Protein AF-0000000080757772 (afdb_homodimer)

InterPro domains:
  IPR000515 ABC transporter type 1, transmembrane domain MetI-like [PF00528] (72-246)
  IPR000515 ABC transporter type 1, transmembrane domain MetI-like [PS50928] (55-243)
  IPR000515 ABC transporter type 1, transmembrane domain MetI-like [cd06261] (85-238)
  IPR035906 MetI-like superfamily [G3DSA:1.10.3720.10] (53-248)
  IPR035906 MetI-like superfamily [SSF161098] (53-235)

Radius of gyration: 24.4 Å; Cα contacts (8 Å, |Δi|>4): 700; chains: 2; bounding box: 54×67×60 Å

Organism: Acetivibrio thermocellus (strain ATCC 27405 / DSM 1237 / JCM 9322 / NBRC 103400 / NCIMB 10682 / NRRL B-4536 / VPI 7372) (NCBI:txid203119)

Structure (mmCIF, N/CA/C/O backbone):
data_AF-0000000080757772-model_v1
#
loop_
_entity.id
_entity.type
_entity.pdbx_description
1 polymer 'Binding-protein-dependent transport systems inner membrane component'
#
loop_
_atom_site.group_PDB
_atom_site.id
_atom_site.type_symbol
_atom_site.label_atom_id
_atom_site.label_alt_id
_atom_site.label_comp_id
_atom_site.label_asym_id
_atom_site.label_entity_id
_atom_site.label_seq_id
_atom_site.pdbx_PDB_ins_code
_atom_site.Cartn_x
_atom_site.Cartn_y
_atom_site.Cartn_z
_atom_site.occupancy
_atom_site.B_iso_or_equiv
_atom_site.auth_seq_id
_atom_site.auth_comp_id
_atom_site.auth_asym_id
_atom_site.auth_atom_id
_atom_site.pdbx_PDB_model_num
ATOM 1 N N . MET A 1 1 ? 2.379 35.344 -0.133 1 26.27 1 MET A N 1
ATOM 2 C CA . MET A 1 1 ? 2.82 34 0.232 1 26.27 1 MET A CA 1
ATOM 3 C C . MET A 1 1 ? 3.068 33.156 -1.011 1 26.27 1 MET A C 1
ATOM 5 O O . MET A 1 1 ? 2.123 32.719 -1.659 1 26.27 1 MET A O 1
ATOM 9 N N . LYS A 1 2 ? 4.043 33.531 -1.825 1 32.56 2 LYS A N 1
ATOM 10 C CA . LYS A 1 2 ? 4.27 33.062 -3.184 1 32.56 2 LYS A CA 1
ATOM 11 C C . LYS A 1 2 ? 4.492 31.547 -3.201 1 32.56 2 LYS A C 1
ATOM 13 O O . LYS A 1 2 ? 5.316 31.031 -2.447 1 32.56 2 LYS A O 1
ATOM 18 N N . LYS A 1 3 ? 3.52 30.75 -3.447 1 37.03 3 LYS A N 1
ATOM 19 C CA . LYS A 1 3 ? 3.451 29.297 -3.656 1 37.03 3 LYS A CA 1
ATOM 20 C C . LYS A 1 3 ? 4.652 28.797 -4.449 1 37.03 3 LYS A C 1
ATOM 22 O O . LYS A 1 3 ? 4.926 29.297 -5.551 1 37.03 3 LYS A O 1
ATOM 27 N N . PHE A 1 4 ? 5.668 28.547 -3.887 1 39.06 4 PHE A N 1
ATOM 28 C CA . PHE A 1 4 ? 6.789 27.859 -4.516 1 39.06 4 PHE A CA 1
ATOM 29 C C . PHE A 1 4 ? 6.297 26.781 -5.477 1 39.06 4 PHE A C 1
ATOM 31 O O . PHE A 1 4 ? 6.086 25.625 -5.078 1 39.06 4 PHE A O 1
ATOM 38 N N . ARG A 1 5 ? 5.406 27.047 -6.301 1 40.41 5 ARG A N 1
ATOM 39 C CA . ARG A 1 5 ? 4.793 26.266 -7.371 1 40.41 5 ARG A CA 1
ATOM 40 C C . ARG A 1 5 ? 5.848 25.734 -8.336 1 40.41 5 ARG A C 1
ATOM 42 O O . ARG A 1 5 ? 5.59 25.594 -9.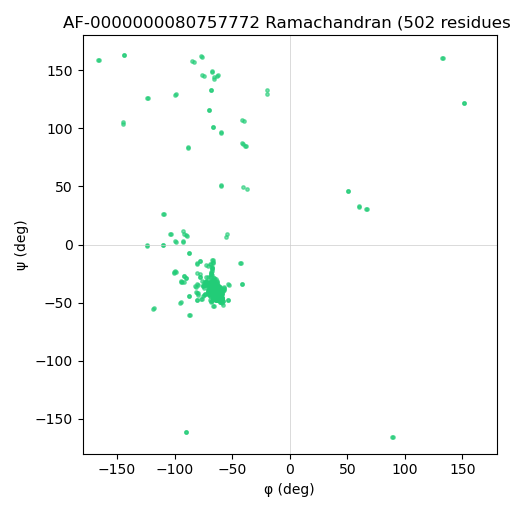531 1 40.41 5 ARG A O 1
ATOM 49 N N . ASN A 1 6 ? 7.07 25.906 -8.047 1 42.53 6 ASN A N 1
ATOM 50 C CA . ASN A 1 6 ? 7.941 25.547 -9.164 1 42.53 6 ASN A CA 1
ATOM 51 C C . ASN A 1 6 ? 7.77 24.094 -9.57 1 42.53 6 ASN A C 1
ATOM 53 O O . ASN A 1 6 ? 8.445 23.203 -9.039 1 42.53 6 ASN A O 1
ATOM 57 N N . ILE A 1 7 ? 6.594 23.703 -9.758 1 49.84 7 ILE A N 1
ATOM 58 C CA . ILE A 1 7 ? 6.445 22.5 -10.578 1 49.84 7 ILE A CA 1
ATOM 59 C C . ILE A 1 7 ? 7.414 22.562 -11.758 1 49.84 7 ILE A C 1
ATOM 61 O O . ILE A 1 7 ? 7.438 23.547 -12.5 1 49.84 7 ILE A O 1
ATOM 65 N N . GLY A 1 8 ? 8.562 22.125 -11.578 1 53.72 8 GLY A N 1
ATOM 66 C CA . GLY A 1 8 ? 9.391 22.125 -12.773 1 53.72 8 GLY A CA 1
ATOM 67 C C . GLY A 1 8 ? 8.586 22.188 -14.055 1 53.72 8 GLY A C 1
ATOM 68 O O . GLY A 1 8 ? 7.375 21.938 -14.047 1 53.72 8 GLY A O 1
ATOM 69 N N . ASN A 1 9 ? 8.953 23.047 -14.984 1 59.91 9 ASN A N 1
ATOM 70 C CA . ASN A 1 9 ? 8.32 23.172 -16.297 1 59.91 9 ASN A CA 1
ATOM 71 C C . ASN A 1 9 ? 7.996 21.812 -16.891 1 59.91 9 ASN A C 1
ATOM 73 O O . ASN A 1 9 ? 8.883 20.984 -17.078 1 59.91 9 ASN A O 1
ATOM 77 N N . PRO A 1 10 ? 6.73 21.469 -16.906 1 69.5 10 PRO A N 1
ATOM 78 C CA . PRO A 1 10 ? 6.305 20.188 -17.453 1 69.5 10 PRO A CA 1
ATOM 79 C C . PRO A 1 10 ? 7.012 19.844 -18.766 1 69.5 10 PRO A C 1
ATOM 81 O O . PRO A 1 10 ? 7.094 18.672 -19.141 1 69.5 10 PRO A O 1
ATOM 84 N N . ILE A 1 11 ? 7.594 20.828 -19.344 1 75 11 ILE A N 1
ATOM 85 C CA . ILE A 1 11 ? 8.219 20.609 -20.641 1 75 11 ILE A CA 1
ATOM 86 C C . ILE A 1 11 ? 9.523 19.828 -20.453 1 75 11 ILE A C 1
ATOM 88 O O . ILE A 1 11 ? 9.812 18.922 -21.234 1 75 11 ILE A O 1
ATOM 92 N N . TYR A 1 12 ? 10.18 20.141 -19.406 1 74.62 12 TYR A N 1
ATOM 93 C CA . TYR A 1 12 ? 11.453 19.453 -19.172 1 74.62 12 TYR A CA 1
ATOM 94 C C . TYR A 1 12 ? 11.242 18 -18.812 1 74.62 12 TYR A C 1
ATOM 96 O O . TYR A 1 12 ? 11.977 17.109 -19.266 1 74.62 12 TYR A O 1
ATOM 104 N N . SER A 1 13 ? 10.227 17.828 -18.031 1 76.38 13 SER A N 1
ATOM 105 C CA . SER A 1 13 ? 9.93 16.453 -17.641 1 76.38 13 SER A CA 1
ATOM 106 C C . SER A 1 13 ? 9.461 15.625 -18.828 1 76.38 13 SER A C 1
ATOM 108 O O . SER A 1 13 ? 9.844 14.461 -18.969 1 76.38 13 SER A O 1
ATOM 110 N N . SER A 1 14 ? 8.734 16.234 -19.703 1 82.69 14 SER A N 1
ATOM 111 C CA . SER A 1 14 ? 8.234 15.547 -20.891 1 82.69 14 SER A CA 1
ATOM 112 C C . SER A 1 14 ? 9.367 15.227 -21.859 1 82.69 14 SER A C 1
ATOM 114 O O . SER A 1 14 ? 9.406 14.141 -22.438 1 82.69 14 SER A O 1
ATOM 116 N N . ILE A 1 15 ? 10.219 16.094 -22.031 1 83 15 ILE A N 1
ATOM 117 C CA . ILE A 1 15 ? 11.359 15.898 -22.906 1 83 15 ILE A CA 1
ATOM 118 C C . ILE A 1 15 ? 12.25 14.789 -22.359 1 83 15 ILE A C 1
ATOM 120 O O . ILE A 1 15 ? 12.742 13.945 -23.125 1 83 15 ILE A O 1
ATOM 124 N N . ALA A 1 16 ? 12.367 14.828 -21.094 1 80.94 16 ALA A N 1
ATOM 125 C CA . ALA A 1 16 ? 13.195 13.805 -20.453 1 80.94 16 ALA A CA 1
ATOM 126 C C . ALA A 1 16 ? 12.625 12.414 -20.703 1 80.94 16 ALA A C 1
ATOM 128 O O . ALA A 1 16 ? 13.375 11.461 -20.969 1 80.94 16 ALA A O 1
ATOM 129 N N . VAL A 1 17 ? 11.359 12.273 -20.719 1 84.31 17 VAL A N 1
ATOM 130 C CA . VAL A 1 17 ? 10.711 10.977 -20.906 1 84.31 17 VAL A CA 1
ATOM 131 C C . VAL A 1 17 ? 10.898 10.531 -22.359 1 84.31 17 VAL A C 1
ATOM 133 O O . VAL A 1 17 ? 11.211 9.367 -22.625 1 84.31 17 VAL A O 1
ATOM 136 N N . VAL A 1 18 ? 10.734 11.492 -23.281 1 88.94 18 VAL A N 1
ATOM 137 C CA . VAL A 1 18 ? 10.852 11.172 -24.703 1 88.94 18 VAL A CA 1
ATOM 138 C C . VAL A 1 18 ? 12.281 10.766 -25.031 1 88.94 18 VAL A C 1
ATOM 140 O O . VAL A 1 18 ? 12.508 9.781 -25.734 1 88.94 18 VAL A O 1
ATOM 143 N N . VAL A 1 19 ? 13.195 11.523 -24.547 1 89.69 19 VAL A N 1
ATOM 144 C CA . VAL A 1 19 ? 14.609 11.227 -24.766 1 89.69 19 VAL A CA 1
ATOM 145 C C . VAL A 1 19 ? 14.945 9.859 -24.172 1 89.69 19 VAL A C 1
ATOM 147 O O . VAL A 1 19 ? 15.68 9.078 -24.781 1 89.69 19 VAL A O 1
ATOM 150 N N . PHE A 1 20 ? 14.391 9.586 -23.078 1 90.25 20 PHE A N 1
ATOM 151 C CA . PHE A 1 20 ? 14.633 8.305 -22.422 1 90.25 20 PHE A CA 1
ATOM 152 C C . PHE A 1 20 ? 14.125 7.156 -23.281 1 90.25 20 PHE A C 1
ATOM 154 O O . PHE A 1 20 ? 14.812 6.145 -23.438 1 90.25 20 PHE A O 1
ATOM 161 N N . ILE A 1 21 ? 13.016 7.332 -23.891 1 92.62 21 ILE A N 1
ATOM 162 C CA . ILE A 1 21 ? 12.406 6.281 -24.688 1 92.62 21 ILE A CA 1
ATOM 163 C C . ILE A 1 21 ? 13.242 6.051 -25.953 1 92.62 21 ILE A C 1
ATOM 165 O O . ILE A 1 21 ? 13.461 4.906 -26.359 1 92.62 21 ILE A O 1
ATOM 169 N N . ILE A 1 22 ? 13.664 7.156 -26.531 1 93.81 22 ILE A N 1
ATOM 170 C CA . ILE A 1 22 ? 14.453 7.059 -27.75 1 93.81 22 ILE A CA 1
ATOM 171 C C . ILE A 1 22 ? 15.789 6.391 -27.453 1 93.81 22 ILE A C 1
ATOM 173 O O . ILE A 1 22 ? 16.234 5.504 -28.188 1 93.81 22 ILE A O 1
ATOM 177 N N . VAL A 1 23 ? 16.359 6.82 -26.406 1 94.38 23 VAL A N 1
ATOM 178 C CA . VAL A 1 23 ? 17.641 6.227 -26.016 1 94.38 23 VAL A CA 1
ATOM 179 C C . VAL A 1 23 ? 17.438 4.746 -25.688 1 94.38 23 VAL A C 1
ATOM 181 O O . VAL A 1 23 ? 18.281 3.914 -26.031 1 94.38 23 VAL A O 1
ATOM 184 N N . TRP A 1 24 ? 16.375 4.434 -25.078 1 94.25 24 TRP A N 1
ATOM 185 C CA . TRP A 1 24 ? 16 3.057 -24.766 1 94.25 24 TRP A CA 1
ATOM 186 C C . TRP A 1 24 ? 15.883 2.225 -26.047 1 94.25 24 TRP A C 1
ATOM 188 O O . TRP A 1 24 ? 16.469 1.139 -26.141 1 94.25 24 TRP A O 1
ATOM 198 N N . GLU A 1 25 ? 15.25 2.762 -26.969 1 95.12 25 GLU A N 1
ATOM 199 C CA . GLU A 1 25 ? 15.07 2.074 -28.25 1 95.12 25 GLU A CA 1
ATOM 200 C C . GLU A 1 25 ? 16.406 1.845 -28.938 1 95.12 25 GLU A C 1
ATOM 202 O O . GLU A 1 25 ? 16.703 0.732 -29.391 1 95.12 25 GLU A O 1
ATOM 207 N N . ILE A 1 26 ? 17.172 2.881 -28.984 1 95.12 26 ILE A N 1
ATOM 208 C CA . ILE A 1 26 ? 18.453 2.818 -29.672 1 95.12 26 ILE A CA 1
ATOM 209 C C . ILE A 1 26 ? 19.375 1.848 -28.938 1 95.12 26 ILE A C 1
ATOM 211 O O . ILE A 1 26 ? 20.078 1.046 -29.578 1 95.12 26 ILE A O 1
ATOM 215 N N . PHE A 1 27 ? 19.344 1.892 -27.672 1 94.44 27 PHE A N 1
ATOM 216 C CA . PHE A 1 27 ? 20.234 1.06 -26.859 1 94.44 27 PHE A CA 1
ATOM 217 C C . PHE A 1 27 ? 19.891 -0.417 -27.047 1 94.44 27 PHE A C 1
ATOM 219 O O . PHE A 1 27 ? 20.797 -1.241 -27.234 1 94.44 27 PHE A O 1
ATOM 226 N N . THR A 1 28 ? 18.641 -0.759 -26.984 1 93.94 28 THR A N 1
ATOM 227 C CA . THR A 1 28 ? 18.234 -2.154 -27.078 1 93.94 28 THR A CA 1
ATOM 228 C C . THR A 1 28 ? 18.516 -2.707 -28.469 1 93.94 28 THR A C 1
ATOM 230 O O . THR A 1 28 ? 18.938 -3.857 -28.609 1 93.94 28 THR A O 1
ATOM 233 N N . ARG A 1 29 ? 18.375 -1.85 -29.453 1 91.94 29 ARG A N 1
ATOM 234 C CA . ARG A 1 29 ? 18.594 -2.297 -30.828 1 91.94 29 ARG A CA 1
ATOM 235 C C . ARG A 1 29 ? 20.094 -2.354 -31.141 1 91.94 29 ARG A C 1
ATOM 237 O O . ARG A 1 29 ? 20.547 -3.291 -31.797 1 91.94 29 ARG A O 1
ATOM 244 N N . ALA A 1 30 ? 20.781 -1.337 -30.719 1 94 30 ALA A N 1
ATOM 245 C CA . ALA A 1 30 ? 22.219 -1.25 -31.016 1 94 30 ALA A CA 1
ATOM 246 C C . ALA A 1 30 ? 22.984 -2.387 -30.344 1 94 30 ALA A C 1
ATOM 248 O O . ALA A 1 30 ? 23.922 -2.928 -30.922 1 94 30 ALA A O 1
ATOM 249 N N . LYS A 1 31 ? 22.594 -2.723 -29.172 1 94.56 31 LYS A N 1
ATOM 250 C CA . LYS A 1 31 ? 23.312 -3.754 -28.422 1 94.56 31 LYS A CA 1
ATOM 251 C C . LYS A 1 31 ? 22.688 -5.129 -28.656 1 94.56 31 LYS A C 1
ATOM 253 O O . LYS A 1 31 ? 23.125 -6.117 -28.062 1 94.56 31 LYS A O 1
ATOM 258 N N . ASN A 1 32 ? 21.719 -5.234 -29.453 1 93.06 32 ASN A N 1
ATOM 259 C CA . ASN A 1 32 ? 21.016 -6.477 -29.766 1 93.06 32 ASN A CA 1
ATOM 260 C C . ASN A 1 32 ? 20.594 -7.227 -28.516 1 93.06 32 ASN A C 1
ATOM 262 O O . ASN A 1 32 ? 20.891 -8.422 -28.375 1 93.06 32 ASN A O 1
ATOM 266 N N . ILE A 1 33 ? 20.078 -6.516 -27.672 1 92.75 33 ILE A N 1
ATOM 267 C CA . ILE A 1 33 ? 19.594 -7.102 -26.422 1 92.75 33 ILE A CA 1
ATOM 268 C C . ILE A 1 33 ? 18.391 -7.992 -26.688 1 92.75 33 ILE A C 1
ATOM 270 O O . ILE A 1 33 ? 17.453 -7.586 -27.391 1 92.75 33 ILE A O 1
ATOM 274 N N . LYS A 1 34 ? 18.422 -9.164 -26.109 1 93.06 34 LYS A N 1
ATOM 275 C CA . LYS A 1 34 ? 17.297 -10.094 -26.281 1 93.06 34 LYS A CA 1
ATOM 276 C C . LYS A 1 34 ? 16.016 -9.523 -25.688 1 93.06 34 LYS A C 1
ATOM 278 O O . LYS A 1 34 ? 16.047 -8.883 -24.641 1 93.06 34 LYS A O 1
ATOM 283 N N . GLU A 1 35 ? 14.891 -9.797 -26.297 1 90.88 35 GLU A N 1
ATOM 284 C CA . GLU A 1 35 ? 13.602 -9.211 -25.922 1 90.88 35 GLU A CA 1
ATOM 285 C C . GLU A 1 35 ? 13.164 -9.68 -24.547 1 90.88 35 GLU A C 1
ATOM 287 O O . GLU A 1 35 ? 12.516 -8.93 -23.812 1 90.88 35 GLU A O 1
ATOM 292 N N . TYR A 1 36 ? 13.547 -10.891 -24.219 1 89.25 36 TYR A N 1
ATOM 293 C CA . TYR A 1 36 ? 13.109 -11.398 -22.938 1 89.25 36 TYR A CA 1
ATOM 294 C C . TYR A 1 36 ? 13.859 -10.711 -21.797 1 89.25 36 TYR A C 1
ATOM 296 O O . TYR A 1 36 ? 13.43 -10.758 -20.641 1 89.25 36 TYR A O 1
ATOM 304 N N . ILE A 1 37 ? 14.953 -10.109 -22.188 1 90.94 37 ILE A N 1
ATOM 305 C CA . ILE A 1 37 ? 15.703 -9.344 -21.203 1 90.94 37 ILE A CA 1
ATOM 306 C C . ILE A 1 37 ? 15.156 -7.918 -21.125 1 90.94 37 ILE A C 1
ATOM 308 O O . ILE A 1 37 ? 14.672 -7.484 -20.078 1 90.94 37 ILE A O 1
ATOM 312 N N . LEU A 1 38 ? 15.219 -7.223 -22.203 1 94.62 38 LEU A N 1
ATOM 313 C CA . LEU A 1 38 ? 14.711 -5.859 -22.297 1 94.62 38 LEU A CA 1
ATOM 314 C C . LEU A 1 38 ? 14.109 -5.586 -23.672 1 94.62 38 LEU A C 1
ATOM 316 O O . LEU A 1 38 ? 14.836 -5.316 -24.625 1 94.62 38 LEU A O 1
ATOM 320 N N . PRO A 1 39 ? 12.828 -5.562 -23.625 1 95.62 39 PRO A N 1
ATOM 321 C CA . PRO A 1 39 ? 12.211 -5.297 -24.938 1 95.62 39 PRO A CA 1
ATOM 322 C C . PRO A 1 39 ? 12.312 -3.832 -25.344 1 95.62 39 PRO A C 1
ATOM 324 O O . PRO A 1 39 ? 12.25 -2.939 -24.5 1 95.62 39 PRO A O 1
ATOM 327 N N . ALA A 1 40 ? 12.453 -3.68 -26.609 1 96.31 40 ALA A N 1
ATOM 328 C CA . ALA A 1 40 ? 12.406 -2.316 -27.141 1 96.31 40 ALA A CA 1
ATOM 329 C C . ALA A 1 40 ? 11.016 -1.719 -27 1 96.31 40 ALA A C 1
ATOM 331 O O . ALA A 1 40 ? 10.016 -2.443 -27.031 1 96.31 40 ALA A O 1
ATOM 332 N N . PRO A 1 41 ? 11.039 -0.406 -26.828 1 96.62 41 PRO A N 1
ATOM 333 C CA . PRO A 1 41 ? 9.727 0.25 -26.766 1 96.62 41 PRO A CA 1
ATOM 334 C C . PRO A 1 41 ? 8.836 -0.084 -27.953 1 96.62 41 PRO A C 1
ATOM 336 O O . PRO A 1 41 ? 7.621 -0.221 -27.812 1 96.62 41 PRO A O 1
ATOM 339 N N . SER A 1 42 ? 9.414 -0.253 -29.109 1 95.38 42 SER A N 1
ATOM 340 C CA . SER A 1 42 ? 8.633 -0.611 -30.297 1 95.38 42 SER A CA 1
ATOM 341 C C . SER A 1 42 ? 8 -1.99 -30.141 1 95.38 42 SER A C 1
ATOM 343 O O . SER A 1 42 ? 6.879 -2.217 -30.594 1 95.38 42 SER A O 1
ATOM 345 N N . ALA A 1 43 ? 8.703 -2.898 -29.516 1 95.75 43 ALA A N 1
ATOM 346 C CA . ALA A 1 43 ? 8.172 -4.234 -29.266 1 95.75 43 ALA A CA 1
ATOM 347 C C . ALA A 1 43 ? 7.004 -4.176 -28.281 1 95.75 43 ALA A C 1
ATOM 349 O O . ALA A 1 43 ? 6.043 -4.945 -28.406 1 95.75 43 ALA A O 1
ATOM 350 N N . ILE A 1 44 ? 7.121 -3.32 -27.344 1 96.94 44 ILE A N 1
ATOM 351 C CA . ILE A 1 44 ? 6.047 -3.131 -26.375 1 96.94 44 ILE A CA 1
ATOM 352 C C . ILE A 1 44 ? 4.801 -2.604 -27.078 1 96.94 44 ILE A C 1
ATOM 354 O O . ILE A 1 44 ? 3.691 -3.078 -26.828 1 96.94 44 ILE A O 1
ATOM 358 N N . LEU A 1 45 ? 5.016 -1.667 -27.969 1 96.31 45 LEU A N 1
ATOM 359 C CA . LEU A 1 45 ? 3.898 -1.106 -28.719 1 96.31 45 LEU A CA 1
ATOM 360 C C . LEU A 1 45 ? 3.248 -2.168 -29.594 1 96.31 45 LEU A C 1
ATOM 362 O O . LEU A 1 45 ? 2.027 -2.18 -29.766 1 96.31 45 LEU A O 1
ATOM 366 N N . ASN A 1 46 ? 4.035 -3.029 -30.141 1 95.94 46 ASN A N 1
ATOM 367 C CA . ASN A 1 46 ? 3.529 -4.102 -30.984 1 95.94 46 ASN A CA 1
ATOM 368 C C . ASN A 1 46 ? 2.68 -5.09 -30.203 1 95.94 46 ASN A C 1
ATOM 370 O O . ASN A 1 46 ? 1.764 -5.707 -30.75 1 95.94 46 ASN A O 1
ATOM 374 N N . GLU A 1 47 ? 3 -5.258 -28.922 1 96.12 47 GLU A N 1
ATOM 375 C CA . GLU A 1 47 ? 2.223 -6.156 -28.078 1 96.12 47 GLU A CA 1
ATOM 376 C C . GLU A 1 47 ? 0.784 -5.672 -27.922 1 96.12 47 GLU A C 1
ATOM 378 O O . GLU A 1 47 ? -0.136 -6.48 -27.781 1 96.12 47 GLU A O 1
ATOM 383 N N . PHE A 1 48 ? 0.606 -4.375 -27.984 1 97 48 PHE A N 1
ATOM 384 C CA . PHE A 1 48 ? -0.741 -3.826 -27.891 1 97 48 PHE A CA 1
ATOM 385 C C . PHE A 1 48 ? -1.57 -4.211 -29.109 1 97 48 PHE A C 1
ATOM 387 O O . PHE A 1 48 ? -2.801 -4.258 -29.047 1 97 48 PHE A O 1
ATOM 394 N N . ILE A 1 49 ? -0.876 -4.547 -30.125 1 95.44 49 ILE A N 1
ATOM 395 C CA . ILE A 1 49 ? -1.554 -4.965 -31.344 1 95.44 49 ILE A CA 1
ATOM 396 C C . ILE A 1 49 ? -1.686 -6.484 -31.375 1 95.44 49 ILE A C 1
ATOM 398 O O . ILE A 1 49 ? -2.787 -7.016 -31.531 1 95.44 49 ILE A O 1
ATOM 402 N N . THR A 1 50 ? -0.663 -7.215 -31.141 1 95 50 THR A N 1
ATOM 403 C CA . THR A 1 50 ? -0.625 -8.664 -31.266 1 95 50 THR A CA 1
ATOM 404 C C . THR A 1 50 ? -1.436 -9.328 -30.156 1 95 50 THR A C 1
ATOM 406 O O . THR A 1 50 ? -2.109 -10.336 -30.391 1 95 50 THR A O 1
ATOM 409 N N . SER A 1 51 ? -1.359 -8.75 -28.938 1 95.56 51 SER A N 1
ATOM 410 C CA . SER A 1 51 ? -2.1 -9.305 -27.812 1 95.56 51 SER A CA 1
ATOM 411 C C . SER A 1 51 ? -3.248 -8.391 -27.391 1 95.56 51 SER A C 1
ATOM 413 O O . SER A 1 51 ? -3.68 -8.406 -26.234 1 95.56 51 SER A O 1
ATOM 415 N N . GLY A 1 52 ? -3.697 -7.629 -28.344 1 96.12 52 GLY A N 1
ATOM 416 C CA . GLY A 1 52 ? -4.676 -6.594 -28.047 1 96.12 52 GLY A CA 1
ATOM 417 C C . GLY A 1 52 ? -5.953 -7.133 -27.438 1 96.12 52 GLY A C 1
ATOM 418 O O . GLY A 1 52 ? -6.43 -6.609 -26.422 1 96.12 52 GLY A O 1
ATOM 419 N N . ASP A 1 53 ? -6.449 -8.195 -28.031 1 96.19 53 ASP A N 1
ATOM 420 C CA . ASP A 1 53 ? -7.699 -8.781 -27.547 1 96.19 53 ASP A CA 1
ATOM 421 C C . ASP A 1 53 ? -7.539 -9.359 -26.141 1 96.19 53 ASP A C 1
ATOM 423 O O . ASP A 1 53 ? -8.414 -9.18 -25.297 1 96.19 53 ASP A O 1
ATOM 427 N N . LEU A 1 54 ? -6.488 -10.047 -25.938 1 96.69 54 LEU A N 1
ATOM 428 C CA . LEU A 1 54 ? -6.211 -10.625 -24.625 1 96.69 54 LEU A CA 1
ATOM 429 C C . LEU A 1 54 ? -6.012 -9.531 -23.578 1 96.69 54 LEU A C 1
ATOM 431 O O . LEU A 1 54 ? -6.555 -9.617 -22.484 1 96.69 54 LEU A O 1
ATOM 435 N N . LEU A 1 55 ? -5.258 -8.539 -23.953 1 98 55 LEU A N 1
ATOM 436 C CA . LEU A 1 55 ? -5 -7.426 -23.047 1 98 55 LEU A CA 1
ATOM 437 C C . LEU A 1 55 ? -6.293 -6.703 -22.688 1 98 55 LEU A C 1
ATOM 439 O O . LEU A 1 55 ? -6.504 -6.344 -21.531 1 98 55 LEU A O 1
ATOM 443 N N . LEU A 1 56 ? -7.078 -6.52 -23.656 1 97.44 56 LEU A N 1
ATOM 444 C CA . LEU A 1 56 ? -8.352 -5.848 -23.422 1 97.44 56 LEU A CA 1
ATOM 445 C C . LEU A 1 56 ? -9.227 -6.672 -22.469 1 97.44 56 LEU A C 1
ATOM 447 O O . LEU A 1 56 ? -9.805 -6.133 -21.531 1 97.44 56 LEU A O 1
ATOM 451 N N . HIS A 1 57 ? -9.336 -7.957 -22.75 1 97.94 57 HIS A N 1
ATOM 452 C CA . HIS A 1 57 ? -10.141 -8.844 -21.922 1 97.94 57 HIS A CA 1
ATOM 453 C C . HIS A 1 57 ? -9.672 -8.836 -20.469 1 97.94 57 HIS A C 1
ATOM 455 O O . HIS A 1 57 ? -10.469 -8.641 -19.547 1 97.94 57 HIS A O 1
ATOM 461 N N . HIS A 1 58 ? -8.43 -9.039 -20.219 1 98.44 58 HIS A N 1
ATOM 462 C CA . HIS A 1 58 ? -7.859 -9.062 -18.875 1 98.44 58 HIS A CA 1
ATOM 463 C C . HIS A 1 58 ? -7.977 -7.691 -18.219 1 98.44 58 HIS A C 1
ATOM 465 O O . HIS A 1 58 ? -8.188 -7.605 -17 1 98.44 58 HIS A O 1
ATOM 471 N N . SER A 1 59 ? -7.867 -6.66 -19.047 1 98.5 59 SER A N 1
ATOM 472 C CA . SER A 1 59 ? -8.016 -5.305 -18.516 1 98.5 59 SER A CA 1
ATOM 473 C C . SER A 1 59 ? -9.43 -5.074 -18 1 98.5 59 SER A C 1
ATOM 475 O O . SER A 1 59 ? -9.617 -4.492 -16.922 1 98.5 59 SER A O 1
ATOM 477 N N . MET A 1 60 ? -10.375 -5.492 -18.703 1 98.25 60 MET A N 1
ATOM 478 C CA . MET A 1 60 ? -11.766 -5.293 -18.312 1 98.25 60 MET A CA 1
ATOM 479 C C . MET A 1 60 ? -12.07 -6.004 -17 1 98.25 60 MET A C 1
ATOM 481 O O . MET A 1 60 ? -12.812 -5.484 -16.172 1 98.25 60 MET A O 1
ATOM 485 N N . VAL A 1 61 ? -11.5 -7.113 -16.828 1 98.19 61 VAL A N 1
ATOM 486 C CA . VAL A 1 61 ? -11.719 -7.898 -15.617 1 98.19 61 VAL A CA 1
ATOM 487 C C . VAL A 1 61 ? -11.133 -7.16 -14.414 1 98.19 61 VAL A C 1
ATOM 489 O O . VAL A 1 61 ? -11.828 -6.898 -13.43 1 98.19 61 VAL A O 1
ATOM 492 N N . THR A 1 62 ? -9.891 -6.789 -14.5 1 98.25 62 THR A N 1
ATOM 493 C CA . THR A 1 62 ? -9.219 -6.102 -13.406 1 98.25 62 THR A CA 1
ATOM 494 C C . THR A 1 62 ? -9.867 -4.746 -13.133 1 98.25 62 THR A C 1
ATOM 496 O O . THR A 1 62 ? -10.031 -4.352 -11.977 1 98.25 62 THR A O 1
ATOM 499 N N . MET A 1 63 ? -10.242 -4.043 -14.172 1 98.38 63 MET A N 1
ATOM 500 C CA . MET A 1 63 ? -10.867 -2.734 -14 1 98.38 63 MET A CA 1
ATOM 501 C C . MET A 1 63 ? -12.227 -2.863 -13.312 1 98.38 63 MET A C 1
ATOM 503 O O . MET A 1 63 ? -12.57 -2.043 -12.461 1 98.38 63 MET A O 1
ATOM 507 N N . THR A 1 64 ? -12.953 -3.848 -13.656 1 98.12 64 THR A N 1
ATOM 508 C CA . THR A 1 64 ? -14.242 -4.098 -13.023 1 98.12 64 THR A CA 1
ATOM 509 C C . THR A 1 64 ? -14.062 -4.434 -11.539 1 98.12 64 THR A C 1
ATOM 511 O O . THR A 1 64 ? -14.766 -3.893 -10.688 1 98.12 64 THR A O 1
ATOM 514 N N . GLU A 1 65 ? -13.141 -5.305 -11.266 1 98.19 65 GLU A N 1
ATOM 515 C CA . GLU A 1 65 ? -12.844 -5.664 -9.883 1 98.19 65 GLU A CA 1
ATOM 516 C C . GLU A 1 65 ? -12.422 -4.438 -9.078 1 98.19 65 GLU A C 1
ATOM 518 O O . GLU A 1 65 ? -12.867 -4.262 -7.938 1 98.19 65 GLU A O 1
ATOM 523 N N . THR A 1 66 ? -11.617 -3.623 -9.664 1 98.31 66 THR A N 1
ATOM 524 C CA . THR A 1 66 ? -11.078 -2.447 -8.984 1 98.31 66 THR A CA 1
ATOM 525 C C . THR A 1 66 ? -12.188 -1.432 -8.711 1 98.31 66 THR A C 1
ATOM 527 O O . THR A 1 66 ? -12.328 -0.954 -7.582 1 98.31 66 THR A O 1
ATOM 530 N N . VAL A 1 67 ? -12.961 -1.131 -9.695 1 98.38 67 VAL A N 1
ATOM 531 C CA . VAL A 1 67 ? -13.969 -0.083 -9.594 1 98.38 67 VAL A CA 1
ATOM 532 C C . VAL A 1 67 ? -15.086 -0.534 -8.648 1 98.38 67 VAL A C 1
ATOM 534 O O . VAL A 1 67 ? -15.492 0.218 -7.762 1 98.38 67 VAL A O 1
ATOM 537 N N . LEU A 1 68 ? -15.516 -1.763 -8.805 1 98.31 68 LEU A N 1
ATOM 538 C CA . LEU A 1 68 ? -16.562 -2.273 -7.938 1 98.31 68 LEU A CA 1
ATOM 539 C C . LEU A 1 68 ? -16.078 -2.395 -6.5 1 98.31 68 LEU A C 1
ATOM 541 O O . LEU A 1 68 ? -16.797 -2.035 -5.562 1 98.31 68 LEU A O 1
ATOM 545 N N . GLY A 1 69 ? -14.906 -2.932 -6.363 1 98.19 69 GLY A N 1
ATOM 546 C CA . GLY A 1 69 ? -14.328 -3.008 -5.031 1 98.19 69 GLY A CA 1
ATOM 547 C C . GLY A 1 69 ? -14.133 -1.648 -4.387 1 98.19 69 GLY A C 1
ATOM 548 O O . GLY A 1 69 ? -14.383 -1.483 -3.189 1 98.19 69 GLY A O 1
ATOM 549 N N . PHE A 1 70 ? -13.734 -0.692 -5.18 1 98.5 70 PHE A N 1
ATOM 550 C CA . PHE A 1 70 ? -13.531 0.669 -4.699 1 98.5 70 PHE A CA 1
ATOM 551 C C . PHE A 1 70 ? -14.852 1.276 -4.227 1 98.5 70 PHE A C 1
ATOM 553 O O . PHE A 1 70 ? -14.922 1.848 -3.137 1 98.5 70 PHE A O 1
ATOM 560 N N . ILE A 1 71 ? -15.859 1.123 -4.973 1 98.38 71 ILE A N 1
ATOM 561 C CA . ILE A 1 71 ? -17.156 1.708 -4.664 1 98.38 71 ILE A CA 1
ATOM 562 C C . ILE A 1 71 ? -17.734 1.055 -3.412 1 98.38 71 ILE A C 1
ATOM 564 O O . ILE A 1 71 ? -18.219 1.744 -2.512 1 98.38 71 ILE A O 1
ATOM 568 N N . LEU A 1 72 ? -17.656 -0.227 -3.359 1 98.38 72 LEU A N 1
ATOM 569 C CA . LEU A 1 72 ? -18.188 -0.937 -2.197 1 98.38 72 LEU A CA 1
ATOM 570 C C . LEU A 1 72 ? -17.422 -0.558 -0.935 1 98.38 72 LEU A C 1
ATOM 572 O O . LEU A 1 72 ? -18.016 -0.316 0.114 1 98.38 72 LEU A O 1
ATOM 576 N N . GLY A 1 73 ? -16.094 -0.554 -1.057 1 98.31 73 GLY A N 1
ATOM 577 C CA . GLY A 1 73 ? -15.289 -0.137 0.076 1 98.31 73 GLY A CA 1
ATOM 578 C C . GLY A 1 73 ? -15.555 1.291 0.512 1 98.31 73 GLY A C 1
ATOM 579 O O . GLY A 1 73 ? -15.594 1.584 1.708 1 98.31 73 GLY A O 1
ATOM 580 N N . LEU A 1 74 ? -15.758 2.125 -0.44 1 98.44 74 LEU A N 1
ATOM 581 C CA . LEU A 1 74 ? -16.062 3.529 -0.196 1 98.44 74 LEU A CA 1
ATOM 582 C C . LEU A 1 74 ? -17.375 3.672 0.576 1 98.44 74 LEU A C 1
ATOM 584 O O . LEU A 1 74 ? -17.438 4.398 1.571 1 98.44 74 LEU A O 1
ATOM 588 N N . VAL A 1 75 ? -18.359 2.984 0.166 1 98.44 75 VAL A N 1
ATOM 589 C CA . VAL A 1 75 ? -19.672 3.068 0.79 1 98.44 75 VAL A CA 1
ATOM 590 C C . VAL A 1 75 ? -19.594 2.566 2.23 1 98.44 75 VAL A C 1
ATOM 592 O O . VAL A 1 75 ? -20.109 3.215 3.148 1 98.44 75 VAL A O 1
ATOM 595 N N . LEU A 1 76 ? -18.938 1.51 2.414 1 98.12 76 LEU A N 1
ATOM 596 C CA . LEU A 1 76 ? -18.812 0.938 3.75 1 98.12 76 LEU A CA 1
ATOM 597 C C . LEU A 1 76 ? -17.984 1.842 4.652 1 98.12 76 LEU A C 1
ATOM 599 O O . LEU A 1 76 ? -18.281 1.985 5.84 1 98.12 76 LEU A O 1
ATOM 603 N N . ALA A 1 77 ? -16.953 2.412 4.102 1 98 77 ALA A N 1
ATOM 604 C CA . ALA A 1 77 ? -16.094 3.299 4.871 1 98 77 ALA A CA 1
ATOM 605 C C . ALA A 1 77 ? -16.844 4.543 5.332 1 98 77 ALA A C 1
ATOM 607 O O . ALA A 1 77 ? -16.703 4.973 6.48 1 98 77 ALA A O 1
ATOM 608 N N . ILE A 1 78 ? -17.625 5.09 4.43 1 97.12 78 ILE A N 1
ATOM 609 C CA . ILE A 1 78 ? -18.406 6.277 4.754 1 97.12 78 ILE A CA 1
ATOM 610 C C . ILE A 1 78 ? -19.406 5.941 5.863 1 97.12 78 ILE A C 1
ATOM 612 O O . ILE A 1 78 ? -19.547 6.688 6.836 1 97.12 78 ILE A O 1
ATOM 616 N N . LEU A 1 79 ? -20.047 4.824 5.727 1 97.25 79 LEU A N 1
ATOM 617 C CA . LEU A 1 79 ? -21.047 4.406 6.707 1 97.25 79 LEU A CA 1
ATOM 618 C C . LEU A 1 79 ? -20.422 4.246 8.086 1 97.25 79 LEU A C 1
ATOM 620 O O . LEU A 1 79 ? -20.938 4.773 9.07 1 97.25 79 LEU A O 1
ATOM 624 N N . LEU A 1 80 ? -19.344 3.6 8.148 1 96.5 80 LEU A N 1
ATOM 625 C CA . LEU A 1 80 ? -18.719 3.371 9.445 1 96.5 80 LEU A CA 1
ATOM 626 C C . LEU A 1 80 ? -18.188 4.676 10.031 1 96.5 80 LEU A C 1
ATOM 628 O O . LEU A 1 80 ? -18.266 4.895 11.242 1 96.5 80 LEU A O 1
ATOM 632 N N . SER A 1 81 ? -17.578 5.48 9.156 1 95.62 81 SER A N 1
ATOM 633 C CA . SER A 1 81 ? -17.047 6.758 9.625 1 95.62 81 SER A CA 1
ATOM 634 C C . SER A 1 81 ? -18.156 7.629 10.219 1 95.62 81 SER A C 1
ATOM 636 O O . SER A 1 81 ? -17.969 8.25 11.258 1 95.62 81 SER A O 1
ATOM 638 N N . LEU A 1 82 ? -19.312 7.656 9.594 1 92.5 82 LEU A N 1
ATOM 639 C CA . LEU A 1 82 ? -20.438 8.43 10.094 1 92.5 82 LEU A CA 1
ATOM 640 C C . LEU A 1 82 ? -20.953 7.855 11.414 1 92.5 82 LEU A C 1
ATOM 642 O O . LEU A 1 82 ? -21.297 8.609 12.32 1 92.5 82 LEU A O 1
ATOM 646 N N . LEU A 1 83 ? -20.953 6.562 11.484 1 94.31 83 LEU A N 1
ATOM 647 C CA . LEU A 1 83 ? -21.375 5.918 12.719 1 94.31 83 LEU A CA 1
ATOM 648 C C . LEU A 1 83 ? -20.422 6.242 13.859 1 94.31 83 LEU A C 1
ATOM 650 O O . LEU A 1 83 ? -20.844 6.496 14.984 1 94.31 83 LEU A O 1
ATOM 654 N N . MET A 1 84 ? -19.141 6.266 13.57 1 91.94 84 MET A N 1
ATOM 655 C CA . MET A 1 84 ? -18.141 6.555 14.594 1 91.94 84 MET A CA 1
ATOM 656 C C . MET A 1 84 ? -18.188 8.023 15 1 91.94 84 MET A C 1
ATOM 658 O O . MET A 1 84 ? -17.891 8.359 16.141 1 91.94 84 MET A O 1
ATOM 662 N N . SER A 1 85 ? -18.516 8.844 14.055 1 87.56 85 SER A N 1
ATOM 663 C CA . SER A 1 85 ? -18.625 10.266 14.352 1 87.56 85 SER A CA 1
ATOM 664 C C . SER A 1 85 ? -19.875 10.555 15.188 1 87.56 85 SER A C 1
ATOM 666 O O . SER A 1 85 ? -19.875 11.484 16 1 87.56 85 SER A O 1
ATOM 668 N N . SER A 1 86 ? -20.922 9.758 15.078 1 86.75 86 SER A N 1
ATOM 669 C CA . SER A 1 86 ? -22.203 10.016 15.734 1 86.75 86 SER A CA 1
ATOM 670 C C . SER A 1 86 ? -22.281 9.289 17.078 1 86.75 86 SER A C 1
ATOM 672 O O . SER A 1 86 ? -22.984 9.75 17.984 1 86.75 86 SER A O 1
ATOM 674 N N . PHE A 1 87 ? -21.641 8.141 17.156 1 89.94 87 PHE A N 1
ATOM 675 C CA . PHE A 1 87 ? -21.781 7.312 18.344 1 89.94 87 PHE A CA 1
ATOM 676 C C . PHE A 1 87 ? -20.422 7.031 18.984 1 89.94 87 PHE A C 1
ATOM 678 O O . PHE A 1 87 ? -19.562 6.395 18.375 1 89.94 87 PHE A O 1
ATOM 685 N N . LYS A 1 88 ? -20.297 7.312 20.203 1 87.25 88 LYS A N 1
ATOM 686 C CA . LYS A 1 88 ? -19.047 7.141 20.953 1 87.25 88 LYS A CA 1
ATOM 687 C C . LYS A 1 88 ? -18.672 5.664 21.062 1 87.25 88 LYS A C 1
ATOM 689 O O . LYS A 1 88 ? -17.5 5.309 21.047 1 87.25 88 LYS A O 1
ATOM 694 N N . LEU A 1 89 ? -19.703 4.91 21.141 1 85.5 89 LEU A N 1
ATOM 695 C CA . LEU A 1 89 ? -19.484 3.477 21.297 1 85.5 89 LEU A CA 1
ATOM 696 C C . LEU A 1 89 ? -18.781 2.906 20.078 1 85.5 89 LEU A C 1
ATOM 698 O O . LEU A 1 89 ? -17.828 2.131 20.203 1 85.5 89 LEU A O 1
ATOM 702 N N . PHE A 1 90 ? -19.234 3.326 18.922 1 89.25 90 PHE A N 1
ATOM 703 C CA . PHE A 1 90 ? -18.625 2.844 17.688 1 89.25 90 PHE A CA 1
ATOM 704 C C . PHE A 1 90 ? -17.188 3.354 17.562 1 89.25 90 PHE A C 1
ATOM 706 O O . PHE A 1 90 ? -16.312 2.619 17.109 1 89.25 90 PHE A O 1
ATOM 713 N N . ARG A 1 91 ? -17 4.457 17.922 1 88.81 91 ARG A N 1
ATOM 714 C CA . ARG A 1 91 ? -15.656 5.031 17.875 1 88.81 91 ARG A CA 1
ATOM 715 C C . ARG A 1 91 ? -14.703 4.273 18.781 1 88.81 91 ARG A C 1
ATOM 717 O O . ARG A 1 91 ? -13.594 3.922 18.375 1 88.81 91 ARG A O 1
ATOM 724 N N . SER A 1 92 ? -15.172 3.988 19.969 1 86 92 SER A N 1
ATOM 725 C CA . SER A 1 92 ? -14.328 3.314 20.953 1 86 92 SER A CA 1
ATOM 726 C C . SER A 1 92 ? -13.977 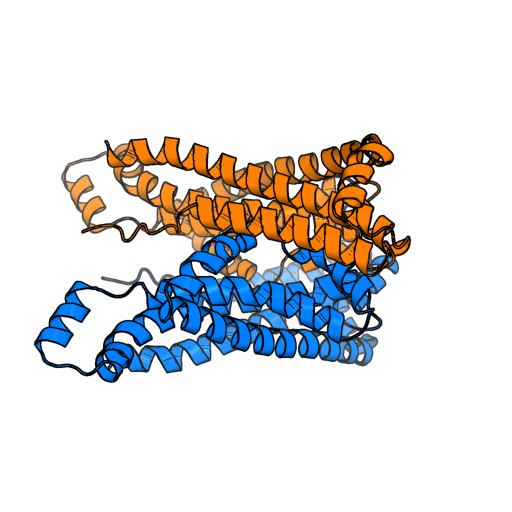1.901 20.5 1 86 92 SER A C 1
ATOM 728 O O . SER A 1 92 ? -12.883 1.408 20.797 1 86 92 SER A O 1
ATOM 730 N N . ILE A 1 93 ? -14.852 1.327 19.734 1 84.69 93 ILE A N 1
ATOM 731 C CA . ILE A 1 93 ? -14.664 -0.064 19.328 1 84.69 93 ILE A CA 1
ATOM 732 C C . ILE A 1 93 ? -13.82 -0.13 18.062 1 84.69 93 ILE A C 1
ATOM 734 O O . ILE A 1 93 ? -12.859 -0.895 17.984 1 84.69 93 ILE A O 1
ATOM 738 N N . PHE A 1 94 ? -14.102 0.715 17.109 1 88.69 94 PHE A N 1
ATOM 739 C CA . PHE A 1 94 ? -13.594 0.466 15.773 1 88.69 94 PHE A CA 1
ATOM 740 C C . PHE A 1 94 ? -12.367 1.329 15.492 1 88.69 94 PHE A C 1
ATOM 742 O O . PHE A 1 94 ? -11.508 0.953 14.695 1 88.69 94 PHE A O 1
ATOM 749 N N . TYR A 1 95 ? -12.148 2.443 16.125 1 87.38 95 TYR A N 1
ATOM 750 C CA . TYR A 1 95 ? -11.078 3.379 15.812 1 87.38 95 TYR A CA 1
ATOM 751 C C . TYR A 1 95 ? -9.711 2.729 16 1 87.38 95 TYR A C 1
ATOM 753 O O . TYR A 1 95 ? -8.828 2.854 15.148 1 87.38 95 TYR A O 1
ATOM 761 N N . PRO A 1 96 ? -9.516 1.961 17.016 1 84.19 96 PRO A N 1
ATOM 762 C CA . PRO A 1 96 ? 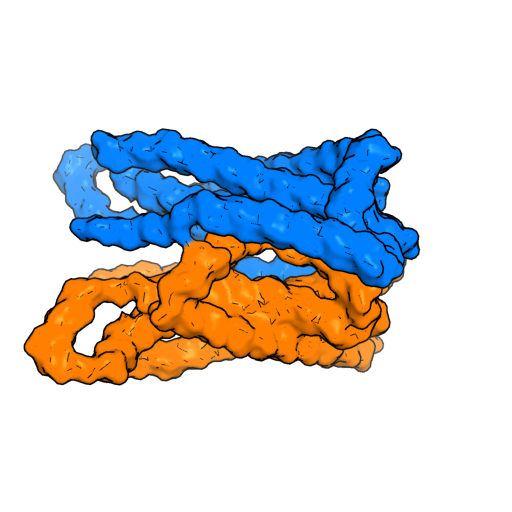-8.211 1.317 17.188 1 84.19 96 PRO A CA 1
ATOM 763 C C . PRO A 1 96 ? -7.891 0.331 16.078 1 84.19 96 PRO A C 1
ATOM 765 O O . PRO A 1 96 ? -6.727 0.189 15.68 1 84.19 96 PRO A O 1
ATOM 768 N N . PHE A 1 97 ? -8.852 -0.344 15.547 1 84.62 97 PHE A N 1
ATOM 769 C CA . PHE A 1 97 ? -8.648 -1.327 14.484 1 84.62 97 PHE A CA 1
ATOM 770 C C . PHE A 1 97 ? -8.32 -0.641 13.164 1 84.62 97 PHE A C 1
ATOM 772 O O . PHE A 1 97 ? -7.574 -1.183 12.352 1 84.62 97 PHE A O 1
ATOM 779 N N . MET A 1 98 ? -8.891 0.558 13.031 1 86 98 MET A N 1
ATOM 780 C CA . MET A 1 98 ? -8.594 1.302 11.812 1 86 98 MET A CA 1
ATOM 781 C C . MET A 1 98 ? -7.121 1.698 11.758 1 86 98 MET A C 1
ATOM 783 O O . MET A 1 98 ? -6.484 1.591 10.703 1 86 98 MET A O 1
ATOM 787 N N . PHE A 1 99 ? -6.652 1.98 12.859 1 80.44 99 PHE A N 1
ATOM 788 C CA . PHE A 1 99 ? -5.25 2.359 12.938 1 80.44 99 PHE A CA 1
ATOM 789 C C . PHE A 1 99 ? -4.348 1.144 12.758 1 80.44 99 PHE A C 1
ATOM 791 O O . PHE A 1 99 ? -3.373 1.192 12.008 1 80.44 99 PHE A O 1
ATOM 798 N N . LEU A 1 100 ? -4.691 0.055 13.375 1 81.94 100 LEU A N 1
ATOM 799 C CA . LEU A 1 100 ? -3.922 -1.183 13.305 1 81.94 100 LEU A CA 1
ATOM 800 C C . LEU A 1 100 ? -3.895 -1.725 11.875 1 81.94 100 LEU A C 1
ATOM 802 O O . LEU A 1 100 ? -2.887 -2.283 11.438 1 81.94 100 LEU A O 1
ATOM 806 N N . SER A 1 101 ? -4.938 -1.493 11.195 1 83.25 101 SER A N 1
ATOM 807 C CA . SER A 1 101 ? -5.062 -2.016 9.836 1 83.25 101 SER A CA 1
ATOM 808 C C . SER A 1 101 ? -4.082 -1.332 8.891 1 83.25 101 SER A C 1
ATOM 810 O O . SER A 1 101 ? -3.709 -1.896 7.863 1 83.25 101 SER A O 1
ATOM 812 N N . GLN A 1 102 ? -3.684 -0.211 9.234 1 82.06 102 GLN A N 1
ATOM 813 C CA . GLN A 1 102 ? -2.73 0.512 8.391 1 82.06 102 GLN A CA 1
ATOM 814 C C . GLN A 1 102 ? -1.307 0.016 8.625 1 82.06 102 GLN A C 1
ATOM 816 O O . GLN A 1 102 ? -0.413 0.277 7.82 1 82.06 102 GLN A O 1
ATOM 821 N N . THR A 1 103 ? -1.155 -0.703 9.75 1 85.5 103 THR A N 1
ATOM 822 C CA . THR A 1 103 ? 0.171 -1.192 10.109 1 85.5 103 THR A CA 1
ATOM 823 C C . THR A 1 103 ? 0.403 -2.59 9.539 1 85.5 103 THR A C 1
ATOM 825 O O . THR A 1 103 ? 1.537 -2.959 9.234 1 85.5 103 THR A O 1
ATOM 828 N N . ILE A 1 104 ? -0.649 -3.238 9.383 1 88.12 104 ILE A N 1
ATOM 829 C CA . ILE A 1 104 ? -0.576 -4.605 8.883 1 88.12 104 ILE A CA 1
ATOM 830 C C . ILE A 1 104 ? -0.876 -4.625 7.383 1 88.12 104 ILE A C 1
ATOM 832 O O . ILE A 1 104 ? -1.841 -4.004 6.93 1 88.12 104 ILE A O 1
ATOM 836 N N . PRO A 1 105 ? -0 -5.273 6.641 1 88.69 105 PRO A N 1
ATOM 837 C CA . PRO A 1 105 ? -0.353 -5.426 5.227 1 88.69 105 PRO A CA 1
ATOM 838 C C . PRO A 1 105 ? -1.563 -6.332 5.016 1 88.69 105 PRO A C 1
ATOM 840 O O . PRO A 1 105 ? -1.417 -7.555 4.926 1 88.69 105 PRO A O 1
ATOM 843 N N . ILE A 1 106 ? -2.645 -5.758 4.793 1 87 106 ILE A N 1
ATOM 844 C CA . ILE A 1 106 ? -3.918 -6.469 4.773 1 87 106 ILE A CA 1
ATOM 845 C C . ILE A 1 106 ? -3.957 -7.426 3.584 1 87 106 ILE A C 1
ATOM 847 O O . ILE A 1 106 ? -4.715 -8.398 3.584 1 87 106 ILE A O 1
ATOM 851 N N . ILE A 1 107 ? -3.088 -7.242 2.68 1 86.56 107 ILE A N 1
ATOM 852 C CA . ILE A 1 107 ? -3.072 -8.047 1.461 1 86.56 107 ILE A CA 1
ATOM 853 C C . ILE A 1 107 ? -2.713 -9.492 1.799 1 86.56 107 ILE A C 1
ATOM 855 O O . ILE A 1 107 ? -3.027 -10.406 1.039 1 86.56 107 ILE A O 1
ATOM 859 N N . VAL A 1 108 ? -2.107 -9.734 2.92 1 91.56 108 VAL A N 1
ATOM 860 C CA . VAL A 1 108 ? -1.669 -11.07 3.32 1 91.56 108 VAL A CA 1
ATOM 861 C C . VAL A 1 108 ? -2.883 -11.961 3.576 1 91.56 108 VAL A C 1
ATOM 863 O O . VAL A 1 108 ? -2.766 -13.188 3.609 1 91.56 108 VAL A O 1
ATOM 866 N N . VAL A 1 109 ? -4.043 -11.359 3.67 1 94.38 109 VAL A N 1
ATOM 867 C CA . VAL A 1 109 ? -5.258 -12.117 3.938 1 94.38 109 VAL A CA 1
ATOM 868 C C . VAL A 1 109 ? -5.855 -12.617 2.625 1 94.38 109 VAL A C 1
ATOM 870 O O . VAL A 1 109 ? -6.766 -13.453 2.627 1 94.38 109 VAL A O 1
ATOM 873 N N . ALA A 1 110 ? -5.332 -12.203 1.528 1 95.44 110 ALA A N 1
ATOM 874 C CA . ALA A 1 110 ? -5.891 -12.516 0.215 1 95.44 110 ALA A CA 1
ATOM 875 C C . ALA A 1 110 ? -5.953 -14.016 -0.018 1 95.44 110 ALA A C 1
ATOM 877 O O . ALA A 1 110 ? -6.973 -14.539 -0.473 1 95.44 110 ALA A O 1
ATOM 878 N N . PRO A 1 111 ? -4.891 -14.773 0.302 1 95.62 111 PRO A N 1
ATOM 879 C CA . PRO A 1 111 ? -4.973 -16.219 0.106 1 95.62 111 PRO A CA 1
ATOM 880 C C . PRO A 1 111 ? -6.094 -16.859 0.92 1 95.62 111 PRO A C 1
ATOM 882 O O . PRO A 1 111 ? -6.773 -17.766 0.431 1 95.62 111 PRO A O 1
ATOM 885 N N . LEU A 1 112 ? -6.234 -16.359 2.111 1 96 112 LEU A N 1
ATOM 886 C CA . LEU A 1 112 ? -7.309 -16.859 2.961 1 96 112 LEU A CA 1
ATOM 887 C C . LEU A 1 112 ? -8.672 -16.562 2.35 1 96 112 LEU A C 1
ATOM 889 O O . LEU A 1 112 ? -9.562 -17.422 2.357 1 96 112 LEU A O 1
ATOM 893 N N . ILE A 1 113 ? -8.859 -15.398 1.83 1 96.06 113 ILE A N 1
ATOM 894 C CA . ILE A 1 113 ? -10.102 -15 1.189 1 96.06 113 ILE A CA 1
ATOM 895 C C . ILE A 1 113 ? -10.352 -15.867 -0.041 1 96.06 113 ILE A C 1
ATOM 897 O O . ILE A 1 113 ? -11.492 -16.25 -0.314 1 96.06 113 ILE A O 1
ATOM 901 N N . THR A 1 114 ? -9.305 -16.188 -0.724 1 94.75 114 THR A N 1
ATOM 902 C CA . THR A 1 114 ? -9.422 -17.031 -1.903 1 94.75 114 THR A CA 1
ATOM 903 C C . THR A 1 114 ? -9.883 -18.438 -1.518 1 94.75 114 THR A C 1
ATOM 905 O O . THR A 1 114 ? -10.695 -19.047 -2.215 1 94.75 114 THR A O 1
ATOM 908 N N . VAL A 1 115 ? -9.367 -18.922 -0.424 1 94.62 115 VAL A N 1
ATOM 909 C CA . VAL A 1 115 ? -9.773 -20.234 0.052 1 94.62 115 VAL A CA 1
ATOM 910 C C . VAL A 1 115 ? -11.25 -20.219 0.438 1 94.62 115 VAL A C 1
ATOM 912 O O . VAL A 1 115 ? -11.992 -21.141 0.127 1 94.62 115 VAL A O 1
ATOM 915 N N . TRP A 1 116 ? -11.727 -19.125 1.02 1 95.25 116 TRP A N 1
ATOM 916 C CA . TRP A 1 116 ? -13.078 -19.031 1.566 1 95.25 116 TRP A CA 1
ATOM 917 C C . TRP A 1 116 ? -14.094 -18.766 0.462 1 95.25 116 TRP A C 1
ATOM 919 O O . TRP A 1 116 ? -15.227 -19.25 0.522 1 95.25 116 TRP A O 1
ATOM 929 N N . PHE A 1 117 ? -13.688 -18.016 -0.545 1 95.69 117 PHE A N 1
ATOM 930 C CA . PHE A 1 117 ? -14.711 -17.516 -1.448 1 95.69 117 PHE A CA 1
ATOM 931 C C . PHE A 1 117 ? -14.414 -17.922 -2.887 1 95.69 117 PHE A C 1
ATOM 933 O O . PHE A 1 117 ? -15.18 -17.609 -3.799 1 95.69 117 PHE A O 1
ATOM 940 N N . GLY A 1 118 ? -13.328 -18.609 -3.062 1 93.62 118 GLY A N 1
ATOM 941 C CA . GLY A 1 118 ? -13.008 -19.141 -4.375 1 93.62 118 GLY A CA 1
ATOM 942 C C . GLY A 1 118 ? -12.211 -18.188 -5.242 1 93.62 118 GLY A C 1
ATOM 943 O O . GLY A 1 118 ? -11.672 -17.188 -4.742 1 93.62 118 GLY A O 1
ATOM 944 N N . PHE A 1 119 ? -12.148 -18.484 -6.5 1 93.88 119 PHE A N 1
ATOM 945 C CA . PHE A 1 119 ? -11.25 -17.781 -7.414 1 93.88 119 PHE A CA 1
ATOM 946 C C . PHE A 1 119 ? -12.023 -16.781 -8.273 1 93.88 119 PHE A C 1
ATOM 948 O O . PHE A 1 119 ? -11.445 -16.141 -9.156 1 93.88 119 PHE A O 1
ATOM 955 N N . GLY A 1 120 ? -13.266 -16.578 -7.953 1 94.44 120 GLY A N 1
ATOM 956 C CA . GLY A 1 120 ? -14.117 -15.727 -8.758 1 94.44 120 GLY A CA 1
ATOM 957 C C . GLY A 1 120 ? -14.094 -14.273 -8.32 1 94.44 120 GLY A C 1
ATOM 958 O O . GLY A 1 120 ? -13.156 -13.844 -7.645 1 94.44 120 GLY A O 1
ATOM 959 N N . LEU A 1 121 ? -15.086 -13.531 -8.727 1 96.19 121 LEU A N 1
ATOM 960 C CA . LEU A 1 121 ? -15.164 -12.094 -8.539 1 96.19 121 LEU A CA 1
ATOM 961 C C . LEU A 1 121 ? -15.32 -11.742 -7.062 1 96.19 121 LEU A C 1
ATOM 963 O O . LEU A 1 121 ? -14.789 -10.734 -6.598 1 96.19 121 LEU A O 1
ATOM 967 N N . VAL A 1 122 ? -15.969 -12.57 -6.344 1 96.75 122 VAL A N 1
ATOM 968 C CA . VAL A 1 122 ? -16.312 -12.266 -4.961 1 96.75 122 VAL A CA 1
ATOM 969 C C . VAL A 1 122 ? -15.039 -12.141 -4.125 1 96.75 122 VAL A C 1
ATOM 971 O O . VAL A 1 122 ? -14.891 -11.203 -3.344 1 96.75 122 VAL A O 1
ATOM 974 N N . SER A 1 123 ? -14.109 -13.094 -4.254 1 96.94 123 SER A N 1
ATOM 975 C CA . SER A 1 123 ? -12.859 -13.047 -3.494 1 96.94 123 SER A CA 1
ATOM 976 C C . SER A 1 123 ? -12.062 -11.797 -3.83 1 96.94 123 SER A C 1
ATOM 978 O O . SER A 1 123 ? -11.469 -11.172 -2.943 1 96.94 123 SER A O 1
ATOM 980 N N . LYS A 1 124 ? -12.055 -11.375 -5.09 1 97.12 124 LYS A N 1
ATOM 981 C CA . LYS A 1 124 ? -11.336 -10.18 -5.512 1 97.12 124 LYS A CA 1
ATOM 982 C C . LYS A 1 124 ? -11.969 -8.914 -4.938 1 97.12 124 LYS A C 1
ATOM 984 O O . LYS A 1 124 ? -11.266 -7.992 -4.527 1 97.12 124 LYS A O 1
ATOM 989 N N . LEU A 1 125 ? -13.273 -8.922 -4.898 1 97.69 125 LEU A N 1
ATOM 990 C CA . LEU A 1 125 ? -13.992 -7.77 -4.371 1 97.69 125 LEU A CA 1
ATOM 991 C C . LEU A 1 125 ? -13.727 -7.602 -2.881 1 97.69 125 LEU A C 1
ATOM 993 O O . LEU A 1 125 ? -13.508 -6.484 -2.408 1 97.69 125 LEU A O 1
ATOM 997 N N . ILE A 1 126 ? -13.742 -8.672 -2.225 1 97.44 126 ILE A N 1
ATOM 998 C CA . ILE A 1 126 ? -13.539 -8.609 -0.779 1 97.44 126 ILE A CA 1
ATOM 999 C C . ILE A 1 126 ? -12.156 -8.055 -0.469 1 97.44 126 ILE A C 1
ATOM 1001 O O . ILE A 1 126 ? -12.008 -7.18 0.386 1 97.44 126 ILE A O 1
ATOM 1005 N N . VAL A 1 127 ? -11.18 -8.57 -1.129 1 96.56 127 VAL A N 1
ATOM 1006 C CA . VAL A 1 127 ? -9.812 -8.102 -0.913 1 96.56 127 VAL A CA 1
ATOM 1007 C C . VAL A 1 127 ? -9.719 -6.613 -1.246 1 96.56 127 VAL A C 1
ATOM 1009 O O . VAL A 1 127 ? -9.156 -5.832 -0.478 1 96.56 127 VAL A O 1
ATOM 1012 N N . CYS A 1 128 ? -10.273 -6.203 -2.357 1 97.44 128 CYS A N 1
ATOM 1013 C CA . CYS A 1 128 ? -10.258 -4.805 -2.771 1 97.44 128 CYS A CA 1
ATOM 1014 C C . CYS A 1 128 ? -10.961 -3.926 -1.748 1 97.44 128 CYS A C 1
ATOM 1016 O O . CYS A 1 128 ? -10.469 -2.852 -1.398 1 97.44 128 CYS A O 1
ATOM 1018 N N . VAL A 1 129 ? -12.078 -4.367 -1.278 1 97.38 129 VAL A N 1
ATOM 1019 C CA . VAL A 1 129 ? -12.844 -3.621 -0.282 1 97.38 129 VAL A CA 1
ATOM 1020 C C . VAL A 1 129 ? -12 -3.428 0.977 1 97.38 129 VAL A C 1
ATOM 1022 O O . VAL A 1 129 ? -11.945 -2.328 1.531 1 97.38 129 VAL A O 1
ATOM 1025 N N . LEU A 1 130 ? -11.359 -4.453 1.383 1 95.12 130 LEU A N 1
ATOM 1026 C CA . LEU A 1 130 ? -10.578 -4.41 2.615 1 95.12 130 LEU A CA 1
ATOM 1027 C C . LEU A 1 130 ? -9.438 -3.402 2.502 1 95.12 130 LEU A C 1
ATOM 1029 O O . LEU A 1 130 ? -9.164 -2.658 3.445 1 95.12 130 LEU A O 1
ATOM 1033 N N . VAL A 1 131 ? -8.828 -3.352 1.367 1 93.88 131 VAL A N 1
ATOM 1034 C CA . VAL A 1 131 ? -7.652 -2.502 1.226 1 93.88 131 VAL A CA 1
ATOM 1035 C C . VAL A 1 131 ? -8.086 -1.045 1.066 1 93.88 131 VAL A C 1
ATOM 1037 O O . VAL A 1 131 ? -7.371 -0.131 1.49 1 93.88 131 VAL A O 1
ATOM 1040 N N . VAL A 1 132 ? -9.242 -0.773 0.544 1 96.06 132 VAL A N 1
ATOM 1041 C CA . VAL A 1 132 ? -9.711 0.584 0.282 1 96.06 132 VAL A CA 1
ATOM 1042 C C . VAL A 1 132 ? -10.453 1.118 1.502 1 96.06 132 VAL A C 1
ATOM 1044 O O . VAL A 1 132 ? -10.445 2.322 1.767 1 96.06 132 VAL A O 1
ATOM 1047 N N . PHE A 1 133 ? -11.062 0.28 2.27 1 96.88 133 PHE A N 1
ATOM 1048 C CA . PHE A 1 133 ? -11.961 0.604 3.369 1 96.88 133 PHE A CA 1
ATOM 1049 C C . PHE A 1 133 ? -11.227 1.379 4.457 1 96.88 133 PHE A C 1
ATOM 1051 O O . PHE A 1 133 ? -11.672 2.451 4.871 1 96.88 133 PHE A O 1
ATOM 1058 N N . PHE A 1 134 ? -10.172 0.984 4.812 1 93.31 134 PHE A N 1
ATOM 1059 C CA . PHE A 1 134 ? -9.547 1.466 6.039 1 93.31 134 PHE A CA 1
ATOM 1060 C C . PHE A 1 134 ? -8.953 2.854 5.832 1 93.31 134 PHE A C 1
ATOM 1062 O O . PHE A 1 134 ? -9.188 3.762 6.633 1 93.31 134 PHE A O 1
ATOM 1069 N N . PRO A 1 135 ? -8.188 3.09 4.73 1 92.62 135 PRO A N 1
ATOM 1070 C CA . PRO A 1 135 ? -7.68 4.453 4.551 1 92.62 135 PRO A CA 1
ATOM 1071 C C . PRO A 1 135 ? -8.789 5.484 4.383 1 92.62 135 PRO A C 1
ATOM 1073 O O . PRO A 1 135 ? -8.68 6.605 4.879 1 92.62 135 PRO A O 1
ATOM 1076 N N . ILE A 1 136 ? -9.812 5.105 3.764 1 96.38 136 ILE A N 1
ATOM 1077 C CA . ILE A 1 136 ? -10.93 6.035 3.586 1 96.38 136 ILE A CA 1
ATOM 1078 C C . ILE A 1 136 ? -11.602 6.297 4.93 1 96.38 136 ILE A C 1
ATOM 1080 O O . ILE A 1 136 ? -11.828 7.449 5.301 1 96.38 136 ILE A O 1
ATOM 1084 N N . ALA A 1 137 ? -11.875 5.234 5.652 1 96.12 137 ALA A N 1
ATOM 1085 C CA . ALA A 1 137 ? -12.547 5.348 6.941 1 96.12 137 ALA A CA 1
ATOM 1086 C C . ALA A 1 137 ? -11.703 6.156 7.93 1 96.12 137 ALA A C 1
ATOM 1088 O O . ALA A 1 137 ? -12.227 7.016 8.641 1 96.12 137 ALA A O 1
ATOM 1089 N N . LEU A 1 138 ? -10.484 5.859 7.957 1 92.75 138 LEU A N 1
ATOM 1090 C CA . LEU A 1 138 ? -9.594 6.539 8.891 1 92.75 138 LEU A CA 1
ATOM 1091 C C . LEU A 1 138 ? -9.508 8.031 8.57 1 92.75 138 LEU A C 1
ATOM 1093 O O . LEU A 1 138 ? -9.688 8.867 9.461 1 92.75 138 LEU A O 1
ATOM 1097 N N . ASN A 1 139 ? -9.297 8.414 7.324 1 93.75 139 ASN A N 1
ATOM 1098 C CA . ASN A 1 139 ? -9.156 9.812 6.934 1 93.75 139 ASN A CA 1
ATOM 1099 C C . ASN A 1 139 ? -10.469 10.57 7.113 1 93.75 139 ASN A C 1
ATOM 1101 O O . ASN A 1 139 ? -10.477 11.695 7.621 1 93.75 139 ASN A O 1
ATOM 1105 N N . LEU A 1 140 ? -11.5 9.922 6.734 1 95.75 140 LEU A N 1
ATOM 1106 C CA . LEU A 1 140 ? -12.797 10.586 6.883 1 95.75 140 LEU A CA 1
ATOM 1107 C C . LEU A 1 140 ? -13.125 10.805 8.359 1 95.75 140 LEU A C 1
ATOM 1109 O O . LEU A 1 140 ? -13.602 11.883 8.734 1 95.75 140 LEU A O 1
ATOM 1113 N N . THR A 1 141 ? -12.883 9.852 9.195 1 93.56 141 THR A N 1
ATOM 1114 C CA . THR A 1 141 ? -13.141 9.977 10.625 1 93.56 141 THR A CA 1
ATOM 1115 C C . THR A 1 141 ? -12.289 11.086 11.242 1 93.56 141 THR A C 1
ATOM 1117 O O . THR A 1 141 ? -12.781 11.883 12.039 1 93.56 141 THR A O 1
ATOM 1120 N N . GLU A 1 142 ? -11.062 11.086 10.867 1 90.88 142 GLU A N 1
ATOM 1121 C CA . GLU A 1 142 ? -10.188 12.156 11.344 1 90.88 142 GLU A CA 1
ATOM 1122 C C . GLU A 1 142 ? -10.656 13.516 10.852 1 90.88 142 GLU A C 1
ATOM 1124 O O . GLU A 1 142 ? -10.625 14.5 11.602 1 90.88 142 GLU A O 1
ATOM 1129 N N . GLY A 1 143 ? -11.07 13.586 9.641 1 92.31 143 GLY A N 1
ATOM 1130 C CA . GLY A 1 143 ? -11.586 14.828 9.078 1 92.31 143 GLY A CA 1
ATOM 1131 C C . GLY A 1 143 ? -12.836 15.328 9.773 1 92.31 143 GLY A C 1
ATOM 1132 O O . GLY A 1 143 ? -12.984 16.531 10.008 1 92.31 143 GLY A O 1
ATOM 1133 N N . LEU A 1 144 ? -13.672 14.477 10.125 1 91.88 144 LEU A N 1
ATOM 1134 C CA . LEU A 1 144 ? -14.93 14.82 10.789 1 91.88 144 LEU A CA 1
ATOM 1135 C C . LEU A 1 144 ? -14.672 15.344 12.195 1 91.88 144 LEU A C 1
ATOM 1137 O O . LEU A 1 144 ? -15.531 16 12.781 1 91.88 144 LEU A O 1
ATOM 1141 N N . SER A 1 145 ? -13.477 15.062 12.664 1 88.44 145 SER A N 1
ATOM 1142 C CA . SER A 1 145 ? -13.141 15.5 14.016 1 88.44 145 SER A CA 1
ATOM 1143 C C . SER A 1 145 ? -12.109 16.625 13.992 1 88.44 145 SER A C 1
ATOM 1145 O O . SER A 1 145 ? -11.68 17.094 15.039 1 88.44 145 SER A O 1
ATOM 1147 N N . SER A 1 146 ? -11.703 17 12.875 1 87.94 146 SER A N 1
ATOM 1148 C CA . SER A 1 146 ? -10.578 17.922 12.766 1 87.94 146 SER A CA 1
ATOM 1149 C C . SER A 1 146 ? -11.055 19.359 12.711 1 87.94 146 SER A C 1
ATOM 1151 O O . SER A 1 146 ? -10.242 20.281 12.641 1 87.94 146 SER A O 1
ATOM 1153 N N . TYR A 1 147 ? -12.242 19.688 12.961 1 85.12 147 TYR A N 1
ATOM 1154 C CA . TYR A 1 147 ? -12.75 21.047 12.867 1 85.12 147 TYR A CA 1
ATOM 1155 C C . TYR A 1 147 ? -12.477 21.812 14.148 1 85.12 147 TYR A C 1
ATOM 1157 O O . TYR A 1 147 ? -12.164 21.219 15.188 1 85.12 147 TYR A O 1
ATOM 1165 N N . ASP A 1 148 ? -12.469 23.141 14.031 1 88.69 148 ASP A N 1
ATOM 1166 C CA . ASP A 1 148 ? -12.227 24.031 15.164 1 88.69 148 ASP A CA 1
ATOM 1167 C C . ASP A 1 148 ? -13.398 24.016 16.141 1 88.69 148 ASP A C 1
ATOM 1169 O O . ASP A 1 148 ? -14.461 24.578 15.844 1 88.69 148 ASP A O 1
ATOM 1173 N N . LYS A 1 149 ? -13.102 23.562 17.25 1 88.31 149 LYS A N 1
ATOM 1174 C CA . LYS A 1 149 ? -14.141 23.453 18.266 1 88.31 149 LYS A CA 1
ATOM 1175 C C . LYS A 1 149 ? -14.586 24.844 18.734 1 88.31 149 LYS A C 1
ATOM 1177 O O . LYS A 1 149 ? -15.75 25.031 19.109 1 88.31 149 LYS A O 1
ATOM 1182 N N . ASP A 1 150 ? -13.625 25.703 18.703 1 92 150 ASP A N 1
ATOM 1183 C CA . ASP A 1 150 ? -13.969 27.062 19.094 1 92 150 ASP A CA 1
ATOM 1184 C C . ASP A 1 150 ? -14.961 27.688 18.109 1 92 150 ASP A C 1
ATOM 1186 O O . ASP A 1 150 ? -15.875 28.406 18.516 1 92 150 ASP A O 1
ATOM 1190 N N . LEU A 1 151 ? -14.789 27.328 16.906 1 92.19 151 LEU A N 1
ATOM 1191 C CA . LEU A 1 151 ? -15.711 27.828 15.898 1 92.19 151 LEU A CA 1
ATOM 1192 C C . LEU A 1 151 ? -17.078 27.172 16.031 1 92.19 151 LEU A C 1
ATOM 1194 O O . LEU A 1 151 ? -18.109 27.797 15.766 1 92.19 151 LEU A O 1
ATOM 1198 N N . GLU A 1 152 ? -17.078 25.984 16.391 1 90.88 152 GLU A N 1
ATOM 1199 C CA . GLU A 1 152 ? -18.328 25.297 16.625 1 90.88 152 GLU A CA 1
ATOM 1200 C C . GLU A 1 152 ? -19.125 25.953 17.766 1 90.88 152 GLU A C 1
ATOM 1202 O O . GLU A 1 152 ? -20.328 26.172 17.641 1 90.88 152 GLU A O 1
ATOM 1207 N N . GLU A 1 153 ? -18.359 26.25 18.781 1 93.12 153 GLU A N 1
ATOM 1208 C CA . GLU A 1 153 ? -18.984 26.906 19.922 1 93.12 153 GLU A CA 1
ATOM 1209 C C . GLU A 1 153 ? -19.531 28.281 19.531 1 93.12 153 GLU A C 1
ATOM 1211 O O . GLU A 1 153 ? -20.609 28.672 19.969 1 93.12 153 GLU A O 1
ATOM 1216 N N . LEU A 1 154 ? -18.688 28.875 18.766 1 93.5 154 LEU A N 1
ATOM 1217 C CA . LEU A 1 154 ? -19.125 30.188 18.297 1 93.5 154 LEU A CA 1
ATOM 1218 C C . LEU A 1 154 ? -20.406 30.078 17.484 1 93.5 154 LEU A C 1
ATOM 1220 O O . LEU A 1 154 ? -21.328 30.875 17.656 1 93.5 154 LEU A O 1
ATOM 1224 N N . LEU A 1 155 ? -20.531 29.125 16.672 1 93.12 155 LEU A N 1
ATOM 1225 C CA . LEU A 1 155 ? -21.703 28.938 15.836 1 93.12 155 LEU A CA 1
ATOM 1226 C C . LEU A 1 155 ? -22.922 28.547 16.672 1 93.12 155 LEU A C 1
ATOM 1228 O O . LEU A 1 155 ? -24.031 28.984 16.391 1 93.12 155 LEU A O 1
ATOM 1232 N N . MET A 1 156 ? -22.641 27.844 17.703 1 92.38 156 MET A N 1
ATOM 1233 C CA . MET A 1 156 ? -23.703 27.469 18.609 1 92.38 156 MET A CA 1
ATOM 1234 C C . MET A 1 156 ? -24.25 28.688 19.359 1 92.38 156 MET A C 1
ATOM 1236 O O . MET A 1 156 ? -25.453 28.797 19.578 1 92.38 156 MET A O 1
ATOM 1240 N N . CYS A 1 157 ? -23.312 29.516 19.641 1 94.38 157 CYS A N 1
ATOM 1241 C CA . CYS A 1 157 ? -23.703 30.734 20.312 1 94.38 157 CYS A CA 1
ATOM 1242 C C . CYS A 1 157 ? -24.516 31.625 19.375 1 94.38 157 CYS A C 1
ATOM 1244 O O . CYS A 1 157 ? -25.359 32.406 19.844 1 94.38 157 CYS A O 1
ATOM 1246 N N . MET A 1 158 ? -24.328 31.453 18.156 1 95.5 158 MET A N 1
ATOM 1247 C CA . MET A 1 158 ? -25.062 32.219 17.156 1 95.5 158 MET A CA 1
ATOM 1248 C C . MET A 1 158 ? -26.359 31.484 16.766 1 95.5 158 MET A C 1
ATOM 1250 O O . MET A 1 158 ? -27.016 31.859 15.789 1 95.5 158 MET A O 1
ATOM 1254 N N . ASN A 1 159 ? -26.719 30.391 17.469 1 94.81 159 ASN A N 1
ATOM 1255 C CA . ASN A 1 159 ? -27.938 29.594 17.297 1 94.81 159 ASN A CA 1
ATOM 1256 C C . ASN A 1 159 ? -27.969 28.875 15.953 1 94.81 159 ASN A C 1
ATOM 1258 O O . ASN A 1 159 ? -29.016 28.781 15.312 1 94.81 159 ASN A O 1
ATOM 1262 N N . ALA A 1 160 ? -26.812 28.578 15.531 1 93.94 160 ALA A N 1
ATOM 1263 C CA . ALA A 1 160 ? -26.734 27.766 14.312 1 93.94 160 ALA A CA 1
ATOM 1264 C C . ALA A 1 160 ? -27.312 26.375 14.555 1 93.94 160 ALA A C 1
ATOM 1266 O O . ALA A 1 160 ? -27.125 25.797 15.625 1 93.94 160 ALA A O 1
ATOM 1267 N N . SER A 1 161 ? -28.016 25.844 13.5 1 94.62 161 SER A N 1
ATOM 1268 C CA . SER A 1 161 ? -28.562 24.5 13.594 1 94.62 161 SER A CA 1
ATOM 1269 C C . SER A 1 161 ? -27.484 23.438 13.422 1 94.62 161 SER A C 1
ATOM 1271 O O . SER A 1 161 ? -26.375 23.75 12.961 1 94.62 161 SER A O 1
ATOM 1273 N N . LYS A 1 162 ? -27.719 22.203 13.844 1 89.38 162 LYS A N 1
ATOM 1274 C CA . LYS A 1 162 ? -26.766 21.094 13.695 1 89.38 162 LYS A CA 1
ATOM 1275 C C . LYS A 1 162 ? -26.391 20.891 12.234 1 89.38 162 LYS A C 1
ATOM 1277 O O . LYS A 1 162 ? -25.25 20.562 11.922 1 89.38 162 LYS A O 1
ATOM 1282 N N . LEU A 1 163 ? -27.391 21.094 11.398 1 92 163 LEU A N 1
ATOM 1283 C CA . LEU A 1 163 ? -27.156 20.922 9.969 1 92 163 LEU A CA 1
ATOM 1284 C C . LEU A 1 163 ? -26.25 22.031 9.445 1 92 163 LEU A C 1
ATOM 1286 O O . LEU A 1 163 ? -25.391 21.797 8.594 1 92 163 LEU A O 1
ATOM 1290 N N . GLN A 1 164 ? -26.438 23.266 9.977 1 91.88 164 GLN A N 1
ATOM 1291 C CA . GLN A 1 164 ? -25.594 24.375 9.578 1 91.88 164 GLN A CA 1
ATOM 1292 C C . GLN A 1 164 ? -24.156 24.172 10.031 1 91.88 164 GLN A C 1
ATOM 1294 O O . GLN A 1 164 ? -23.219 24.438 9.281 1 91.88 164 GLN A O 1
ATOM 1299 N N . ILE A 1 165 ? -24.078 23.719 11.211 1 89.5 165 ILE A N 1
ATOM 1300 C CA . ILE A 1 165 ? -22.75 23.453 11.766 1 89.5 165 ILE A CA 1
ATOM 1301 C C . ILE A 1 165 ? -22.062 22.359 10.969 1 89.5 165 ILE A C 1
ATOM 1303 O O . ILE A 1 165 ? -20.891 22.484 10.617 1 89.5 165 ILE A O 1
ATOM 1307 N N . PHE A 1 166 ? -22.812 21.344 10.617 1 87.88 166 PHE A N 1
ATOM 1308 C CA . PHE A 1 166 ? -22.25 20.234 9.859 1 87.88 166 PHE A CA 1
ATOM 1309 C C . PHE A 1 166 ? -21.812 20.703 8.469 1 87.88 166 PHE A C 1
ATOM 1311 O O . PHE A 1 166 ? -20.688 20.422 8.047 1 87.88 166 PHE A O 1
ATOM 1318 N N . MET A 1 167 ? -22.609 21.438 7.816 1 88.75 167 MET A N 1
ATOM 1319 C CA . MET A 1 167 ? -22.375 21.812 6.422 1 88.75 167 MET A CA 1
ATOM 1320 C C . MET A 1 167 ? -21.297 22.891 6.32 1 88.75 167 MET A C 1
ATOM 1322 O O . MET A 1 167 ? -20.516 22.891 5.371 1 88.75 167 MET A O 1
ATOM 1326 N N . LYS A 1 168 ? -21.188 23.766 7.324 1 88.19 168 LYS A N 1
ATOM 1327 C CA . LYS A 1 168 ? -20.297 24.922 7.207 1 88.19 168 LYS A CA 1
ATOM 1328 C C . LYS A 1 168 ? -18.969 24.656 7.902 1 88.19 168 LYS A C 1
ATOM 1330 O O . LYS A 1 168 ? -17.953 25.266 7.547 1 88.19 168 LYS A O 1
ATOM 1335 N N . LEU A 1 169 ? -19.016 23.781 8.805 1 87.56 169 LEU A N 1
ATOM 1336 C CA . LEU A 1 169 ? -17.812 23.609 9.594 1 87.56 169 LEU A CA 1
ATOM 1337 C C . LEU A 1 169 ? -17.25 22.203 9.438 1 87.56 169 LEU A C 1
ATOM 1339 O O . LEU A 1 169 ? -16.125 22.016 8.977 1 87.56 169 LEU A O 1
ATOM 1343 N N . LYS A 1 170 ? -18.047 21.188 9.695 1 87.38 170 LYS A N 1
ATOM 1344 C CA . LYS A 1 170 ? -17.578 19.812 9.766 1 87.38 170 LYS A CA 1
ATOM 1345 C C . LYS A 1 170 ? -17.312 19.25 8.375 1 87.38 170 LYS A C 1
ATOM 1347 O O . LYS A 1 170 ? -16.266 18.656 8.117 1 87.38 170 LYS A O 1
ATOM 1352 N N . LEU A 1 171 ? -18.219 19.516 7.48 1 89.88 171 LEU A N 1
ATOM 1353 C CA . LEU A 1 171 ? -18.172 18.922 6.152 1 89.88 171 LEU A CA 1
ATOM 1354 C C . LEU A 1 171 ? -16.969 19.422 5.371 1 89.88 171 LEU A C 1
ATOM 1356 O O . LEU A 1 171 ? -16.219 18.641 4.781 1 89.88 171 LEU A O 1
ATOM 1360 N N . PRO A 1 172 ? -16.688 20.703 5.387 1 88.94 172 PRO A N 1
ATOM 1361 C CA . PRO A 1 172 ? -15.516 21.188 4.66 1 88.94 172 PRO A CA 1
ATOM 1362 C C . PRO A 1 172 ? -14.211 20.594 5.172 1 88.94 172 PRO A C 1
ATOM 1364 O O . PRO A 1 172 ? -13.352 20.203 4.375 1 88.94 172 PRO A O 1
ATOM 1367 N N . SER A 1 173 ? -14.109 20.516 6.41 1 88.12 173 SER A N 1
ATOM 1368 C CA . SER A 1 173 ? -12.922 19.891 6.992 1 88.12 173 SER A CA 1
ATOM 1369 C C . SER A 1 173 ? -12.859 18.406 6.66 1 88.12 173 SER A C 1
ATOM 1371 O O . SER A 1 173 ? -11.789 17.875 6.355 1 88.12 173 SER A O 1
ATOM 1373 N N . ALA A 1 174 ? -13.945 17.812 6.668 1 93.12 174 ALA A N 1
ATOM 1374 C CA . ALA A 1 174 ? -14.031 16.391 6.387 1 93.12 174 ALA A CA 1
ATOM 1375 C C . ALA A 1 174 ? -13.719 16.094 4.922 1 93.12 174 ALA A C 1
ATOM 1377 O O . ALA A 1 174 ? -13.109 15.07 4.605 1 93.12 174 ALA A O 1
ATOM 1378 N N . LEU A 1 175 ? -14.094 17.031 4.055 1 94 175 LEU A N 1
ATOM 1379 C CA . LEU A 1 175 ? -13.922 16.812 2.621 1 94 175 LEU A CA 1
ATOM 1380 C C . LEU A 1 175 ? -12.445 16.766 2.246 1 94 175 LEU A C 1
ATOM 1382 O O . LEU A 1 175 ? -12.031 15.938 1.437 1 94 175 LEU A O 1
ATOM 1386 N N . VAL A 1 176 ? -11.68 17.594 2.822 1 90.81 176 VAL A N 1
ATOM 1387 C CA . VAL A 1 176 ? -10.25 17.641 2.531 1 90.81 176 VAL A CA 1
ATOM 1388 C C . VAL A 1 176 ? -9.602 16.312 2.93 1 90.81 176 VAL A C 1
ATOM 1390 O O . VAL A 1 176 ? -8.883 15.703 2.133 1 90.81 176 VAL A O 1
ATOM 1393 N N . HIS A 1 177 ? -9.953 15.867 4.098 1 93 177 HIS A N 1
ATOM 1394 C CA . HIS A 1 177 ? -9.422 14.602 4.598 1 93 177 HIS A CA 1
ATOM 1395 C C . HIS A 1 177 ? -9.969 13.422 3.809 1 93 177 HIS A C 1
ATOM 1397 O O . HIS A 1 177 ? -9.242 12.469 3.512 1 93 177 HIS A O 1
ATOM 1403 N N . PHE A 1 178 ? -11.242 13.578 3.482 1 96.56 178 PHE A N 1
ATOM 1404 C CA . PHE A 1 178 ? -11.93 12.531 2.744 1 96.56 178 PHE A CA 1
ATOM 1405 C C . PHE A 1 178 ? -11.273 12.297 1.39 1 96.56 178 PHE A C 1
ATOM 1407 O O . PHE A 1 178 ? -10.992 11.156 1.02 1 96.56 178 PHE A O 1
ATOM 1414 N N . PHE A 1 179 ? -10.953 13.305 0.665 1 95.69 179 PHE A N 1
ATOM 1415 C CA . PHE A 1 179 ? -10.359 13.172 -0.66 1 95.69 179 PHE A CA 1
ATOM 1416 C C . PHE A 1 179 ? -8.914 12.711 -0.557 1 95.69 179 PHE A C 1
ATOM 1418 O O . PHE A 1 179 ? -8.414 12 -1.435 1 95.69 179 PHE A O 1
ATOM 1425 N N . SER A 1 180 ? -8.188 13.102 0.524 1 91.75 180 SER A N 1
ATOM 1426 C CA . SER A 1 180 ? -6.863 12.547 0.767 1 91.75 180 SER A CA 1
ATOM 1427 C C . SER A 1 180 ? -6.918 11.031 0.928 1 91.75 180 SER A C 1
ATOM 1429 O O . SER A 1 180 ? -6.09 10.312 0.367 1 91.75 180 SER A O 1
ATOM 1431 N N . GLY A 1 181 ? -7.898 10.562 1.623 1 93.69 181 GLY A N 1
ATOM 1432 C CA . GLY A 1 181 ? -8.102 9.133 1.788 1 93.69 181 GLY A CA 1
ATOM 1433 C C . GLY A 1 181 ? -8.484 8.43 0.497 1 93.69 181 GLY A C 1
ATOM 1434 O O . GLY A 1 181 ? -8.031 7.309 0.238 1 93.69 181 GLY A O 1
ATOM 1435 N N . LEU A 1 182 ? -9.25 9.148 -0.306 1 96.81 182 LEU A N 1
ATOM 1436 C CA . LEU A 1 182 ? -9.664 8.586 -1.584 1 96.81 182 LEU A CA 1
ATOM 1437 C C . LEU A 1 182 ? -8.477 8.406 -2.52 1 96.81 182 LEU A C 1
ATOM 1439 O O . LEU A 1 182 ? -8.391 7.41 -3.244 1 96.81 182 LEU A O 1
ATOM 1443 N N . LYS A 1 183 ? -7.633 9.312 -2.523 1 93.75 183 LYS A N 1
ATOM 1444 C CA . LYS A 1 183 ? -6.453 9.25 -3.383 1 93.75 183 LYS A CA 1
ATOM 1445 C C . LYS A 1 183 ? -5.555 8.086 -2.994 1 93.75 183 LYS A C 1
ATOM 1447 O O . LYS A 1 183 ? -5.082 7.34 -3.857 1 93.75 183 LYS A O 1
ATOM 1452 N N . ILE A 1 184 ? -5.383 7.855 -1.771 1 90.5 184 ILE A N 1
ATOM 1453 C CA . ILE A 1 184 ? -4.613 6.719 -1.278 1 90.5 184 ILE A CA 1
ATOM 1454 C C . ILE A 1 184 ? -5.324 5.418 -1.643 1 90.5 184 ILE A C 1
ATOM 1456 O O . ILE A 1 184 ? -4.699 4.484 -2.152 1 90.5 184 ILE A O 1
ATOM 1460 N N . ALA A 1 185 ? -6.566 5.438 -1.449 1 95.5 185 ALA A N 1
ATOM 1461 C CA . ALA A 1 185 ? -7.375 4.242 -1.685 1 95.5 185 ALA A CA 1
ATOM 1462 C C . ALA A 1 185 ? -7.383 3.869 -3.164 1 95.5 185 ALA A C 1
ATOM 1464 O O . ALA A 1 185 ? -7.477 2.689 -3.512 1 95.5 185 ALA A O 1
ATOM 1465 N N . ALA A 1 186 ? -7.324 4.867 -3.988 1 95.06 186 ALA A N 1
ATOM 1466 C CA . ALA A 1 186 ? -7.32 4.602 -5.426 1 95.06 186 ALA A CA 1
ATOM 1467 C C . ALA A 1 186 ? -6.129 3.727 -5.816 1 95.06 186 ALA A C 1
ATOM 1469 O O . ALA A 1 186 ? -6.289 2.734 -6.527 1 95.06 186 ALA A O 1
ATOM 1470 N N . ALA A 1 187 ? -4.969 4.094 -5.371 1 91.38 187 ALA A N 1
ATOM 1471 C CA . ALA A 1 187 ? -3.771 3.303 -5.648 1 91.38 187 ALA A CA 1
ATOM 1472 C C . ALA A 1 187 ? -3.871 1.917 -5.02 1 91.38 187 ALA A C 1
ATOM 1474 O O . ALA A 1 187 ? -3.484 0.92 -5.633 1 91.38 187 ALA A O 1
ATOM 1475 N N . TYR A 1 188 ? -4.441 1.843 -3.861 1 92.75 188 TYR A N 1
ATOM 1476 C CA . TYR A 1 188 ? -4.566 0.583 -3.137 1 92.75 188 TYR A CA 1
ATOM 1477 C C . TYR A 1 188 ? -5.559 -0.347 -3.83 1 92.75 188 TYR A C 1
ATOM 1479 O O . TYR A 1 188 ? -5.391 -1.568 -3.809 1 92.75 188 TYR A O 1
ATOM 1487 N N . ALA A 1 189 ? -6.562 0.295 -4.383 1 96.62 189 ALA A N 1
ATOM 1488 C CA . ALA A 1 189 ? -7.582 -0.512 -5.043 1 96.62 189 ALA A CA 1
ATOM 1489 C C . ALA A 1 189 ? -6.996 -1.289 -6.219 1 96.62 189 ALA A C 1
ATOM 1491 O O . ALA A 1 189 ? -7.27 -2.48 -6.383 1 96.62 189 ALA A O 1
ATOM 1492 N N . VAL A 1 190 ? -6.27 -0.638 -7.008 1 96.56 190 VAL A N 1
ATOM 1493 C CA . VAL A 1 190 ? -5.629 -1.289 -8.148 1 96.56 190 VAL A CA 1
ATOM 1494 C C . VAL A 1 190 ? -4.668 -2.367 -7.652 1 96.56 190 VAL A C 1
ATOM 1496 O O . VAL A 1 190 ? -4.668 -3.49 -8.164 1 96.56 190 VAL A O 1
ATOM 1499 N N . MET A 1 191 ? -3.93 -2.041 -6.711 1 94.5 191 MET A N 1
ATOM 1500 C CA . MET A 1 191 ? -3 -2.986 -6.102 1 94.5 191 MET A CA 1
ATOM 1501 C C . MET A 1 191 ? -3.744 -4.199 -5.551 1 94.5 191 MET A C 1
ATOM 1503 O O . MET A 1 191 ? -3.324 -5.34 -5.758 1 94.5 191 MET A O 1
ATOM 1507 N N . GLY A 1 192 ? -4.797 -3.934 -4.84 1 94.88 192 GLY A N 1
ATOM 1508 C CA . GLY A 1 192 ? -5.59 -5.004 -4.258 1 94.88 192 GLY A CA 1
ATOM 1509 C C . GLY A 1 192 ? -6.156 -5.957 -5.293 1 94.88 192 GLY A C 1
ATOM 1510 O O . GLY A 1 192 ? -6.148 -7.176 -5.094 1 94.88 192 GLY A O 1
ATOM 1511 N N . ALA A 1 193 ? -6.625 -5.398 -6.371 1 96.69 193 ALA A N 1
ATOM 1512 C CA . ALA A 1 193 ? -7.168 -6.227 -7.445 1 96.69 193 ALA A CA 1
ATOM 1513 C C . ALA A 1 193 ? -6.094 -7.137 -8.031 1 96.69 193 ALA A C 1
ATOM 1515 O O . ALA A 1 193 ? -6.316 -8.336 -8.203 1 96.69 193 ALA A O 1
ATOM 1516 N N . ILE A 1 194 ? -4.973 -6.59 -8.266 1 96.06 194 ILE A N 1
ATOM 1517 C CA . ILE A 1 194 ? -3.887 -7.34 -8.891 1 96.06 194 ILE A CA 1
ATOM 1518 C C . ILE A 1 194 ? -3.402 -8.43 -7.938 1 96.06 194 ILE A C 1
ATOM 1520 O O . ILE A 1 194 ? -3.234 -9.586 -8.336 1 96.06 194 ILE A O 1
ATOM 1524 N N . MET A 1 195 ? -3.229 -8.125 -6.73 1 93.31 195 MET A N 1
ATOM 1525 C CA . MET A 1 195 ? -2.723 -9.078 -5.746 1 93.31 195 MET A CA 1
ATOM 1526 C C . MET A 1 195 ? -3.725 -10.211 -5.512 1 93.31 195 MET A C 1
ATOM 1528 O O . MET A 1 195 ? -3.332 -11.359 -5.324 1 93.31 195 MET A O 1
ATOM 1532 N N . SER A 1 196 ? -4.945 -9.828 -5.488 1 94.69 196 SER A N 1
ATOM 1533 C CA . SER A 1 196 ? -5.969 -10.859 -5.332 1 94.69 196 SER A CA 1
ATOM 1534 C C . SER A 1 196 ? -5.98 -11.812 -6.52 1 94.69 196 SER A C 1
ATOM 1536 O O . SER A 1 196 ? -6.234 -13.008 -6.355 1 94.69 196 SER A O 1
ATOM 1538 N N . GLU A 1 197 ? -5.715 -11.32 -7.68 1 96.12 197 GLU A N 1
ATOM 1539 C CA . GLU A 1 197 ? -5.633 -12.164 -8.867 1 96.12 197 GLU A CA 1
ATOM 1540 C C . GLU A 1 197 ? -4.445 -13.117 -8.789 1 96.12 197 GLU A C 1
ATOM 1542 O O . GLU A 1 197 ? -4.504 -14.242 -9.297 1 96.12 197 GLU A O 1
ATOM 1547 N N . TRP A 1 198 ? -3.377 -12.688 -8.133 1 94.06 198 TRP A N 1
ATOM 1548 C CA . TRP A 1 198 ? -2.182 -13.508 -8.016 1 94.06 198 TRP A CA 1
ATOM 1549 C C . TRP A 1 198 ? -2.441 -14.719 -7.121 1 94.06 198 TRP A C 1
ATOM 1551 O O . TRP A 1 198 ? -1.758 -15.742 -7.23 1 94.06 198 TRP A O 1
ATOM 1561 N N . THR A 1 199 ? -3.371 -14.57 -6.191 1 93.5 199 THR A N 1
ATOM 1562 C CA . THR A 1 199 ? -3.68 -15.695 -5.312 1 93.5 199 THR A CA 1
ATOM 1563 C C . THR A 1 199 ? -4.555 -16.719 -6.031 1 93.5 199 THR A C 1
ATOM 1565 O O . THR A 1 199 ? -4.77 -17.828 -5.531 1 93.5 199 THR A O 1
ATOM 1568 N N . GLY A 1 200 ? -5.094 -16.312 -7.133 1 92.38 200 GLY A N 1
ATOM 1569 C CA . GLY A 1 200 ? -5.895 -17.219 -7.938 1 92.38 200 GLY A CA 1
ATOM 1570 C C . GLY A 1 200 ? -6.969 -16.516 -8.742 1 92.38 200 GLY A C 1
ATOM 1571 O O . GLY A 1 200 ? -7.805 -15.805 -8.188 1 92.38 200 GLY A O 1
ATOM 1572 N N . ALA A 1 201 ? -6.883 -16.719 -10.023 1 94.62 201 ALA A N 1
ATOM 1573 C CA . ALA A 1 201 ? -7.871 -16.156 -10.945 1 94.62 201 ALA A CA 1
ATOM 1574 C C . ALA A 1 201 ? -7.754 -16.781 -12.328 1 94.62 201 ALA A C 1
ATOM 1576 O O . ALA A 1 201 ? -6.734 -17.391 -12.656 1 94.62 201 ALA A O 1
ATOM 1577 N N . GLU A 1 202 ? -8.836 -16.656 -13.039 1 94.75 202 GLU A N 1
ATOM 1578 C CA . GLU A 1 202 ? -8.82 -17.172 -14.406 1 94.75 202 GLU A CA 1
ATOM 1579 C C . GLU A 1 202 ? -8.43 -16.062 -15.391 1 94.75 202 GLU A C 1
ATOM 1581 O O . GLU A 1 202 ? -7.859 -16.344 -16.453 1 94.75 202 GLU A O 1
ATOM 1586 N N . SER A 1 203 ? -8.82 -14.914 -15.031 1 96.94 203 SER A N 1
ATOM 1587 C CA . SER A 1 203 ? -8.539 -13.766 -15.883 1 96.94 203 SER A CA 1
ATOM 1588 C C . SER A 1 203 ? -8.234 -12.523 -15.055 1 96.94 203 SER A C 1
ATOM 1590 O O . SER A 1 203 ? -8.547 -12.477 -13.859 1 96.94 203 SER A O 1
ATOM 1592 N N . GLY A 1 204 ? -7.613 -11.531 -15.758 1 98.06 204 GLY A N 1
ATOM 1593 C CA . GLY A 1 204 ? -7.168 -10.297 -15.148 1 98.06 204 GLY A CA 1
ATOM 1594 C C . GLY A 1 204 ? -5.75 -9.914 -15.531 1 98.06 204 GLY A C 1
ATOM 1595 O O . GLY A 1 204 ? -4.953 -10.773 -15.914 1 98.06 204 GLY A O 1
ATOM 1596 N N . LEU A 1 205 ? -5.484 -8.703 -15.336 1 98.25 205 LEU A N 1
ATOM 1597 C CA . LEU A 1 205 ? -4.152 -8.219 -15.695 1 98.25 205 LEU A CA 1
ATOM 1598 C C . LEU A 1 205 ? -3.09 -8.836 -14.797 1 98.25 205 LEU A C 1
ATOM 1600 O O . LEU A 1 205 ? -1.953 -9.047 -15.219 1 98.25 205 LEU A O 1
ATOM 1604 N N . GLY A 1 206 ? -3.498 -9.125 -13.57 1 96.69 206 GLY A N 1
ATOM 1605 C CA . GLY A 1 206 ? -2.564 -9.805 -12.68 1 96.69 206 GLY A CA 1
ATOM 1606 C C . GLY A 1 206 ? -2.146 -11.172 -13.188 1 96.69 206 GLY A C 1
ATOM 1607 O O . GLY A 1 206 ? -0.958 -11.492 -13.203 1 96.69 206 GLY A O 1
ATOM 1608 N N . ILE A 1 207 ? -3.068 -11.914 -13.625 1 95.75 207 ILE A N 1
ATOM 1609 C CA . ILE A 1 207 ? -2.793 -13.25 -14.125 1 95.75 207 ILE A CA 1
ATOM 1610 C C . ILE A 1 207 ? -2.051 -13.164 -15.461 1 95.75 207 ILE A C 1
ATOM 1612 O O . ILE A 1 207 ? -1.151 -13.961 -15.727 1 95.75 207 ILE A O 1
ATOM 1616 N N . PHE A 1 208 ? -2.496 -12.234 -16.25 1 97.56 208 PHE A N 1
ATOM 1617 C CA . PHE A 1 208 ? -1.802 -12.039 -17.516 1 97.56 208 PHE A CA 1
ATOM 1618 C C . PHE A 1 208 ? -0.332 -11.711 -17.281 1 97.56 208 PHE A C 1
ATOM 1620 O O . PHE A 1 208 ? 0.541 -12.219 -18 1 97.56 208 PHE A O 1
ATOM 1627 N N . LEU A 1 209 ? -0.085 -10.938 -16.312 1 96.88 209 LEU A N 1
ATOM 1628 C CA . LEU A 1 209 ? 1.277 -10.539 -15.977 1 96.88 209 LEU A CA 1
ATOM 1629 C C . LEU A 1 209 ? 2.104 -11.75 -15.547 1 96.88 209 LEU A C 1
ATOM 1631 O O . LEU A 1 209 ? 3.215 -11.953 -16.031 1 96.88 209 LEU A O 1
ATOM 1635 N N . THR A 1 210 ? 1.614 -12.578 -14.711 1 94.94 210 THR A N 1
ATOM 1636 C CA . THR A 1 210 ? 2.365 -13.727 -14.203 1 94.94 210 THR A CA 1
ATOM 1637 C 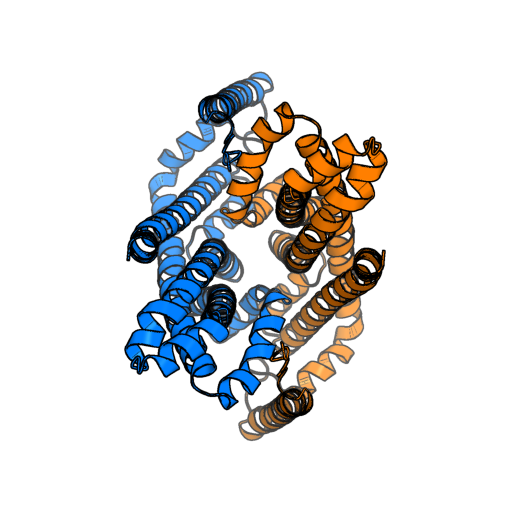C . THR A 1 210 ? 2.506 -14.797 -15.281 1 94.94 210 THR A C 1
ATOM 1639 O O . THR A 1 210 ? 3.52 -15.5 -15.336 1 94.94 210 THR A O 1
ATOM 1642 N N . ARG A 1 211 ? 1.517 -14.953 -16.094 1 95.69 211 ARG A N 1
ATOM 1643 C CA . ARG A 1 211 ? 1.633 -15.875 -17.219 1 95.69 211 ARG A CA 1
ATOM 1644 C C . ARG A 1 211 ? 2.711 -15.414 -18.203 1 95.69 211 ARG A C 1
ATOM 1646 O O . ARG A 1 211 ? 3.486 -16.234 -18.703 1 95.69 211 ARG A O 1
ATOM 1653 N N . SER A 1 212 ? 2.678 -14.125 -18.453 1 96.62 212 SER A N 1
ATOM 1654 C CA . SER A 1 212 ? 3.705 -13.562 -19.328 1 96.62 212 SER A CA 1
ATOM 1655 C C . SER A 1 212 ? 5.094 -13.727 -18.719 1 96.62 212 SER A C 1
ATOM 1657 O O . SER A 1 212 ? 6.066 -13.961 -19.438 1 96.62 212 SER A O 1
ATOM 1659 N N . MET A 1 213 ? 5.168 -13.625 -17.422 1 95.5 213 MET A N 1
ATOM 1660 C CA . MET A 1 213 ? 6.43 -13.836 -16.719 1 95.5 213 MET A CA 1
ATOM 1661 C C . MET A 1 213 ? 6.934 -15.258 -16.906 1 95.5 213 MET A C 1
ATOM 1663 O O . MET A 1 213 ? 8.102 -15.477 -17.219 1 95.5 213 MET A O 1
ATOM 1667 N N . LYS A 1 214 ? 6.059 -16.188 -16.75 1 94.44 214 LYS A N 1
ATOM 1668 C CA . LYS A 1 214 ? 6.414 -17.594 -16.844 1 94.44 214 LYS A CA 1
ATOM 1669 C C . LYS A 1 214 ? 6.816 -17.984 -18.25 1 94.44 214 LYS A C 1
ATOM 1671 O O . LYS A 1 214 ? 7.582 -18.922 -18.453 1 94.44 214 LYS A O 1
ATOM 1676 N N . SER A 1 215 ? 6.312 -17.266 -19.203 1 95.56 215 SER A N 1
ATOM 1677 C CA . SER A 1 215 ? 6.641 -17.531 -20.609 1 95.56 215 SER A CA 1
ATOM 1678 C C . SER A 1 215 ? 7.727 -16.594 -21.109 1 95.56 215 SER A C 1
ATOM 1680 O O . SER A 1 215 ? 8.016 -16.547 -22.312 1 95.56 215 SER A O 1
ATOM 1682 N N . PHE A 1 216 ? 8.242 -15.75 -20.25 1 95.06 216 PHE A N 1
ATOM 1683 C CA . PHE A 1 216 ? 9.336 -14.82 -20.516 1 95.06 216 PHE A CA 1
ATOM 1684 C C . PHE A 1 216 ? 8.961 -13.867 -21.641 1 95.06 216 PHE A C 1
ATOM 1686 O O . PHE A 1 216 ? 9.812 -13.508 -22.469 1 95.06 216 PHE A O 1
ATOM 1693 N N . ARG A 1 217 ? 7.738 -13.562 -21.703 1 96.38 217 ARG A N 1
ATOM 1694 C CA . ARG A 1 217 ? 7.27 -12.547 -22.641 1 96.38 217 ARG A CA 1
ATOM 1695 C C . ARG A 1 217 ? 7.324 -11.156 -22.016 1 96.38 217 ARG A C 1
ATOM 1697 O O . ARG A 1 217 ? 6.285 -10.57 -21.719 1 96.38 217 ARG A O 1
ATOM 1704 N N . THR A 1 218 ? 8.477 -10.602 -22.078 1 96.88 218 THR A N 1
ATOM 1705 C CA . THR A 1 218 ? 8.734 -9.367 -21.344 1 96.88 218 THR A CA 1
ATOM 1706 C C . THR A 1 218 ? 8.031 -8.188 -21.984 1 96.88 218 THR A C 1
ATOM 1708 O O . THR A 1 218 ? 7.586 -7.266 -21.297 1 96.88 218 THR A O 1
ATOM 1711 N N . ALA A 1 219 ? 7.914 -8.203 -23.266 1 97.5 219 ALA A N 1
ATOM 1712 C CA . ALA A 1 219 ? 7.184 -7.129 -23.938 1 97.5 219 ALA A CA 1
ATOM 1713 C C . ALA A 1 219 ? 5.727 -7.086 -23.484 1 97.5 219 ALA A C 1
ATOM 1715 O O . ALA A 1 219 ? 5.168 -6.012 -23.266 1 97.5 219 ALA A O 1
ATOM 1716 N N . ALA A 1 220 ? 5.188 -8.266 -23.359 1 97.44 220 ALA A N 1
ATOM 1717 C CA . ALA A 1 220 ? 3.812 -8.375 -22.891 1 97.44 220 ALA A CA 1
ATOM 1718 C C . ALA A 1 220 ? 3.689 -7.883 -21.453 1 97.44 220 ALA A C 1
ATOM 1720 O O . ALA A 1 220 ? 2.695 -7.25 -21.078 1 97.44 220 ALA A O 1
ATOM 1721 N N . MET A 1 221 ? 4.703 -8.172 -20.672 1 97.5 221 MET A N 1
ATOM 1722 C CA . MET A 1 221 ? 4.711 -7.703 -19.297 1 97.5 221 MET A CA 1
ATOM 1723 C C . MET A 1 221 ? 4.73 -6.18 -19.25 1 97.5 221 MET A C 1
ATOM 1725 O O . MET A 1 221 ? 3.984 -5.57 -18.469 1 97.5 221 MET A O 1
ATOM 1729 N N . PHE A 1 222 ? 5.594 -5.586 -20.062 1 97.31 222 PHE A N 1
ATOM 1730 C CA . PHE A 1 222 ? 5.676 -4.133 -20.109 1 97.31 222 PHE A CA 1
ATOM 1731 C C . PHE A 1 222 ? 4.352 -3.525 -20.547 1 97.31 222 PHE A C 1
ATOM 1733 O O . PHE A 1 222 ? 3.916 -2.504 -20.016 1 97.31 222 PHE A O 1
ATOM 1740 N N . ALA A 1 223 ? 3.754 -4.133 -21.531 1 97.69 223 ALA A N 1
ATOM 1741 C CA . ALA A 1 223 ? 2.455 -3.65 -22 1 97.69 223 ALA A CA 1
ATOM 1742 C C . ALA A 1 223 ? 1.41 -3.729 -20.891 1 97.69 223 ALA A C 1
ATOM 1744 O O . ALA A 1 223 ? 0.626 -2.795 -20.703 1 97.69 223 ALA A O 1
ATOM 1745 N N . ASP A 1 224 ? 1.388 -4.848 -20.188 1 97.81 224 ASP A N 1
ATOM 1746 C CA . ASP A 1 224 ? 0.491 -5.066 -19.062 1 97.81 224 ASP A CA 1
ATOM 1747 C C . ASP A 1 224 ? 0.691 -4 -17.984 1 97.81 224 ASP A C 1
ATOM 1749 O O . ASP A 1 224 ? -0.271 -3.371 -17.531 1 97.81 224 ASP A O 1
ATOM 1753 N N . ILE A 1 225 ? 1.896 -3.744 -17.609 1 96.81 225 ILE A N 1
ATOM 1754 C CA . ILE A 1 225 ? 2.262 -2.775 -16.578 1 96.81 225 ILE A CA 1
ATOM 1755 C C . ILE A 1 225 ? 1.85 -1.373 -17.031 1 96.81 225 ILE A C 1
ATOM 1757 O O . ILE A 1 225 ? 1.359 -0.579 -16.219 1 96.81 225 ILE A O 1
ATOM 1761 N N . ALA A 1 226 ? 2.021 -1.073 -18.266 1 96.25 226 ALA A N 1
ATOM 1762 C CA . ALA A 1 226 ? 1.617 0.222 -18.812 1 96.25 226 ALA A CA 1
ATOM 1763 C C . ALA A 1 226 ? 0.115 0.438 -18.656 1 96.25 226 ALA A C 1
ATOM 1765 O O . ALA A 1 226 ? -0.325 1.522 -18.266 1 96.25 226 ALA A O 1
ATOM 1766 N N . ILE A 1 227 ? -0.649 -0.582 -18.953 1 97.62 227 ILE A N 1
ATOM 1767 C CA . ILE A 1 227 ? -2.1 -0.485 -18.844 1 97.62 227 ILE A CA 1
ATOM 1768 C C . ILE A 1 227 ? -2.494 -0.259 -17.375 1 97.62 227 ILE A C 1
ATOM 1770 O O . ILE A 1 227 ? -3.312 0.614 -17.078 1 97.62 227 ILE A O 1
ATOM 1774 N N . ILE A 1 228 ? -1.893 -1.017 -16.484 1 97.44 228 ILE A N 1
ATOM 1775 C CA . ILE A 1 228 ? -2.17 -0.886 -15.062 1 97.44 228 ILE A CA 1
ATOM 1776 C C . ILE A 1 228 ? -1.825 0.526 -14.602 1 97.44 228 ILE A C 1
ATOM 1778 O O . ILE A 1 228 ? -2.6 1.154 -13.875 1 97.44 228 ILE A O 1
ATOM 1782 N N . SER A 1 229 ? -0.71 1.019 -15.031 1 95.5 229 SER A N 1
ATOM 1783 C CA . SER A 1 229 ? -0.244 2.348 -14.648 1 95.5 229 SER A CA 1
ATOM 1784 C C . SER A 1 229 ? -1.185 3.434 -15.156 1 95.5 229 SER A C 1
ATOM 1786 O O . SER A 1 229 ? -1.565 4.336 -14.406 1 95.5 229 SER A O 1
ATOM 1788 N N . ILE A 1 230 ? -1.553 3.354 -16.375 1 95.88 230 ILE A N 1
ATOM 1789 C CA . ILE A 1 230 ? -2.453 4.332 -16.984 1 95.88 230 ILE A CA 1
ATOM 1790 C C . ILE A 1 230 ? -3.795 4.316 -16.25 1 95.88 230 ILE A C 1
ATOM 1792 O O . ILE A 1 230 ? -4.355 5.371 -15.945 1 95.88 230 ILE A O 1
ATOM 1796 N N . PHE A 1 231 ? -4.277 3.141 -16 1 97.5 231 PHE A N 1
ATOM 1797 C CA . PHE A 1 231 ? -5.543 3.004 -15.297 1 97.5 231 PHE A CA 1
ATOM 1798 C C . PHE A 1 231 ? -5.461 3.635 -13.914 1 97.5 231 PHE A C 1
ATOM 1800 O O . PHE A 1 231 ? -6.375 4.348 -13.492 1 97.5 231 PHE A O 1
ATOM 1807 N N . SER A 1 232 ? -4.402 3.363 -13.234 1 96.56 232 SER A N 1
ATOM 1808 C CA . SER A 1 232 ? -4.207 3.918 -11.898 1 96.56 232 SER A CA 1
ATOM 1809 C C . SER A 1 232 ? -4.152 5.441 -11.938 1 96.56 232 SER A C 1
ATOM 1811 O O . SER A 1 232 ? -4.742 6.109 -11.078 1 96.56 232 SER A O 1
ATOM 1813 N N . ILE A 1 233 ? -3.461 6.02 -12.875 1 94.81 233 ILE A N 1
ATOM 1814 C CA . ILE A 1 233 ? -3.34 7.465 -13.031 1 94.81 233 ILE A CA 1
ATOM 1815 C C . ILE A 1 233 ? -4.707 8.062 -13.359 1 94.81 233 ILE A C 1
ATOM 1817 O O . ILE A 1 233 ? -5.066 9.125 -12.844 1 94.81 233 ILE A O 1
ATOM 1821 N N . LEU A 1 234 ? -5.43 7.371 -14.18 1 96.5 234 LEU A N 1
ATOM 1822 C CA . LEU A 1 234 ? -6.758 7.84 -14.555 1 96.5 234 LEU A CA 1
ATOM 1823 C C . LEU A 1 234 ? -7.688 7.871 -13.352 1 96.5 234 LEU A C 1
ATOM 1825 O O . LEU A 1 234 ? -8.461 8.82 -13.18 1 96.5 234 LEU A O 1
ATOM 1829 N N . LEU A 1 235 ? -7.652 6.848 -12.594 1 96.44 235 LEU A N 1
ATOM 1830 C CA . LEU A 1 235 ? -8.469 6.805 -11.383 1 96.44 235 LEU A CA 1
ATOM 1831 C C . LEU A 1 235 ? -8.102 7.945 -10.438 1 96.44 235 LEU A C 1
ATOM 1833 O O . LEU A 1 235 ? -8.984 8.609 -9.891 1 96.44 235 LEU A O 1
ATOM 1837 N N . PHE A 1 236 ? -6.871 8.141 -10.273 1 95.12 236 PHE A N 1
ATOM 1838 C CA . PHE A 1 236 ? -6.395 9.242 -9.445 1 95.12 236 PHE A CA 1
ATOM 1839 C C . PHE A 1 236 ? -6.855 10.578 -10.008 1 95.12 236 PHE A C 1
ATOM 1841 O O . PHE A 1 236 ? -7.316 11.445 -9.258 1 95.12 236 PHE A O 1
ATOM 1848 N N . GLY A 1 237 ? -6.645 10.758 -11.281 1 94.94 237 GLY A N 1
ATOM 1849 C CA . GLY A 1 237 ? -7.074 11.977 -11.945 1 94.94 237 GLY A CA 1
ATOM 1850 C C . GLY A 1 237 ? -8.562 12.242 -11.797 1 94.94 237 GLY A C 1
ATOM 1851 O O . GLY A 1 237 ? -8.984 13.383 -11.594 1 94.94 237 GLY A O 1
ATOM 1852 N N . LEU A 1 238 ? -9.344 11.227 -11.875 1 97.12 238 LEU A N 1
ATOM 1853 C CA . LEU A 1 238 ? -10.781 11.352 -11.703 1 97.12 238 LEU A CA 1
ATOM 1854 C C . LEU A 1 238 ? -11.125 11.836 -10.297 1 97.12 238 LEU A C 1
ATOM 1856 O O . LEU A 1 238 ? -11.977 12.711 -10.133 1 97.12 238 LEU A O 1
ATOM 1860 N N . ILE A 1 239 ? -10.484 11.297 -9.352 1 96.62 239 ILE A N 1
ATOM 1861 C CA . ILE A 1 239 ? -10.719 11.68 -7.961 1 96.62 239 ILE A CA 1
ATOM 1862 C C . ILE A 1 239 ? -10.305 13.133 -7.754 1 96.62 239 ILE A C 1
ATOM 1864 O O . ILE A 1 239 ? -11.008 13.898 -7.098 1 96.62 239 ILE A O 1
ATOM 1868 N N . LYS A 1 240 ? -9.203 13.484 -8.305 1 94.12 240 LYS A N 1
ATOM 1869 C CA . LYS A 1 240 ? -8.734 14.867 -8.203 1 94.12 240 LYS A CA 1
ATOM 1870 C C . LYS A 1 240 ? -9.719 15.836 -8.844 1 94.12 240 LYS A C 1
ATOM 1872 O O . LYS A 1 240 ? -9.938 16.938 -8.328 1 94.12 240 LYS A O 1
ATOM 1877 N N . LEU A 1 241 ? -10.289 15.461 -9.945 1 95.62 241 LEU A N 1
ATOM 1878 C CA . LEU A 1 241 ? -11.273 16.297 -10.633 1 95.62 241 LEU A CA 1
ATOM 1879 C C . LEU A 1 241 ? -12.516 16.469 -9.773 1 95.62 241 LEU A C 1
ATOM 1881 O O . LEU A 1 241 ? -13.047 17.578 -9.672 1 95.62 241 LEU A O 1
ATOM 1885 N N . ILE A 1 242 ? -12.914 15.422 -9.148 1 96.12 242 ILE A N 1
ATOM 1886 C CA . ILE A 1 242 ? -14.086 15.492 -8.281 1 96.12 242 ILE A CA 1
ATOM 1887 C C . ILE A 1 242 ? -13.766 16.359 -7.059 1 96.12 242 ILE A C 1
ATOM 1889 O O . ILE A 1 242 ? -14.609 17.141 -6.605 1 96.12 242 ILE A O 1
ATOM 1893 N N . GLU A 1 243 ? -12.586 16.125 -6.527 1 95.06 243 GLU A N 1
ATOM 1894 C CA . GLU A 1 243 ? -12.133 16.922 -5.391 1 95.06 243 GLU A CA 1
ATOM 1895 C C . GLU A 1 243 ? -12.211 18.42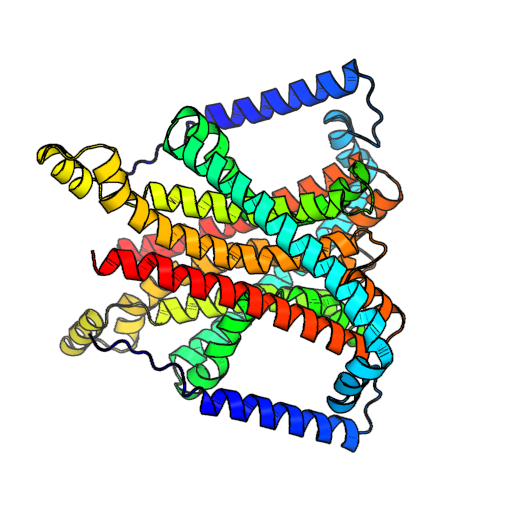2 -5.695 1 95.06 243 GLU A C 1
ATOM 1897 O O . GLU A 1 243 ? -12.727 19.188 -4.895 1 95.06 243 GLU A O 1
ATOM 1902 N N . LYS A 1 244 ? -11.719 18.859 -6.824 1 93.19 244 LYS A N 1
ATOM 1903 C CA . LYS A 1 244 ? -11.703 20.266 -7.227 1 93.19 244 LYS A CA 1
ATOM 1904 C C . LYS A 1 244 ? -13.117 20.828 -7.316 1 93.19 244 LYS A C 1
ATOM 1906 O O . LYS A 1 244 ? -13.367 21.969 -6.93 1 93.19 244 LYS A O 1
ATOM 1911 N N . ARG A 1 245 ? -13.945 20.062 -7.723 1 91.5 245 ARG A N 1
ATOM 1912 C CA . ARG A 1 245 ? -15.32 20.5 -7.883 1 91.5 245 ARG A CA 1
ATOM 1913 C C . ARG A 1 245 ? -16.031 20.609 -6.531 1 91.5 245 ARG A C 1
ATOM 1915 O O . ARG A 1 245 ? -16.859 21.5 -6.32 1 91.5 245 ARG A O 1
ATOM 1922 N N . CYS A 1 246 ? -15.68 19.703 -5.664 1 89.94 246 CYS A N 1
ATOM 1923 C CA . CYS A 1 246 ? -16.344 19.656 -4.367 1 89.94 246 CYS A CA 1
ATOM 1924 C C . CYS A 1 246 ? -15.773 20.688 -3.41 1 89.94 246 CYS A C 1
ATOM 1926 O O . CYS A 1 246 ? -16.5 21.297 -2.637 1 89.94 246 CYS A O 1
ATOM 1928 N N . ILE A 1 247 ? -14.461 20.875 -3.379 1 82.94 247 ILE A N 1
ATOM 1929 C CA . ILE A 1 247 ? -13.812 21.766 -2.426 1 82.94 247 ILE A CA 1
ATOM 1930 C C . ILE A 1 247 ? -13.922 23.203 -2.92 1 82.94 247 ILE A C 1
ATOM 1932 O O . ILE A 1 247 ? -14.055 24.141 -2.119 1 82.94 247 ILE A O 1
ATOM 1936 N N . LYS A 1 248 ? -13.664 23.641 -4.094 1 68.06 248 LYS A N 1
ATOM 1937 C CA . LYS A 1 248 ? -13.875 25 -4.598 1 68.06 248 LYS A CA 1
ATOM 1938 C C . LYS A 1 248 ? -15.211 25.562 -4.117 1 68.06 248 LYS A C 1
ATOM 1940 O O . LYS A 1 248 ? -15.305 26.75 -3.807 1 68.06 248 LYS A O 1
ATOM 1945 N N . TRP A 1 249 ? -16.016 24.797 -4.02 1 54.91 249 TRP A N 1
ATOM 1946 C CA . TRP A 1 249 ? -17.312 25.281 -3.551 1 54.91 249 TRP A CA 1
ATOM 1947 C C . TRP A 1 249 ? -17.219 25.766 -2.109 1 54.91 249 TRP A C 1
ATOM 1949 O O . TRP A 1 249 ? -17.859 26.75 -1.736 1 54.91 249 TRP A O 1
ATOM 1959 N N . ASN A 1 250 ? -16.328 25.094 -1.311 1 53 250 ASN A N 1
ATOM 1960 C CA . ASN A 1 250 ? -16.344 25.438 0.11 1 53 250 ASN A CA 1
ATOM 1961 C C . ASN A 1 250 ? -15.547 26.703 0.397 1 53 250 ASN A C 1
ATOM 1963 O O . ASN A 1 250 ? -15.859 27.422 1.348 1 53 250 ASN A O 1
ATOM 1967 N N . VAL A 1 251 ? -14.391 26.969 -0.301 1 48.75 251 VAL A N 1
ATOM 1968 C CA . VAL A 1 251 ? -13.68 28.203 -0.046 1 48.75 251 VAL A CA 1
ATOM 1969 C C . VAL A 1 251 ? -14.523 29.391 -0.513 1 48.75 251 VAL A C 1
ATOM 1971 O O . VAL A 1 251 ? -14.391 30.5 0.011 1 48.75 251 VAL A O 1
ATOM 1974 N N . LYS A 1 252 ? -15.305 29.359 -1.479 1 45.22 252 LYS A N 1
ATOM 1975 C CA . LYS A 1 252 ? -16.078 30.516 -1.919 1 45.22 252 LYS A CA 1
ATOM 1976 C C . LYS A 1 252 ? -17.281 30.75 -1.02 1 45.22 252 LYS A C 1
ATOM 1978 O O . LYS A 1 252 ? -17.891 31.828 -1.048 1 45.22 252 LYS A O 1
ATOM 1983 N N . GLY A 1 253 ? -17.734 29.766 -0.416 1 38.66 253 GLY A N 1
ATOM 1984 C CA . GLY A 1 253 ? -18.875 30.141 0.407 1 38.66 253 GLY A CA 1
ATOM 1985 C C . GLY A 1 253 ? -18.469 30.641 1.78 1 38.66 253 GLY A C 1
ATOM 1986 O O . GLY A 1 253 ? -17.391 30.328 2.275 1 38.66 253 GLY A O 1
ATOM 1987 N N . MET B 1 1 ? -6.609 23.422 26.234 1 26.55 1 MET B N 1
ATOM 1988 C CA . MET B 1 1 ? -6.895 22.781 24.953 1 26.55 1 MET B CA 1
ATOM 1989 C C . MET B 1 1 ? -6.895 21.266 25.078 1 26.55 1 MET B C 1
ATOM 1991 O O . MET B 1 1 ? -5.832 20.641 25.172 1 26.55 1 MET B O 1
ATOM 1995 N N . LYS B 1 2 ? -7.828 20.719 25.859 1 32.41 2 LYS B N 1
ATOM 1996 C CA . LYS B 1 2 ? -7.855 19.344 26.375 1 32.41 2 LYS B CA 1
ATOM 1997 C C . LYS B 1 2 ? -7.879 18.344 25.219 1 32.41 2 LYS B C 1
ATOM 1999 O O . LYS B 1 2 ? -8.695 18.453 24.312 1 32.41 2 LYS B O 1
ATOM 2004 N N . LYS B 1 3 ? -6.805 17.797 24.812 1 36.78 3 LYS B N 1
ATOM 2005 C CA . LYS B 1 3 ? -6.539 16.734 23.859 1 36.78 3 LYS B CA 1
ATOM 2006 C C . LYS B 1 3 ? -7.594 15.633 23.969 1 36.78 3 LYS B C 1
ATOM 2008 O O . LYS B 1 3 ? -7.805 15.062 25.031 1 36.78 3 LYS B O 1
ATOM 2013 N N . PHE B 1 4 ? -8.633 15.734 23.375 1 38.94 4 PHE B N 1
ATOM 2014 C CA . PHE B 1 4 ? -9.617 14.664 23.25 1 38.94 4 PHE B CA 1
ATOM 2015 C C . PHE B 1 4 ? -8.93 13.32 23.016 1 38.94 4 PHE B C 1
ATOM 2017 O O . PHE B 1 4 ? -8.648 12.945 21.875 1 38.94 4 PHE B O 1
ATOM 2024 N N . ARG B 1 5 ? -7.984 12.961 23.766 1 40.72 5 ARG B N 1
ATOM 2025 C CA . ARG B 1 5 ? -7.211 11.727 23.859 1 40.72 5 ARG B CA 1
ATOM 2026 C C . ARG B 1 5 ? -8.133 10.523 24.047 1 40.72 5 ARG B C 1
ATOM 2028 O O . ARG B 1 5 ? -7.77 9.562 24.734 1 40.72 5 ARG B O 1
ATOM 2035 N N . ASN B 1 6 ? -9.383 10.664 23.922 1 42.59 6 ASN B N 1
ATOM 2036 C CA . ASN B 1 6 ? -10.141 9.5 24.359 1 42.59 6 ASN B CA 1
ATOM 2037 C C . ASN B 1 6 ? -9.773 8.25 23.562 1 42.59 6 ASN B C 1
ATOM 2039 O O . ASN B 1 6 ? -10.344 7.996 22.5 1 42.59 6 ASN B O 1
ATOM 2043 N N . ILE B 1 7 ? -8.562 7.973 23.484 1 49.66 7 ILE B N 1
ATOM 2044 C CA . ILE B 1 7 ? -8.211 6.598 23.156 1 49.66 7 ILE B CA 1
ATOM 2045 C C . ILE B 1 7 ? -9.133 5.633 23.891 1 49.66 7 ILE B C 1
ATOM 2047 O O . ILE B 1 7 ? -9.281 5.73 25.125 1 49.66 7 ILE B O 1
ATOM 2051 N N . GLY B 1 8 ? -10.203 5.336 23.375 1 53.91 8 GLY B N 1
ATOM 2052 C CA . GLY B 1 8 ? -10.961 4.336 24.109 1 53.91 8 GLY B CA 1
ATOM 2053 C C . GLY B 1 8 ? -10.109 3.531 25.062 1 53.91 8 GLY B C 1
ATOM 2054 O O . GLY B 1 8 ? -8.883 3.514 24.953 1 53.91 8 GLY B O 1
ATOM 2055 N N . ASN B 1 9 ? -10.508 3.402 26.312 1 60.09 9 ASN B N 1
ATOM 2056 C CA . ASN B 1 9 ? -9.836 2.609 27.344 1 60.09 9 ASN B CA 1
ATOM 2057 C C . ASN B 1 9 ? -9.305 1.294 26.766 1 60.09 9 ASN B C 1
ATOM 2059 O O . ASN B 1 9 ? -10.078 0.489 26.234 1 60.09 9 ASN B O 1
ATOM 2063 N N . PRO B 1 10 ? -8.008 1.229 26.594 1 69.56 10 PRO B N 1
ATOM 2064 C CA . PRO B 1 10 ? -7.395 0.011 26.062 1 69.56 10 PRO B CA 1
ATOM 2065 C C . PRO B 1 10 ? -7.98 -1.26 26.672 1 69.56 10 PRO B C 1
ATOM 2067 O O . PRO B 1 10 ? -7.898 -2.334 26.062 1 69.56 10 PRO B O 1
ATOM 2070 N N . ILE B 1 11 ? -8.656 -1.083 27.75 1 75.06 11 ILE B N 1
ATOM 2071 C CA . ILE B 1 11 ? -9.172 -2.26 28.438 1 75.06 11 ILE B CA 1
ATOM 2072 C C . ILE B 1 11 ? -10.375 -2.818 27.672 1 75.06 11 ILE B C 1
ATOM 2074 O O . ILE B 1 11 ? -10.508 -4.035 27.516 1 75.06 11 ILE B O 1
ATOM 2078 N N . TYR B 1 12 ? -11.133 -1.934 27.125 1 75.19 12 TYR B N 1
ATOM 2079 C CA . TYR B 1 12 ? -12.32 -2.393 26.406 1 75.19 12 TYR B CA 1
ATOM 2080 C C . TYR B 1 12 ? -11.938 -3.074 25.109 1 75.19 12 TYR B C 1
ATOM 2082 O O . TYR B 1 12 ? -12.531 -4.09 24.734 1 75.19 12 TYR B O 1
ATOM 2090 N N . SER B 1 13 ? -10.961 -2.494 24.516 1 76.69 13 SER B N 1
ATOM 2091 C CA . SER B 1 13 ? -10.508 -3.09 23.266 1 76.69 13 SER B CA 1
ATOM 2092 C C . SER B 1 13 ? -9.875 -4.457 23.5 1 76.69 13 SER B C 1
ATOM 2094 O O . SER B 1 13 ? -10.102 -5.391 22.734 1 76.69 13 SER B O 1
ATOM 2096 N N . SER B 1 14 ? -9.188 -4.598 24.594 1 82.88 14 SER B N 1
ATOM 2097 C CA . SER B 1 14 ? -8.539 -5.863 24.906 1 82.88 14 SER B CA 1
ATOM 2098 C C . SER B 1 14 ? -9.57 -6.93 25.281 1 82.88 14 SER B C 1
ATOM 2100 O O . SER B 1 14 ? -9.438 -8.086 24.891 1 82.88 14 SER B O 1
ATOM 2102 N N . ILE B 1 15 ? -10.516 -6.562 25.984 1 83 15 ILE B N 1
ATOM 2103 C CA . ILE B 1 15 ? -11.578 -7.484 26.391 1 83 15 ILE B CA 1
ATOM 2104 C C . ILE B 1 15 ? -12.344 -7.949 25.156 1 83 15 ILE B C 1
ATOM 2106 O O . ILE B 1 15 ? -12.68 -9.125 25.031 1 83 15 ILE B O 1
ATOM 2110 N N . ALA B 1 16 ? -12.531 -7.02 24.312 1 81.12 16 ALA B N 1
ATOM 2111 C CA . ALA B 1 16 ? -13.258 -7.355 23.078 1 81.12 16 ALA B CA 1
ATOM 2112 C C . ALA B 1 16 ? -12.5 -8.398 22.266 1 81.12 16 ALA B C 1
ATOM 2114 O O . ALA B 1 16 ? -13.109 -9.32 21.719 1 81.12 16 ALA B O 1
ATOM 2115 N N . VAL B 1 17 ? -11.227 -8.352 22.25 1 84.38 17 VAL B N 1
ATOM 2116 C CA . VAL B 1 17 ? -10.406 -9.281 21.484 1 84.38 17 VAL B CA 1
ATOM 2117 C C . VAL B 1 17 ? -10.461 -10.664 22.125 1 84.38 17 VAL B C 1
ATOM 2119 O O . VAL B 1 17 ? -10.609 -11.68 21.438 1 84.38 17 VAL B O 1
ATOM 2122 N N . VAL B 1 18 ? -10.375 -10.664 23.469 1 89.06 18 VAL B N 1
ATOM 2123 C CA . VAL B 1 18 ? -10.367 -11.93 24.203 1 89.06 18 VAL B CA 1
ATOM 2124 C C . VAL B 1 18 ? -11.719 -12.625 24.047 1 89.06 18 VAL B C 1
ATOM 2126 O O . VAL B 1 18 ? -11.781 -13.828 23.797 1 89.06 18 VAL B O 1
ATOM 2129 N N . VAL B 1 19 ? -12.742 -11.883 24.219 1 89.88 19 VAL B N 1
ATOM 2130 C CA . VAL B 1 19 ? -14.086 -12.43 24.062 1 89.88 19 VAL B CA 1
ATOM 2131 C C . VAL B 1 19 ? -14.281 -12.953 22.641 1 89.88 19 VAL B C 1
ATOM 2133 O O . VAL B 1 19 ? -14.875 -14.016 22.438 1 89.88 19 VAL B O 1
ATOM 2136 N N . PHE B 1 20 ? -13.758 -12.266 21.719 1 90.19 20 PHE B N 1
ATOM 2137 C CA . PHE B 1 20 ? -13.867 -12.68 20.328 1 90.19 20 PHE B CA 1
ATOM 2138 C C . PHE B 1 20 ? -13.172 -14.016 20.094 1 90.19 20 PHE B C 1
ATOM 2140 O O . PHE B 1 20 ? -13.711 -14.898 19.438 1 90.19 20 PHE B O 1
ATOM 2147 N N . ILE B 1 21 ? -12.062 -14.195 20.719 1 92.62 21 ILE B N 1
ATOM 2148 C CA . ILE B 1 21 ? -11.281 -15.414 20.531 1 92.62 21 ILE B CA 1
ATOM 2149 C C . ILE B 1 21 ? -12 -16.594 21.172 1 92.62 21 ILE B C 1
ATOM 2151 O O . ILE B 1 21 ? -12.055 -17.688 20.609 1 92.62 21 ILE B O 1
ATOM 2155 N N . ILE B 1 22 ? -12.531 -16.312 22.344 1 93.88 22 ILE B N 1
ATOM 2156 C CA . ILE B 1 22 ? -13.234 -17.375 23.062 1 93.88 22 ILE B CA 1
ATOM 2157 C C . ILE B 1 22 ? -14.484 -17.781 22.297 1 93.88 22 ILE B C 1
ATOM 2159 O O . ILE B 1 22 ? -14.766 -18.969 22.125 1 93.88 22 ILE B O 1
ATOM 2163 N N . VAL B 1 23 ? -15.164 -16.797 21.859 1 94.5 23 VAL B N 1
ATOM 2164 C CA . VAL B 1 23 ? -16.375 -17.062 21.094 1 94.5 23 VAL B CA 1
ATOM 2165 C C . VAL B 1 23 ? -16 -17.812 19.797 1 94.5 23 VAL B C 1
ATOM 2167 O O . VAL B 1 23 ? -16.719 -18.719 19.375 1 94.5 23 VAL B O 1
ATOM 2170 N N . TRP B 1 24 ? -14.945 -17.438 19.219 1 94.38 24 TRP B N 1
ATOM 2171 C CA . TRP B 1 24 ? -14.43 -18.078 18.016 1 94.38 24 TRP B CA 1
ATOM 2172 C C . TRP B 1 24 ? -14.133 -19.547 18.266 1 94.38 24 TRP B C 1
ATOM 2174 O O . TRP B 1 24 ? -14.562 -20.422 17.516 1 94.38 24 TRP B O 1
ATOM 2184 N N . GLU B 1 25 ? -13.516 -19.797 19.328 1 95.19 25 GLU B N 1
ATOM 2185 C CA . GLU B 1 25 ? -13.18 -21.172 19.688 1 95.19 25 GLU B CA 1
ATOM 2186 C C . GLU B 1 25 ? -14.438 -22 19.922 1 95.19 25 GLU B C 1
ATOM 2188 O O . GLU B 1 25 ? -14.555 -23.109 19.391 1 95.19 25 GLU B O 1
ATOM 2193 N N . ILE B 1 26 ? -15.32 -21.422 20.672 1 95.19 26 ILE B N 1
ATOM 2194 C CA . ILE B 1 26 ? -16.547 -22.141 21.016 1 95.19 26 ILE B CA 1
ATOM 2195 C C . ILE B 1 26 ? -17.391 -22.375 19.766 1 95.19 26 ILE B C 1
ATOM 2197 O O . ILE B 1 26 ? -17.938 -23.453 19.562 1 95.19 26 ILE B O 1
ATOM 2201 N N . PHE B 1 27 ? -17.438 -21.406 18.938 1 94.5 27 PHE B N 1
ATOM 2202 C CA . PHE B 1 27 ? -18.25 -21.469 17.734 1 94.5 27 PHE B CA 1
ATOM 2203 C C . PHE B 1 27 ? -17.719 -22.547 16.781 1 94.5 27 PHE B C 1
ATOM 2205 O O . PHE B 1 27 ? -18.484 -23.344 16.266 1 94.5 27 PHE B O 1
ATOM 2212 N N . THR B 1 28 ? -16.438 -22.578 16.562 1 94.06 28 THR B N 1
ATOM 2213 C CA . THR B 1 28 ? -15.844 -23.531 15.633 1 94.06 28 THR B CA 1
ATOM 2214 C C . THR B 1 28 ? -15.977 -24.953 16.156 1 94.06 28 THR B C 1
ATOM 2216 O O . THR B 1 28 ? -16.25 -25.875 15.383 1 94.06 28 THR B O 1
ATOM 2219 N N . ARG B 1 29 ? -15.891 -25.094 17.453 1 92.06 29 ARG B N 1
ATOM 2220 C CA . ARG B 1 29 ? -15.984 -26.422 18.047 1 92.06 29 ARG B CA 1
ATOM 2221 C C . ARG B 1 29 ? -17.438 -26.891 18.141 1 92.06 29 ARG B C 1
ATOM 2223 O O . ARG B 1 29 ? -17.734 -28.047 17.859 1 92.06 29 ARG B O 1
ATOM 2230 N N . ALA B 1 30 ? -18.281 -25.984 18.531 1 94.12 30 ALA B N 1
ATOM 2231 C CA . ALA B 1 30 ? -19.688 -26.312 18.719 1 94.12 30 ALA B CA 1
ATOM 2232 C C . ALA B 1 30 ? -20.344 -26.688 17.391 1 94.12 30 ALA B C 1
ATOM 2234 O O . ALA B 1 30 ? -21.172 -27.594 17.344 1 94.12 30 ALA B O 1
ATOM 2235 N N . LYS B 1 31 ? -19.969 -26 16.375 1 94.81 31 LYS B N 1
ATOM 2236 C CA . LYS B 1 31 ? -20.578 -26.25 15.078 1 94.81 31 LYS B CA 1
ATOM 2237 C C . LYS B 1 31 ? -19.781 -27.25 14.258 1 94.81 31 LYS B C 1
ATOM 2239 O O . LYS B 1 31 ? -20.109 -27.531 13.102 1 94.81 31 LYS B O 1
ATOM 2244 N N . ASN B 1 32 ? -18.766 -27.766 14.781 1 93.25 32 ASN B N 1
ATOM 2245 C CA . ASN B 1 32 ? -17.891 -28.75 14.125 1 93.25 32 ASN B CA 1
ATOM 2246 C C . ASN B 1 32 ? -17.453 -28.281 12.742 1 93.25 32 ASN B C 1
ATOM 2248 O O . ASN B 1 32 ? -17.594 -29 11.758 1 93.25 32 ASN B O 1
ATOM 2252 N N . ILE B 1 33 ? -17.078 -27.109 12.719 1 93 33 ILE B N 1
ATOM 2253 C CA . ILE B 1 33 ? -16.594 -26.531 11.469 1 93 33 ILE B CA 1
ATOM 2254 C C . ILE B 1 33 ? -15.266 -27.172 11.078 1 93 33 ILE B C 1
ATOM 2256 O O . ILE B 1 33 ? -14.359 -27.297 11.906 1 93 33 ILE B O 1
ATOM 2260 N N . LYS B 1 34 ? -15.172 -27.547 9.82 1 93.25 34 LYS B N 1
ATOM 2261 C CA . LYS B 1 34 ? -13.945 -28.141 9.312 1 93.25 34 LYS B CA 1
ATOM 2262 C C . LYS B 1 34 ? -12.773 -27.172 9.406 1 93.25 34 LYS B C 1
ATOM 2264 O O . LYS B 1 34 ? -12.945 -25.969 9.156 1 93.25 34 LYS B O 1
ATOM 2269 N N . GLU B 1 35 ? -11.594 -27.641 9.656 1 90.88 35 GLU B N 1
ATOM 2270 C CA . GLU B 1 35 ? -10.414 -26.812 9.906 1 90.88 35 GLU B CA 1
ATOM 2271 C C . GLU B 1 35 ? -10 -26.047 8.648 1 90.88 35 GLU B C 1
ATOM 2273 O O . GLU B 1 35 ? -9.5 -24.922 8.742 1 90.88 35 GLU B O 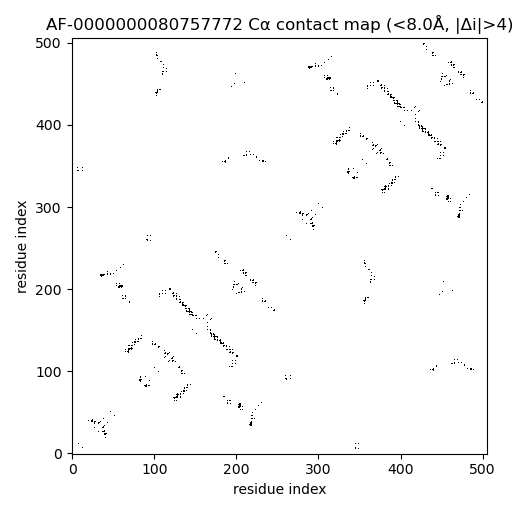1
ATOM 2278 N N . TYR B 1 36 ? -10.227 -26.672 7.539 1 89.38 36 TYR B N 1
ATOM 2279 C CA . TYR B 1 36 ? -9.812 -26.016 6.312 1 89.38 36 TYR B CA 1
ATOM 2280 C C . TYR B 1 36 ? -10.711 -24.812 6.008 1 89.38 36 TYR B C 1
ATOM 2282 O O . TYR B 1 36 ? -10.344 -23.938 5.219 1 89.38 36 TYR B O 1
ATOM 2290 N N . ILE B 1 37 ? -11.852 -24.844 6.664 1 91 37 ILE B N 1
ATOM 2291 C CA . ILE B 1 37 ? -12.75 -23.703 6.516 1 91 37 ILE B CA 1
ATOM 2292 C C . ILE B 1 37 ? -12.398 -22.641 7.543 1 91 37 ILE B C 1
ATOM 2294 O O . ILE B 1 37 ? -12.039 -21.516 7.18 1 91 37 ILE B O 1
ATOM 2298 N N . LEU B 1 38 ? -12.484 -22.969 8.781 1 94.75 38 LEU B N 1
ATOM 2299 C CA . LEU B 1 38 ? -12.156 -22.062 9.867 1 94.75 38 LEU B CA 1
ATOM 2300 C C . LEU B 1 38 ? -11.516 -22.797 11.031 1 94.75 38 LEU B C 1
ATOM 2302 O O . LEU B 1 38 ? -12.219 -23.422 11.836 1 94.75 38 LEU B O 1
ATOM 2306 N N . PRO B 1 39 ? -10.242 -22.609 11.086 1 95.69 39 PRO B N 1
ATOM 2307 C CA . PRO B 1 39 ? -9.594 -23.297 12.195 1 95.69 39 PRO B CA 1
ATOM 2308 C C . PRO B 1 39 ? -9.859 -22.641 13.547 1 95.69 39 PRO B C 1
ATOM 2310 O O . PRO B 1 39 ? -9.953 -21.422 13.633 1 95.69 39 PRO B O 1
ATOM 2313 N N . ALA B 1 40 ? -9.953 -23.484 14.516 1 96.31 40 ALA B N 1
ATOM 2314 C CA . ALA B 1 40 ? -10.047 -22.953 15.875 1 96.31 40 ALA B CA 1
ATOM 2315 C C . ALA B 1 40 ? -8.75 -22.281 16.297 1 96.31 40 ALA B C 1
ATOM 2317 O O . ALA B 1 40 ? -7.668 -22.656 15.828 1 96.31 40 ALA B O 1
ATOM 2318 N N . PRO B 1 41 ? -8.945 -21.281 17.141 1 96.69 41 PRO B N 1
ATOM 2319 C CA . PRO B 1 41 ? -7.734 -20.625 17.641 1 96.69 41 PRO B CA 1
ATOM 2320 C C . PRO B 1 41 ? -6.742 -21.609 18.25 1 96.69 41 PRO B C 1
ATOM 2322 O O . PRO B 1 41 ? -5.531 -21.438 18.109 1 96.69 41 PRO B O 1
ATOM 2325 N N . SER B 1 42 ? -7.219 -22.641 18.875 1 95.44 42 SER B N 1
ATOM 2326 C CA . SER B 1 42 ? -6.336 -23.641 19.453 1 95.44 42 SER B CA 1
ATOM 2327 C C . SER B 1 42 ? -5.547 -24.375 18.375 1 95.44 42 SER B C 1
ATOM 2329 O O . SER B 1 42 ? -4.379 -24.719 18.578 1 95.44 42 SER B O 1
ATOM 2331 N N . ALA B 1 43 ? -6.168 -24.625 17.25 1 95.81 43 ALA B N 1
ATOM 2332 C CA . ALA B 1 43 ? -5.484 -25.25 16.125 1 95.81 43 ALA B CA 1
ATOM 2333 C C . ALA B 1 43 ? -4.391 -24.344 15.57 1 95.81 43 ALA B C 1
ATOM 2335 O O . ALA B 1 43 ? -3.338 -24.828 15.141 1 95.81 43 ALA B O 1
ATOM 2336 N N . ILE B 1 44 ? -4.676 -23.094 15.555 1 96.94 44 ILE B N 1
ATOM 2337 C CA . ILE B 1 44 ? -3.691 -22.125 15.094 1 96.94 44 ILE B CA 1
ATOM 2338 C C . ILE B 1 44 ? -2.484 -22.141 16.031 1 96.94 44 ILE B C 1
ATOM 2340 O O . ILE B 1 44 ? -1.338 -22.125 15.578 1 96.94 44 ILE B O 1
ATOM 2344 N N . LEU B 1 45 ? -2.758 -22.203 17.312 1 96.38 45 LEU B N 1
ATOM 2345 C CA . LEU B 1 45 ? -1.68 -22.234 18.297 1 96.38 45 LEU B CA 1
ATOM 2346 C C . LEU B 1 45 ? -0.853 -23.5 18.141 1 96.38 45 LEU B C 1
ATOM 2348 O O . LEU B 1 45 ? 0.368 -23.484 18.312 1 96.38 45 LEU B O 1
ATOM 2352 N N . ASN B 1 46 ? -1.49 -24.578 17.828 1 96 46 ASN B N 1
ATOM 2353 C CA . ASN B 1 46 ? -0.807 -25.844 17.641 1 96 46 ASN B CA 1
ATOM 2354 C C . ASN B 1 46 ? 0.119 -25.828 16.422 1 96 46 ASN B C 1
ATOM 2356 O O . ASN B 1 46 ? 1.136 -26.516 16.406 1 96 46 ASN B O 1
ATOM 2360 N N . GLU B 1 47 ? -0.242 -25.047 15.422 1 96.06 47 GLU B N 1
ATOM 2361 C CA . GLU B 1 47 ? 0.596 -24.922 14.234 1 96.06 47 GLU B CA 1
ATOM 2362 C C . GLU B 1 47 ? 1.951 -24.312 14.57 1 96.06 47 GLU B C 1
ATOM 2364 O O . GLU B 1 47 ? 2.959 -24.625 13.938 1 96.06 47 GLU B O 1
ATOM 2369 N N . PHE B 1 48 ? 1.951 -23.453 15.578 1 97 48 PHE B N 1
ATOM 2370 C CA . PHE B 1 48 ? 3.209 -22.844 15.992 1 97 48 PHE B CA 1
ATOM 2371 C C . PHE B 1 48 ? 4.145 -23.891 16.594 1 97 48 PHE B C 1
ATOM 2373 O O . PHE B 1 48 ? 5.367 -23.719 16.578 1 97 48 PHE B O 1
ATOM 2380 N N . ILE B 1 49 ? 3.555 -24.953 16.984 1 95.5 49 ILE B N 1
ATOM 2381 C CA . ILE B 1 49 ? 4.344 -26.031 17.547 1 95.5 49 ILE B CA 1
ATOM 2382 C C . ILE B 1 49 ? 4.676 -27.047 16.469 1 95.5 49 ILE B C 1
ATOM 2384 O O . ILE B 1 49 ? 5.844 -27.375 16.25 1 95.5 49 ILE B O 1
ATOM 2388 N N . THR B 1 50 ? 3.748 -27.516 15.719 1 95.06 50 THR B N 1
ATOM 2389 C CA . THR B 1 50 ? 3.906 -28.578 14.734 1 95.06 50 THR B CA 1
ATOM 2390 C C . THR B 1 50 ? 4.73 -28.094 13.539 1 95.06 50 THR B C 1
ATOM 2392 O O . THR B 1 50 ? 5.539 -28.844 12.992 1 95.06 50 THR B O 1
ATOM 2395 N N . SER B 1 51 ? 4.516 -26.828 13.125 1 95.56 51 SER B N 1
ATOM 2396 C CA . SER B 1 51 ? 5.254 -26.266 12 1 95.56 51 SER B CA 1
ATOM 2397 C C . SER B 1 51 ? 6.25 -25.203 12.461 1 95.56 51 SER B C 1
ATOM 2399 O O . SER B 1 51 ? 6.613 -24.312 11.695 1 95.56 51 SER B O 1
ATOM 2401 N N . GLY B 1 52 ? 6.652 -25.344 13.68 1 96.06 52 GLY B N 1
ATOM 2402 C CA . GLY B 1 52 ? 7.473 -24.312 14.305 1 96.06 52 GLY B CA 1
ATOM 2403 C C . GLY B 1 52 ? 8.766 -24.047 13.562 1 96.06 52 GLY B C 1
ATOM 2404 O O . GLY B 1 52 ? 9.117 -22.906 13.281 1 96.06 52 GLY B O 1
ATOM 2405 N N . ASP B 1 53 ? 9.438 -25.141 13.203 1 96.19 53 ASP B N 1
ATOM 2406 C CA . ASP B 1 53 ? 10.719 -25.016 12.523 1 96.19 53 ASP B CA 1
ATOM 2407 C C . ASP B 1 53 ? 10.555 -24.391 11.141 1 96.19 53 ASP B C 1
ATOM 2409 O O . ASP B 1 53 ? 11.352 -23.547 10.734 1 96.19 53 ASP B O 1
ATOM 2413 N N . LEU B 1 54 ? 9.594 -24.828 10.438 1 96.69 54 LEU B N 1
ATOM 2414 C CA . LEU B 1 54 ? 9.32 -24.297 9.109 1 96.69 54 LEU B CA 1
ATOM 2415 C C . LEU B 1 54 ? 8.922 -22.828 9.188 1 96.69 54 LEU B C 1
ATOM 2417 O O . LEU B 1 54 ? 9.406 -22 8.406 1 96.69 54 LEU B O 1
ATOM 2421 N N . LEU B 1 55 ? 8.078 -22.531 10.125 1 98 55 LEU B N 1
ATOM 2422 C CA . LEU B 1 55 ? 7.625 -21.156 10.305 1 98 55 LEU B CA 1
ATOM 2423 C C . LEU B 1 55 ? 8.797 -20.25 10.664 1 98 55 LEU B C 1
ATOM 2425 O O . LEU B 1 55 ? 8.891 -19.125 10.156 1 98 55 LEU B O 1
ATOM 2429 N N . LEU B 1 56 ? 9.609 -20.734 11.508 1 97.5 56 LEU B N 1
ATOM 2430 C CA . LEU B 1 56 ? 10.766 -19.953 11.898 1 97.5 56 LEU B CA 1
ATOM 2431 C C . LEU B 1 56 ? 11.688 -19.703 10.711 1 97.5 56 LEU B C 1
ATOM 2433 O O . LEU B 1 56 ? 12.141 -18.578 10.5 1 97.5 56 LEU B O 1
ATOM 2437 N N . HIS B 1 57 ? 11.969 -20.75 9.953 1 97.88 57 HIS B N 1
ATOM 2438 C CA . HIS B 1 57 ? 12.836 -20.625 8.781 1 97.88 57 HIS B CA 1
ATOM 2439 C C . HIS B 1 57 ? 12.281 -19.625 7.785 1 97.88 57 HIS B C 1
ATOM 2441 O O . HIS B 1 57 ? 13 -18.719 7.348 1 97.88 57 HIS B O 1
ATOM 2447 N N . HIS B 1 58 ? 11.055 -19.719 7.402 1 98.44 58 HIS B N 1
ATOM 2448 C CA . HIS B 1 58 ? 10.422 -18.828 6.449 1 98.44 58 HIS B CA 1
ATOM 2449 C C . HIS B 1 58 ? 10.336 -17.406 7.012 1 98.44 58 HIS B C 1
ATOM 2451 O O . HIS B 1 58 ? 10.469 -16.422 6.27 1 98.44 58 HIS B O 1
ATOM 2457 N N . SER B 1 59 ? 10.141 -17.344 8.328 1 98.5 59 SER B N 1
ATOM 2458 C CA . SER B 1 59 ? 10.094 -16.047 8.977 1 98.5 59 SER B CA 1
ATOM 2459 C C . SER B 1 59 ? 11.43 -15.32 8.867 1 98.5 59 SER B C 1
ATOM 2461 O O . SER B 1 59 ? 11.477 -14.125 8.578 1 98.5 59 SER B O 1
ATOM 2463 N N . MET B 1 60 ? 12.461 -16 9.094 1 98.25 60 MET B N 1
ATOM 2464 C CA . MET B 1 60 ? 13.789 -15.406 9.047 1 98.25 60 MET B CA 1
ATOM 2465 C C . MET B 1 60 ? 14.102 -14.875 7.652 1 98.25 60 MET B C 1
ATOM 2467 O O . MET B 1 60 ? 14.727 -13.82 7.508 1 98.25 60 MET B O 1
ATOM 2471 N N . VAL B 1 61 ? 13.672 -15.57 6.688 1 98.19 61 VAL B N 1
ATOM 2472 C CA . VAL B 1 61 ? 13.914 -15.172 5.305 1 98.19 61 VAL B CA 1
ATOM 2473 C C . VAL B 1 61 ? 13.172 -13.875 5 1 98.19 61 VAL B C 1
ATOM 2475 O O . VAL B 1 61 ? 13.781 -12.891 4.562 1 98.19 61 VAL B O 1
ATOM 2478 N N . THR B 1 62 ? 11.898 -13.844 5.266 1 98.25 62 THR B N 1
ATOM 2479 C CA . THR B 1 62 ? 11.086 -12.664 4.992 1 98.25 62 THR B CA 1
ATOM 2480 C C . THR B 1 62 ? 11.547 -11.484 5.84 1 98.25 62 THR B C 1
ATOM 2482 O O . THR B 1 62 ? 11.594 -10.352 5.359 1 98.25 62 THR B O 1
ATOM 2485 N N . MET B 1 63 ? 11.891 -11.727 7.074 1 98.31 63 MET B N 1
ATOM 2486 C CA . MET B 1 63 ? 12.344 -10.648 7.953 1 98.31 63 MET B CA 1
ATOM 2487 C C . MET B 1 63 ? 13.656 -10.062 7.461 1 98.31 63 MET B C 1
ATOM 2489 O O . MET B 1 63 ? 13.859 -8.844 7.512 1 98.31 63 MET B O 1
ATOM 2493 N N . THR B 1 64 ? 14.516 -10.875 7.012 1 98.12 64 THR B N 1
ATOM 2494 C CA . THR B 1 64 ? 15.789 -10.414 6.469 1 98.12 64 THR B CA 1
ATOM 2495 C C . THR B 1 64 ? 15.57 -9.578 5.211 1 98.12 64 THR B C 1
ATOM 2497 O O . THR B 1 64 ? 16.156 -8.5 5.066 1 98.12 64 THR B O 1
ATOM 2500 N N . GLU B 1 65 ? 14.75 -10.07 4.332 1 98.19 65 GLU B N 1
ATOM 2501 C CA . GLU B 1 65 ? 14.422 -9.336 3.117 1 98.19 65 GLU B CA 1
ATOM 2502 C C . GLU B 1 65 ? 13.812 -7.977 3.445 1 98.19 65 GLU B C 1
ATOM 2504 O O . GLU B 1 65 ? 14.156 -6.969 2.828 1 98.19 65 GLU B O 1
ATOM 2509 N N . THR B 1 66 ? 12.953 -7.961 4.402 1 98.31 66 THR B N 1
ATOM 2510 C CA . THR B 1 66 ? 12.234 -6.746 4.781 1 98.31 66 THR B CA 1
ATOM 2511 C C . THR B 1 66 ? 13.188 -5.727 5.398 1 98.31 66 THR B C 1
ATOM 2513 O O . THR B 1 66 ? 13.203 -4.562 4.996 1 98.31 66 THR B O 1
ATOM 2516 N N . VAL B 1 67 ? 13.969 -6.152 6.332 1 98.38 67 VAL B N 1
ATOM 2517 C CA . VAL B 1 67 ? 14.828 -5.246 7.082 1 98.38 67 VAL B CA 1
ATOM 2518 C C . VAL B 1 67 ? 15.938 -4.715 6.176 1 98.38 67 VAL B C 1
ATOM 2520 O O . VAL B 1 67 ? 16.203 -3.512 6.148 1 98.38 67 VAL B O 1
ATOM 2523 N N . LEU B 1 68 ? 16.531 -5.602 5.406 1 98.31 68 LEU B N 1
ATOM 2524 C CA . LEU B 1 68 ? 17.594 -5.172 4.5 1 98.31 68 LEU B CA 1
ATOM 2525 C C . LEU B 1 68 ? 17.031 -4.258 3.414 1 98.31 68 LEU B C 1
ATOM 2527 O O . LEU B 1 68 ? 17.641 -3.238 3.084 1 98.31 68 LEU B O 1
ATOM 2531 N N . GLY B 1 69 ? 15.938 -4.664 2.861 1 98.19 69 GLY B N 1
ATOM 2532 C CA . GLY B 1 69 ? 15.297 -3.807 1.875 1 98.19 69 GLY B CA 1
ATOM 2533 C C . GLY B 1 69 ? 14.898 -2.451 2.428 1 98.19 69 GLY B C 1
ATOM 2534 O O . GLY B 1 69 ? 15.055 -1.431 1.754 1 98.19 69 GLY B O 1
ATOM 2535 N N . PHE B 1 70 ? 14.422 -2.453 3.637 1 98.5 70 PHE B N 1
ATOM 2536 C CA . PHE B 1 70 ? 14.031 -1.217 4.301 1 98.5 70 PHE B CA 1
ATOM 2537 C C . PHE B 1 70 ? 15.234 -0.301 4.504 1 98.5 70 PHE B C 1
ATOM 2539 O O . PHE B 1 70 ? 15.172 0.889 4.188 1 98.5 70 PHE B O 1
ATOM 2546 N N . ILE B 1 71 ? 16.297 -0.82 4.949 1 98.38 71 ILE B N 1
ATOM 2547 C CA . ILE B 1 71 ? 17.5 -0.042 5.246 1 98.38 71 ILE B CA 1
ATOM 2548 C C . ILE B 1 71 ? 18.078 0.514 3.949 1 98.38 71 ILE B C 1
ATOM 2550 O O . ILE B 1 71 ? 18.422 1.696 3.871 1 98.38 71 ILE B O 1
ATOM 2554 N N . LEU B 1 72 ? 18.156 -0.311 2.963 1 98.31 72 LEU B N 1
ATOM 2555 C CA . LEU B 1 72 ? 18.703 0.133 1.686 1 98.31 72 LEU B CA 1
ATOM 2556 C C . LEU B 1 72 ? 17.828 1.216 1.065 1 98.31 72 LEU B C 1
ATOM 2558 O O . LEU B 1 72 ? 18.328 2.223 0.566 1 98.31 72 LEU B O 1
ATOM 2562 N N . GLY B 1 73 ? 16.531 0.964 1.082 1 98.31 73 GLY B N 1
ATOM 2563 C CA . GLY B 1 73 ? 15.609 1.972 0.576 1 98.31 73 GLY B CA 1
ATOM 2564 C C . GLY B 1 73 ? 15.672 3.277 1.345 1 98.31 73 GLY B C 1
ATOM 2565 O O . GLY B 1 73 ? 15.602 4.355 0.753 1 98.31 73 GLY B O 1
ATOM 2566 N N . LEU B 1 74 ? 15.812 3.16 2.607 1 98.44 74 LEU B N 1
ATOM 2567 C CA . LEU B 1 74 ? 15.93 4.316 3.49 1 98.44 74 LEU B CA 1
ATOM 2568 C C . LEU B 1 74 ? 17.172 5.141 3.145 1 98.44 74 LEU B C 1
ATOM 2570 O O . LEU B 1 74 ? 17.078 6.363 3.008 1 98.44 74 LEU B O 1
ATOM 2574 N N . VAL B 1 75 ? 18.25 4.508 2.979 1 98.38 75 VAL B N 1
ATOM 2575 C CA . VAL B 1 75 ? 19.516 5.188 2.689 1 98.38 75 VAL B CA 1
ATOM 2576 C C . VAL B 1 75 ? 19.422 5.906 1.345 1 98.38 75 VAL B C 1
ATOM 2578 O O . VAL B 1 75 ? 19.797 7.074 1.229 1 98.38 75 VAL B O 1
ATOM 2581 N N . LEU B 1 76 ? 18.891 5.25 0.404 1 98.12 76 LEU B N 1
ATOM 2582 C CA . LEU B 1 76 ? 18.766 5.836 -0.926 1 98.12 76 LEU B CA 1
ATOM 2583 C C . LEU B 1 76 ? 17.781 6.996 -0.918 1 98.12 76 LEU B C 1
ATOM 2585 O O . LEU B 1 76 ? 17.984 8 -1.598 1 98.12 76 LEU B O 1
ATOM 2589 N N . ALA B 1 77 ? 16.719 6.84 -0.179 1 98 77 ALA B N 1
ATOM 2590 C CA . ALA B 1 77 ? 15.703 7.887 -0.095 1 98 77 ALA B CA 1
ATOM 2591 C C . ALA B 1 77 ? 16.266 9.148 0.549 1 98 77 ALA B C 1
ATOM 2593 O O . ALA B 1 77 ? 16.016 10.258 0.08 1 98 77 ALA B O 1
ATOM 2594 N N . ILE B 1 78 ? 17.031 8.953 1.607 1 97.06 78 ILE B N 1
ATOM 2595 C CA . ILE B 1 78 ? 17.641 10.086 2.301 1 97.06 78 ILE B CA 1
ATOM 2596 C C . ILE B 1 78 ? 18.609 10.797 1.366 1 97.06 78 ILE B C 1
ATOM 2598 O O . ILE B 1 78 ? 18.594 12.031 1.262 1 97.06 78 ILE B O 1
ATOM 2602 N N . LEU B 1 79 ? 19.391 10.039 0.669 1 97.19 79 LEU B N 1
ATOM 2603 C CA . LEU B 1 79 ? 20.375 10.602 -0.243 1 97.19 79 LEU B CA 1
ATOM 2604 C C . LEU B 1 79 ? 19.703 11.43 -1.33 1 97.19 79 LEU B C 1
ATOM 2606 O O . LEU B 1 79 ? 20.094 12.57 -1.583 1 97.19 79 LEU B O 1
ATOM 2610 N N . LEU B 1 80 ? 18.719 10.898 -1.908 1 96.38 80 LEU B N 1
ATOM 2611 C CA . LEU B 1 80 ? 18.047 11.625 -2.99 1 96.38 80 LEU B CA 1
ATOM 2612 C C . LEU B 1 80 ? 17.328 12.859 -2.459 1 96.38 80 LEU B C 1
ATOM 2614 O O . LEU B 1 80 ? 17.312 13.898 -3.113 1 96.38 80 LEU B O 1
ATOM 2618 N N . SER B 1 81 ? 16.672 12.68 -1.306 1 95.56 81 SER B N 1
ATOM 2619 C CA . SER B 1 81 ? 15.969 13.812 -0.717 1 95.56 81 SER B CA 1
ATOM 2620 C C . SER B 1 81 ? 16.922 14.961 -0.412 1 95.56 81 SER B C 1
ATOM 2622 O O . SER B 1 81 ? 16.594 16.125 -0.671 1 95.56 81 SER B O 1
ATOM 2624 N N . LEU B 1 82 ? 18.094 14.672 0.096 1 92.44 82 LEU B N 1
ATOM 2625 C CA . LEU B 1 82 ? 19.078 15.695 0.39 1 92.44 82 LEU B CA 1
ATOM 2626 C C . LEU B 1 82 ? 19.594 16.344 -0.893 1 92.44 82 LEU B C 1
ATOM 2628 O O . LEU B 1 82 ? 19.797 17.562 -0.94 1 92.44 82 LEU B O 1
ATOM 2632 N N . LEU B 1 83 ? 19.766 15.531 -1.893 1 94.19 83 LEU B N 1
ATOM 2633 C CA . LEU B 1 83 ? 20.188 16.062 -3.18 1 94.19 83 LEU B CA 1
ATOM 2634 C C . LEU B 1 83 ? 19.141 17 -3.764 1 94.19 83 LEU B C 1
ATOM 2636 O O . LEU B 1 83 ? 19.469 18.047 -4.312 1 94.19 83 LEU B O 1
ATOM 2640 N N . MET B 1 84 ? 17.891 16.641 -3.625 1 91.81 84 MET B N 1
ATOM 2641 C CA . MET B 1 84 ? 16.797 17.453 -4.152 1 91.81 84 MET B CA 1
ATOM 2642 C C . MET B 1 84 ? 16.641 18.734 -3.346 1 91.81 84 MET B C 1
ATOM 2644 O O . MET B 1 84 ? 16.234 19.766 -3.887 1 91.81 84 MET B O 1
ATOM 2648 N N . SER B 1 85 ? 16.906 18.625 -2.082 1 87.5 85 SER B N 1
ATOM 2649 C CA . SER B 1 85 ? 16.828 19.812 -1.227 1 87.5 85 SER B CA 1
ATOM 2650 C C . SER B 1 85 ? 17.969 20.781 -1.508 1 87.5 85 SER B C 1
ATOM 2652 O O . SER B 1 85 ? 17.812 21.984 -1.373 1 87.5 85 SER B O 1
ATOM 2654 N N . SER B 1 86 ? 19.109 20.297 -1.961 1 86.62 86 SER B N 1
ATOM 2655 C CA . SER B 1 86 ? 20.312 21.109 -2.143 1 86.62 86 SER B CA 1
ATOM 2656 C C . SER B 1 86 ? 20.422 21.625 -3.572 1 86.62 86 SER B C 1
ATOM 2658 O O . SER B 1 86 ? 21 22.688 -3.814 1 86.62 86 SER B O 1
ATOM 2660 N N . PHE B 1 87 ? 19.906 20.844 -4.52 1 89.88 87 PHE B N 1
ATOM 2661 C CA . PHE B 1 87 ? 20.094 21.188 -5.926 1 89.88 87 PHE B CA 1
ATOM 2662 C C . PHE B 1 87 ? 18.75 21.297 -6.633 1 89.88 87 PHE B C 1
ATOM 2664 O O . PHE B 1 87 ? 18.016 20.297 -6.734 1 89.88 87 PHE B O 1
ATOM 2671 N N . LYS B 1 88 ? 18.516 22.359 -7.254 1 86.88 88 LYS B N 1
ATOM 2672 C CA . LYS B 1 88 ? 17.266 22.625 -7.949 1 86.88 88 LYS B CA 1
ATOM 2673 C C . LYS B 1 88 ? 17.078 21.688 -9.141 1 86.88 88 LYS B C 1
ATOM 2675 O O . LYS B 1 88 ? 15.953 21.281 -9.453 1 86.88 88 LYS B O 1
ATOM 2680 N N . LEU B 1 89 ? 18.188 21.375 -9.68 1 85.38 89 LEU B N 1
ATOM 2681 C CA . LEU B 1 89 ? 18.141 20.5 -10.852 1 85.38 89 LEU B CA 1
ATOM 2682 C C . LEU B 1 89 ? 17.578 19.125 -10.484 1 85.38 89 LEU B C 1
ATOM 2684 O O . LEU B 1 89 ? 16.734 18.594 -11.195 1 85.38 89 LEU B O 1
ATOM 2688 N N . PHE B 1 90 ? 18.031 18.625 -9.375 1 89 90 PHE B N 1
ATOM 2689 C CA . PHE B 1 90 ? 17.562 17.312 -8.93 1 89 90 PHE B CA 1
ATOM 2690 C C . PHE B 1 90 ? 16.094 17.375 -8.547 1 89 90 PHE B C 1
ATOM 2692 O O . PHE B 1 90 ? 15.328 16.453 -8.836 1 89 90 PHE B O 1
ATOM 2699 N N . ARG B 1 91 ? 15.742 18.344 -7.992 1 88.62 91 ARG B N 1
ATOM 2700 C CA . ARG B 1 91 ? 14.344 18.516 -7.609 1 88.62 91 ARG B CA 1
ATOM 2701 C C . ARG B 1 91 ? 13.438 18.562 -8.836 1 88.62 91 ARG B C 1
ATOM 2703 O O . ARG B 1 91 ? 12.406 17.891 -8.875 1 88.62 91 ARG B O 1
ATOM 2710 N N . SER B 1 92 ? 13.875 19.297 -9.812 1 85.62 92 SER B N 1
ATOM 2711 C CA . SER B 1 92 ? 13.078 19.469 -11.023 1 85.62 92 SER B CA 1
ATOM 2712 C C . SER B 1 92 ? 12.93 18.156 -11.781 1 85.62 92 SER B C 1
ATOM 2714 O O . SER B 1 92 ? 11.898 17.906 -12.398 1 85.62 92 SER B O 1
ATOM 2716 N N . ILE B 1 93 ? 13.914 17.328 -11.633 1 84.38 93 ILE B N 1
ATOM 2717 C CA . ILE B 1 93 ? 13.93 16.078 -12.398 1 84.38 93 ILE B CA 1
ATOM 2718 C C . ILE B 1 93 ? 13.172 15 -11.641 1 84.38 93 ILE B C 1
ATOM 2720 O O . ILE B 1 93 ? 12.32 14.312 -12.211 1 84.38 93 ILE B O 1
ATOM 2724 N N . PHE B 1 94 ? 13.398 14.898 -10.359 1 88.5 94 PHE B N 1
ATOM 2725 C CA . PHE B 1 94 ? 13 13.68 -9.664 1 88.5 94 PHE B CA 1
ATOM 2726 C C . PHE B 1 94 ? 11.688 13.891 -8.914 1 88.5 94 PHE B C 1
ATOM 2728 O O . PHE B 1 94 ? 10.93 12.945 -8.695 1 88.5 94 PHE B O 1
ATOM 2735 N N . TYR B 1 95 ? 11.297 15.078 -8.539 1 87.38 95 TYR B N 1
ATOM 2736 C CA . TYR B 1 95 ? 10.125 15.336 -7.699 1 87.38 95 TYR B CA 1
ATOM 2737 C C . TYR B 1 95 ? 8.852 14.875 -8.383 1 87.38 95 TYR B C 1
ATOM 2739 O O . TYR B 1 95 ? 8.008 14.219 -7.766 1 87.38 95 TYR B O 1
ATOM 2747 N N . PRO B 1 96 ? 8.703 15.078 -9.648 1 84 96 PRO B N 1
ATOM 2748 C CA . PRO B 1 96 ? 7.484 14.609 -10.312 1 84 96 PRO B CA 1
ATOM 2749 C C . PRO B 1 96 ? 7.352 13.094 -10.297 1 84 96 PRO B C 1
ATOM 2751 O O . PRO B 1 96 ? 6.238 12.562 -10.203 1 84 96 PRO B O 1
ATOM 2754 N N . PHE B 1 97 ? 8.422 12.383 -10.383 1 84.31 97 PHE B N 1
ATOM 2755 C CA . PHE B 1 97 ? 8.406 10.922 -10.391 1 84.31 97 PHE B CA 1
ATOM 2756 C C . PHE B 1 97 ? 8.062 10.367 -9.016 1 84.31 97 PHE B C 1
ATOM 2758 O O . PHE B 1 97 ? 7.426 9.32 -8.898 1 84.31 97 PHE B O 1
ATOM 2765 N N . MET B 1 98 ? 8.477 11.141 -8.023 1 85.94 98 MET B N 1
ATOM 2766 C CA . MET B 1 98 ? 8.156 10.703 -6.672 1 85.94 98 MET B CA 1
ATOM 2767 C C . MET B 1 98 ? 6.648 10.75 -6.426 1 85.94 98 MET B C 1
ATOM 2769 O O . MET B 1 98 ? 6.086 9.828 -5.832 1 85.94 98 MET B O 1
ATOM 2773 N N . PHE B 1 99 ? 6.09 11.688 -6.992 1 80.31 99 PHE B N 1
ATOM 2774 C CA . PHE B 1 99 ? 4.648 11.828 -6.844 1 80.31 99 PHE B CA 1
ATOM 2775 C C . PHE B 1 99 ? 3.916 10.773 -7.664 1 80.31 99 PHE B C 1
ATOM 2777 O O . PHE B 1 99 ? 2.982 10.133 -7.176 1 80.31 99 PHE B O 1
ATOM 2784 N N . LEU B 1 100 ? 4.352 10.539 -8.859 1 81.88 100 LEU B N 1
ATOM 2785 C CA . LEU B 1 100 ? 3.746 9.562 -9.758 1 81.88 100 LEU B CA 1
ATOM 2786 C C . LEU B 1 100 ? 3.865 8.148 -9.188 1 81.88 100 LEU B C 1
ATOM 2788 O O . LEU B 1 100 ? 2.961 7.328 -9.359 1 81.88 100 LEU B O 1
ATOM 2792 N N . SER B 1 101 ? 4.91 7.938 -8.508 1 83.12 101 SER B N 1
ATOM 2793 C CA . SER B 1 101 ? 5.172 6.609 -7.957 1 83.12 101 SER B CA 1
ATOM 2794 C C . SER B 1 101 ? 4.164 6.254 -6.867 1 83.12 101 SER B C 1
ATOM 2796 O O . SER B 1 101 ? 3.918 5.074 -6.605 1 83.12 101 SER B O 1
ATOM 2798 N N . GLN B 1 102 ? 3.607 7.199 -6.305 1 82 102 GLN B N 1
ATOM 2799 C CA . GLN B 1 102 ? 2.617 6.953 -5.262 1 82 102 GLN B CA 1
ATOM 2800 C C . GLN B 1 102 ? 1.258 6.605 -5.867 1 82 102 GLN B C 1
ATOM 2802 O O . GLN B 1 102 ? 0.385 6.07 -5.18 1 82 102 GLN B O 1
ATOM 2807 N N . THR B 1 103 ? 1.135 6.93 -7.16 1 85.62 103 THR B N 1
ATOM 2808 C CA . THR B 1 103 ? -0.136 6.695 -7.84 1 85.62 103 THR B CA 1
ATOM 2809 C C . THR B 1 103 ? -0.154 5.316 -8.492 1 85.62 103 THR B C 1
ATOM 2811 O O . THR B 1 103 ? -1.213 4.699 -8.625 1 85.62 103 THR B O 1
ATOM 2814 N N . ILE B 1 104 ? 0.978 4.902 -8.805 1 88.12 104 ILE B N 1
ATOM 2815 C CA . ILE B 1 104 ? 1.109 3.615 -9.477 1 88.12 104 ILE B CA 1
ATOM 2816 C C . ILE B 1 104 ? 1.498 2.543 -8.461 1 88.12 104 ILE B C 1
ATOM 2818 O O . ILE B 1 104 ? 2.406 2.746 -7.652 1 88.12 104 ILE B O 1
ATOM 2822 N N . PRO B 1 105 ? 0.746 1.449 -8.469 1 88.88 105 PRO B N 1
ATOM 2823 C CA . PRO B 1 105 ? 1.196 0.355 -7.605 1 88.88 105 PRO B CA 1
ATOM 2824 C C . PRO B 1 105 ? 2.518 -0.255 -8.062 1 88.88 105 PRO B C 1
ATOM 2826 O O . PRO B 1 105 ? 2.527 -1.149 -8.914 1 88.88 105 PRO B O 1
ATOM 2829 N N . ILE B 1 106 ? 3.535 0.101 -7.441 1 87 106 ILE B N 1
ATOM 2830 C CA . ILE B 1 106 ? 4.887 -0.229 -7.883 1 87 106 ILE B CA 1
ATOM 2831 C C . ILE B 1 106 ? 5.109 -1.736 -7.777 1 87 106 ILE B C 1
ATOM 2833 O O . ILE B 1 106 ? 5.977 -2.291 -8.461 1 87 106 ILE B O 1
ATOM 2837 N N . ILE B 1 107 ? 4.27 -2.389 -7.078 1 86.69 107 ILE B N 1
ATOM 2838 C CA . ILE B 1 107 ? 4.422 -3.82 -6.844 1 86.69 107 ILE B CA 1
ATOM 2839 C C . ILE B 1 107 ? 4.227 -4.582 -8.148 1 86.69 107 ILE B C 1
ATOM 2841 O O . ILE B 1 107 ? 4.695 -5.715 -8.297 1 86.69 107 ILE B O 1
ATOM 2845 N N . VAL B 1 108 ? 3.592 -3.998 -9.125 1 91.62 108 VAL B N 1
ATOM 2846 C CA . VAL B 1 108 ? 3.301 -4.645 -10.398 1 91.62 108 VAL B CA 1
ATOM 2847 C C . VAL B 1 108 ? 4.602 -4.902 -11.156 1 91.62 108 VAL B C 1
ATOM 2849 O O . VAL B 1 108 ? 4.633 -5.711 -12.086 1 91.62 108 VAL B O 1
ATOM 2852 N N . VAL B 1 109 ? 5.676 -4.293 -10.711 1 94.38 109 VAL B N 1
ATOM 2853 C CA . VAL B 1 109 ? 6.961 -4.453 -11.391 1 94.38 109 VAL B CA 1
ATOM 2854 C C . VAL B 1 109 ? 7.688 -5.672 -10.836 1 94.38 109 VAL B C 1
ATOM 2856 O O . VAL B 1 109 ? 8.695 -6.113 -11.398 1 94.38 109 VAL B O 1
ATOM 2859 N N . ALA B 1 110 ? 7.176 -6.266 -9.82 1 95.44 110 ALA B N 1
ATOM 2860 C CA . ALA B 1 110 ? 7.844 -7.359 -9.117 1 95.44 110 ALA B CA 1
ATOM 2861 C C . ALA B 1 110 ? 8.109 -8.531 -10.062 1 95.44 110 ALA B C 1
ATOM 2863 O O . ALA B 1 110 ? 9.211 -9.086 -10.086 1 95.44 110 ALA B O 1
ATOM 2864 N N . PRO B 1 111 ? 7.137 -8.93 -10.898 1 95.62 111 PRO B N 1
ATOM 2865 C CA . PRO B 1 111 ? 7.414 -10.031 -11.82 1 95.62 111 PRO B CA 1
ATOM 2866 C C . PRO B 1 111 ? 8.562 -9.719 -12.781 1 95.62 111 PRO B C 1
ATOM 2868 O O . PRO B 1 111 ? 9.375 -10.594 -13.078 1 95.62 111 PRO B O 1
ATOM 2871 N N . LEU B 1 112 ? 8.57 -8.484 -13.211 1 96 112 LEU B N 1
ATOM 2872 C CA . LEU B 1 112 ? 9.648 -8.07 -14.102 1 96 112 LEU B CA 1
ATOM 2873 C C . LEU B 1 112 ? 10.992 -8.148 -13.398 1 96 112 LEU B C 1
ATOM 2875 O O . LEU B 1 112 ? 11.984 -8.602 -13.977 1 96 112 LEU B O 1
ATOM 2879 N N . ILE B 1 113 ? 11.055 -7.727 -12.172 1 96 113 ILE B N 1
ATOM 2880 C CA . ILE B 1 113 ? 12.281 -7.773 -11.375 1 96 113 ILE B CA 1
ATOM 2881 C C . ILE B 1 113 ? 12.703 -9.219 -11.164 1 96 113 ILE B C 1
ATOM 2883 O O . ILE B 1 113 ? 13.898 -9.539 -11.203 1 96 113 ILE B O 1
ATOM 2887 N N . THR B 1 114 ? 11.75 -10.055 -10.984 1 94.62 114 THR B N 1
ATOM 2888 C CA . THR B 1 114 ? 12.039 -11.477 -10.805 1 94.62 114 THR B CA 1
ATOM 2889 C C . THR B 1 114 ? 12.641 -12.07 -12.07 1 94.62 114 THR B C 1
ATOM 2891 O O . THR B 1 114 ? 13.57 -12.883 -12 1 94.62 114 THR B O 1
ATOM 2894 N N . VAL B 1 115 ? 12.141 -11.656 -13.195 1 94.56 115 VAL B N 1
ATOM 2895 C CA . VAL B 1 115 ? 12.68 -12.133 -14.461 1 94.56 115 VAL B CA 1
ATOM 2896 C C . VAL B 1 115 ? 14.117 -11.648 -14.625 1 94.56 115 VAL B C 1
ATOM 2898 O O . VAL B 1 115 ? 14.984 -12.406 -15.062 1 94.56 115 VAL B O 1
ATOM 2901 N N . TRP B 1 116 ? 14.422 -10.438 -14.195 1 95.19 116 TRP B N 1
ATOM 2902 C CA . TRP B 1 116 ? 15.719 -9.797 -14.422 1 95.19 116 TRP B CA 1
ATOM 2903 C C . TRP B 1 116 ? 16.75 -10.312 -13.43 1 95.19 116 TRP B C 1
ATOM 2905 O O . TRP B 1 116 ? 17.938 -10.453 -13.773 1 95.19 116 TRP B O 1
ATOM 2915 N N . PHE B 1 117 ? 16.312 -10.602 -12.219 1 95.62 117 PHE B N 1
ATOM 2916 C CA . PHE B 1 117 ? 17.312 -10.797 -11.18 1 95.62 117 PHE B CA 1
ATOM 2917 C C . PHE B 1 117 ? 17.156 -12.164 -10.523 1 95.62 117 PHE B C 1
ATOM 2919 O O . PHE B 1 117 ? 17.922 -12.523 -9.633 1 95.62 117 PHE B O 1
ATOM 2926 N N . GLY B 1 118 ? 16.172 -12.883 -10.961 1 93.62 118 GLY B N 1
ATOM 2927 C CA . GLY B 1 118 ? 16 -14.242 -10.484 1 93.62 118 GLY B CA 1
ATOM 2928 C C . GLY B 1 118 ? 15.141 -14.336 -9.242 1 93.62 118 GLY B C 1
ATOM 2929 O O . GLY B 1 118 ? 14.453 -13.383 -8.883 1 93.62 118 GLY B O 1
ATOM 2930 N N . PHE B 1 119 ? 15.18 -15.469 -8.609 1 93.75 119 PHE B N 1
ATOM 2931 C CA . PHE B 1 119 ? 14.25 -15.789 -7.531 1 93.75 119 PHE B CA 1
ATOM 2932 C C . PHE B 1 119 ? 14.938 -15.664 -6.176 1 93.75 119 PHE B C 1
ATOM 2934 O O . PHE B 1 119 ? 14.328 -15.953 -5.141 1 93.75 119 PHE B O 1
ATOM 2941 N N . GLY B 1 120 ? 16.125 -15.141 -6.18 1 94.5 120 GLY B N 1
ATOM 2942 C CA . GLY B 1 120 ? 16.906 -15.055 -4.953 1 94.5 120 GLY B CA 1
ATOM 2943 C C . GLY B 1 120 ? 16.672 -13.766 -4.188 1 94.5 120 GLY B C 1
ATOM 2944 O O . GLY B 1 120 ? 15.648 -13.102 -4.375 1 94.5 120 GLY B O 1
ATOM 2945 N N . LEU B 1 121 ? 17.578 -13.453 -3.314 1 96.19 121 LEU B N 1
ATOM 2946 C CA . LEU B 1 121 ? 17.469 -12.336 -2.377 1 96.19 121 LEU B CA 1
ATOM 2947 C C . LEU B 1 121 ? 17.5 -11 -3.111 1 96.19 121 LEU B C 1
ATOM 2949 O O . LEU B 1 121 ? 16.812 -10.055 -2.711 1 96.19 121 LEU B O 1
ATOM 2953 N N . VAL B 1 122 ? 18.203 -10.938 -4.164 1 96.75 122 VAL B N 1
ATOM 2954 C CA . VAL B 1 122 ? 18.422 -9.68 -4.859 1 96.75 122 VAL B CA 1
ATOM 2955 C C . VAL B 1 122 ? 17.094 -9.141 -5.402 1 96.75 122 VAL B C 1
ATOM 2957 O O . VAL B 1 122 ? 16.781 -7.961 -5.25 1 96.75 122 VAL B O 1
ATOM 2960 N N . SER B 1 123 ? 16.312 -10 -6.07 1 96.94 123 SER B N 1
ATOM 2961 C CA . SER B 1 123 ? 15.023 -9.562 -6.613 1 96.94 123 SER B CA 1
ATOM 2962 C C . SER B 1 123 ? 14.094 -9.078 -5.512 1 96.94 123 SER B C 1
ATOM 2964 O O . SER B 1 123 ? 13.383 -8.086 -5.688 1 96.94 123 SER B O 1
ATOM 2966 N N . LYS B 1 124 ? 14.102 -9.719 -4.352 1 97.06 124 LYS B N 1
ATOM 2967 C CA . LYS B 1 124 ? 13.258 -9.32 -3.227 1 97.06 124 LYS B CA 1
ATOM 2968 C C . LYS B 1 124 ? 13.695 -7.98 -2.656 1 97.06 124 LYS B C 1
ATOM 2970 O O . LYS B 1 124 ? 12.859 -7.152 -2.289 1 97.06 124 LYS B O 1
ATOM 2975 N N . LEU B 1 125 ? 14.992 -7.793 -2.621 1 97.69 125 LEU B N 1
ATOM 2976 C CA . LEU B 1 125 ? 15.531 -6.547 -2.088 1 97.69 125 LEU B CA 1
ATOM 2977 C C . LEU B 1 125 ? 15.164 -5.371 -2.988 1 97.69 125 LEU B C 1
ATOM 2979 O O . LEU B 1 125 ? 14.773 -4.305 -2.498 1 97.69 125 LEU B O 1
ATOM 2983 N N . ILE B 1 126 ? 15.266 -5.598 -4.223 1 97.44 126 ILE B N 1
ATOM 2984 C CA . ILE B 1 126 ? 14.984 -4.523 -5.168 1 97.44 126 ILE B CA 1
ATOM 2985 C C . ILE B 1 126 ? 13.523 -4.098 -5.047 1 97.44 126 ILE B C 1
ATOM 2987 O O . ILE B 1 126 ? 13.219 -2.906 -4.984 1 97.44 126 ILE B O 1
ATOM 2991 N N . VAL B 1 127 ? 12.656 -5.051 -5.023 1 96.56 127 VAL B N 1
ATOM 2992 C CA . VAL B 1 127 ? 11.227 -4.75 -4.898 1 96.56 127 VAL B CA 1
ATOM 2993 C C . VAL B 1 127 ? 10.969 -4.016 -3.584 1 96.56 127 VAL B C 1
ATOM 2995 O O . VAL B 1 127 ? 10.266 -3.002 -3.562 1 96.56 127 VAL B O 1
ATOM 2998 N N . CYS B 1 128 ? 11.531 -4.488 -2.506 1 97.38 128 CYS B N 1
ATOM 2999 C CA . CYS B 1 128 ? 11.359 -3.863 -1.198 1 97.38 128 CYS B CA 1
ATOM 3000 C C . CYS B 1 128 ? 11.891 -2.436 -1.205 1 97.38 128 CYS B C 1
ATOM 3002 O O . CYS B 1 128 ? 11.25 -1.526 -0.68 1 97.38 128 CYS B O 1
ATOM 3004 N N . VAL B 1 129 ? 13.031 -2.252 -1.788 1 97.38 129 VAL B N 1
ATOM 3005 C CA . VAL B 1 129 ? 13.641 -0.927 -1.871 1 97.38 129 VAL B CA 1
ATOM 3006 C C . VAL B 1 129 ? 12.711 0.02 -2.627 1 97.38 129 VAL B C 1
ATOM 3008 O O . VAL B 1 129 ? 12.484 1.153 -2.195 1 97.38 129 VAL B O 1
ATOM 3011 N N . LEU B 1 130 ? 12.172 -0.432 -3.697 1 95.12 130 LEU B N 1
ATOM 3012 C CA . LEU B 1 130 ? 11.328 0.406 -4.539 1 95.12 130 LEU B CA 1
ATOM 3013 C C . LEU B 1 130 ? 10.078 0.85 -3.785 1 95.12 130 LEU B C 1
ATOM 3015 O O . LEU B 1 130 ? 9.656 2.004 -3.895 1 95.12 130 LEU B O 1
ATOM 3019 N N . VAL B 1 131 ? 9.531 -0.031 -3.006 1 93.88 131 VAL B N 1
ATOM 3020 C CA . VAL B 1 131 ? 8.273 0.284 -2.348 1 93.88 131 VAL B CA 1
ATOM 3021 C C . VAL B 1 131 ? 8.523 1.194 -1.149 1 93.88 131 VAL B C 1
ATOM 3023 O O . VAL B 1 131 ? 7.684 2.027 -0.806 1 93.88 131 VAL B O 1
ATOM 3026 N N . VAL B 1 132 ? 9.672 1.135 -0.534 1 96.06 132 VAL B N 1
ATOM 3027 C CA . VAL B 1 132 ? 9.977 1.906 0.666 1 96.06 132 VAL B CA 1
ATOM 3028 C C . VAL B 1 132 ? 10.586 3.252 0.275 1 96.06 132 VAL B C 1
ATOM 3030 O O . VAL B 1 132 ? 10.414 4.246 0.983 1 96.06 132 VAL B O 1
ATOM 3033 N N . PHE B 1 133 ? 11.25 3.334 -0.823 1 96.88 133 PHE B N 1
ATOM 3034 C CA . PHE B 1 133 ? 12.039 4.473 -1.28 1 96.88 133 PHE B CA 1
ATOM 3035 C C . PHE B 1 133 ? 11.156 5.695 -1.488 1 96.88 133 PHE B C 1
ATOM 3037 O O . PHE B 1 133 ? 11.438 6.773 -0.959 1 96.88 133 PHE B O 1
ATOM 3044 N N . PHE B 1 134 ? 10.141 5.562 -2.076 1 93.31 134 PHE B N 1
ATOM 3045 C CA . PHE B 1 134 ? 9.391 6.703 -2.584 1 93.31 134 PHE B CA 1
ATOM 3046 C C . PHE B 1 134 ? 8.641 7.402 -1.458 1 93.31 134 PHE B C 1
ATOM 3048 O O . PHE B 1 134 ? 8.719 8.625 -1.319 1 93.31 134 PHE B O 1
ATOM 3055 N N . PRO B 1 135 ? 7.918 6.656 -0.577 1 92.62 135 PRO B N 1
ATOM 3056 C CA . PRO B 1 135 ? 7.25 7.371 0.516 1 92.62 135 PRO B CA 1
ATOM 3057 C C . PRO B 1 135 ? 8.234 8.07 1.447 1 92.62 135 PRO B C 1
ATOM 3059 O O . PRO B 1 135 ? 7.953 9.172 1.931 1 92.62 135 PRO B O 1
ATOM 3062 N N . ILE B 1 136 ? 9.328 7.492 1.646 1 96.38 136 ILE B N 1
ATOM 3063 C CA . ILE B 1 136 ? 10.328 8.117 2.508 1 96.38 136 ILE B CA 1
ATOM 3064 C C . ILE B 1 136 ? 10.883 9.367 1.826 1 96.38 136 ILE B C 1
ATOM 3066 O O . ILE B 1 136 ? 10.953 10.438 2.436 1 96.38 136 ILE B O 1
ATOM 3070 N N . ALA B 1 137 ? 11.25 9.219 0.573 1 96.12 137 ALA B N 1
ATOM 3071 C CA . ALA B 1 137 ? 11.828 10.328 -0.178 1 96.12 137 ALA B CA 1
ATOM 3072 C C . ALA B 1 137 ? 10.844 11.484 -0.298 1 96.12 137 ALA B C 1
ATOM 3074 O O . ALA B 1 137 ? 11.219 12.648 -0.119 1 96.12 137 ALA B O 1
ATOM 3075 N N . LEU B 1 138 ? 9.664 11.156 -0.598 1 92.75 138 LEU B N 1
ATOM 3076 C CA . LEU B 1 138 ? 8.648 12.188 -0.776 1 92.75 138 LEU B CA 1
ATOM 3077 C C . LEU B 1 138 ? 8.398 12.938 0.527 1 92.75 138 LEU B C 1
ATOM 3079 O O . LEU B 1 138 ? 8.414 14.172 0.551 1 92.75 138 LEU B O 1
ATOM 3083 N N . ASN B 1 139 ? 8.211 12.25 1.639 1 93.69 139 ASN B N 1
ATOM 3084 C CA . ASN B 1 139 ? 7.922 12.875 2.924 1 93.69 139 ASN B CA 1
ATOM 3085 C C . ASN B 1 139 ? 9.117 13.68 3.432 1 93.69 139 ASN B C 1
ATOM 3087 O O . ASN B 1 139 ? 8.953 14.805 3.916 1 93.69 139 ASN B O 1
ATOM 3091 N N . LEU B 1 140 ? 10.234 13.102 3.268 1 95.75 140 LEU B N 1
ATOM 3092 C CA . LEU B 1 140 ? 11.43 13.812 3.725 1 95.75 140 LEU B CA 1
ATOM 3093 C C . LEU B 1 140 ? 11.641 15.086 2.91 1 95.75 140 LEU B C 1
ATOM 3095 O O . LEU B 1 140 ? 11.953 16.141 3.467 1 95.75 140 LEU B O 1
ATOM 3099 N N . THR B 1 141 ? 11.477 15.031 1.626 1 93.62 141 THR B N 1
ATOM 3100 C CA . THR B 1 141 ? 11.641 16.188 0.76 1 93.62 141 THR B CA 1
ATOM 3101 C C . THR B 1 141 ? 10.625 17.281 1.113 1 93.62 141 THR B C 1
ATOM 3103 O O . THR B 1 141 ? 10.977 18.453 1.19 1 93.62 141 THR B O 1
ATOM 3106 N N . GLU B 1 142 ? 9.43 16.859 1.308 1 90.88 142 GLU B N 1
ATOM 3107 C CA . GLU B 1 142 ? 8.398 17.812 1.716 1 90.88 142 GLU B CA 1
ATOM 3108 C C . GLU B 1 142 ? 8.727 18.422 3.078 1 90.88 142 GLU B C 1
ATOM 3110 O O . GLU B 1 142 ? 8.531 19.625 3.291 1 90.88 142 GLU B O 1
ATOM 3115 N N . GLY B 1 143 ? 9.195 17.625 3.969 1 92.31 143 GLY B N 1
ATOM 3116 C CA . GLY B 1 143 ? 9.57 18.109 5.289 1 92.31 143 GLY B CA 1
ATOM 3117 C C . GLY B 1 143 ? 10.711 19.109 5.258 1 92.31 143 GLY B C 1
ATOM 3118 O O . GLY B 1 143 ? 10.695 20.094 5.988 1 92.31 143 GLY B O 1
ATOM 3119 N N . LEU B 1 144 ? 11.633 18.891 4.441 1 91.94 144 LEU B N 1
ATOM 3120 C CA . LEU B 1 144 ? 12.797 19.766 4.32 1 91.94 144 LEU B CA 1
ATOM 3121 C C . LEU B 1 144 ? 12.398 21.125 3.74 1 91.94 144 LEU B C 1
ATOM 3123 O O . LEU B 1 144 ? 13.133 22.094 3.881 1 91.94 144 LEU B O 1
ATOM 3127 N N . SER B 1 145 ? 11.227 21.125 3.15 1 88.5 145 SER B N 1
ATOM 3128 C CA . SER B 1 145 ? 10.766 22.375 2.539 1 88.5 145 SER B CA 1
ATOM 3129 C C . SER B 1 145 ? 9.602 22.969 3.322 1 88.5 145 SER B C 1
ATOM 3131 O O . SER B 1 145 ? 9.055 24.016 2.938 1 88.5 145 SER B O 1
ATOM 3133 N N . SER B 1 146 ? 9.211 22.359 4.316 1 88 146 SER B N 1
ATOM 3134 C CA . SER B 1 146 ? 7.984 22.75 5.004 1 88 146 SER B CA 1
ATOM 3135 C C . SER B 1 146 ? 8.273 23.75 6.129 1 88 146 SER B C 1
ATOM 3137 O O . SER B 1 146 ? 7.352 24.219 6.797 1 88 146 SER B O 1
ATOM 3139 N N . TYR B 1 147 ? 9.406 24.281 6.273 1 85.12 147 TYR B N 1
ATOM 3140 C CA . TYR B 1 147 ? 9.742 25.188 7.363 1 85.12 147 TYR B CA 1
ATOM 3141 C C . TYR B 1 147 ? 9.305 26.609 7.039 1 85.12 147 TYR B C 1
ATOM 3143 O O . TYR B 1 147 ? 9.016 26.938 5.887 1 85.12 147 TYR B O 1
ATOM 3151 N N . ASP B 1 148 ? 9.117 27.406 8.078 1 88.56 148 ASP B N 1
ATOM 3152 C CA . ASP B 1 148 ? 8.695 28.797 7.953 1 88.56 148 ASP B CA 1
ATOM 3153 C C . ASP B 1 148 ? 9.812 29.656 7.359 1 88.56 148 ASP B C 1
ATOM 3155 O O . ASP B 1 148 ? 10.797 29.953 8.031 1 88.56 148 ASP B O 1
ATOM 3159 N N . LYS B 1 149 ? 9.516 30.125 6.254 1 88.25 149 LYS B N 1
ATOM 3160 C CA . LYS B 1 149 ? 10.508 30.938 5.555 1 88.25 149 LYS B CA 1
ATOM 3161 C C . LYS B 1 149 ? 10.742 32.25 6.277 1 88.25 149 LYS B C 1
ATOM 3163 O O . LYS B 1 149 ? 11.844 32.812 6.234 1 88.25 149 LYS B O 1
ATOM 3168 N N . ASP B 1 150 ? 9.68 32.688 6.887 1 92.06 150 ASP B N 1
ATOM 3169 C CA . ASP B 1 150 ? 9.828 33.906 7.641 1 92.06 150 ASP B CA 1
ATOM 3170 C C . ASP B 1 150 ? 10.781 33.75 8.82 1 92.06 150 ASP B C 1
ATOM 3172 O O . ASP B 1 150 ? 11.562 34.625 9.133 1 92.06 150 ASP B O 1
ATOM 3176 N N . LEU B 1 151 ? 10.719 32.594 9.367 1 92.12 151 LEU B N 1
ATOM 3177 C CA . LEU B 1 151 ? 11.617 32.281 10.477 1 92.12 151 LEU B CA 1
ATOM 3178 C C . LEU B 1 151 ? 13.055 32.125 9.984 1 92.12 151 LEU B C 1
ATOM 3180 O O . LEU B 1 151 ? 14 32.469 10.688 1 92.12 151 LEU B O 1
ATOM 3184 N N . GLU B 1 152 ? 13.18 31.609 8.867 1 90.88 152 GLU B N 1
ATOM 3185 C CA . GLU B 1 152 ? 14.508 31.484 8.273 1 90.88 152 GLU B CA 1
ATOM 3186 C C . GLU B 1 152 ? 15.141 32.844 8.047 1 90.88 152 GLU B C 1
ATOM 3188 O O . GLU B 1 152 ? 16.312 33.062 8.367 1 90.88 152 GLU B O 1
ATOM 3193 N N . GLU B 1 153 ? 14.289 33.719 7.527 1 93.19 153 GLU B N 1
ATOM 3194 C CA . GLU B 1 153 ? 14.766 35.062 7.285 1 93.19 153 GLU B CA 1
ATOM 3195 C C . GLU B 1 153 ? 15.148 35.75 8.594 1 93.19 153 GLU B C 1
ATOM 3197 O O . GLU B 1 153 ? 16.141 36.469 8.648 1 93.19 153 GLU B O 1
ATOM 3202 N N . LEU B 1 154 ? 14.289 35.5 9.484 1 93.5 154 LEU B N 1
ATOM 3203 C CA . LEU B 1 154 ? 14.562 36.062 10.797 1 93.5 154 LEU B CA 1
ATOM 3204 C C . LEU B 1 154 ? 15.891 35.562 11.352 1 93.5 154 LEU B C 1
ATOM 3206 O O . LEU B 1 154 ? 16.688 36.344 11.883 1 93.5 154 LEU B O 1
ATOM 3210 N N . LEU B 1 155 ? 16.188 34.344 11.203 1 93.12 155 LEU B N 1
ATOM 3211 C CA . LEU B 1 155 ? 17.422 33.75 11.703 1 93.12 155 LEU B CA 1
ATOM 3212 C C . LEU B 1 155 ? 18.625 34.281 10.922 1 93.12 155 LEU B C 1
ATOM 3214 O O . LEU B 1 155 ? 19.688 34.5 11.492 1 93.12 155 LEU B O 1
ATOM 3218 N N . MET B 1 156 ? 18.375 34.5 9.688 1 92.44 156 MET B N 1
ATOM 3219 C CA . MET B 1 156 ? 19.438 35.062 8.852 1 92.44 156 MET B CA 1
ATOM 3220 C C . MET B 1 156 ? 19.766 36.5 9.281 1 92.44 156 MET B C 1
ATOM 3222 O O . MET B 1 156 ? 20.938 36.906 9.297 1 92.44 156 MET B O 1
ATOM 3226 N N . CYS B 1 157 ? 18.734 37.125 9.648 1 94.5 157 CYS B N 1
ATOM 3227 C CA . CYS B 1 157 ? 18.922 38.5 10.125 1 94.5 157 CYS B CA 1
ATOM 3228 C C . CYS B 1 157 ? 19.672 38.5 11.453 1 94.5 157 CYS B C 1
ATOM 3230 O O . CYS B 1 157 ? 20.375 39.469 11.766 1 94.5 157 CYS B O 1
ATOM 3232 N N . MET B 1 158 ? 19.562 37.469 12.141 1 95.5 158 MET B N 1
ATOM 3233 C CA . MET B 1 158 ? 20.25 37.344 13.422 1 95.5 158 MET B CA 1
ATOM 3234 C C . MET B 1 158 ? 21.641 36.75 13.234 1 95.5 158 MET B C 1
ATOM 3236 O O . MET B 1 158 ? 22.281 36.344 14.203 1 95.5 158 MET B O 1
ATOM 3240 N N . ASN B 1 159 ? 22.125 36.562 11.969 1 94.81 159 ASN B N 1
ATOM 3241 C CA . ASN B 1 159 ? 23.438 36.062 11.57 1 94.81 159 ASN B CA 1
ATOM 3242 C C . ASN B 1 159 ? 23.625 34.594 11.953 1 94.81 159 ASN B C 1
ATOM 3244 O O . ASN B 1 159 ? 24.719 34.219 12.367 1 94.81 159 ASN B O 1
ATOM 3248 N N . ALA B 1 160 ? 22.531 33.938 11.953 1 93.94 160 ALA B N 1
ATOM 3249 C CA . ALA B 1 160 ? 22.641 32.5 12.172 1 93.94 160 ALA B CA 1
ATOM 3250 C C . ALA B 1 160 ? 23.375 31.828 11.016 1 93.94 160 ALA B C 1
ATOM 3252 O O . ALA B 1 160 ? 23.203 32.219 9.852 1 93.94 160 ALA B O 1
ATOM 3253 N N . SER B 1 161 ? 24.188 30.781 11.375 1 94.56 161 SER B N 1
ATOM 3254 C CA . SER B 1 161 ? 24.906 30.031 10.344 1 94.56 161 SER B CA 1
ATOM 3255 C C . SER B 1 161 ? 23.969 29.062 9.625 1 94.56 161 SER B C 1
ATOM 3257 O O . SER B 1 161 ? 22.859 28.781 10.102 1 94.56 161 SER B O 1
ATOM 3259 N N . LYS B 1 162 ? 24.344 28.578 8.445 1 89.31 162 LYS B N 1
ATOM 3260 C CA . LYS B 1 162 ? 23.562 27.625 7.68 1 89.31 162 LYS B CA 1
ATOM 3261 C C . LYS B 1 162 ? 23.281 26.359 8.484 1 89.31 162 LYS B C 1
ATOM 3263 O O . LYS B 1 162 ? 22.219 25.766 8.383 1 89.31 162 LYS B O 1
ATOM 3268 N N . LEU B 1 163 ? 24.312 26 9.258 1 91.94 163 LEU B N 1
ATOM 3269 C CA . LEU B 1 163 ? 24.172 24.812 10.094 1 91.94 163 LEU B CA 1
ATOM 3270 C C . LEU B 1 163 ? 23.156 25.047 11.211 1 91.94 163 LEU B C 1
ATOM 3272 O O . LEU B 1 163 ? 22.375 24.141 11.547 1 91.94 163 LEU B O 1
ATOM 3276 N N . GLN B 1 164 ? 23.156 26.266 11.766 1 91.62 164 GLN B N 1
ATOM 3277 C CA . GLN B 1 164 ? 22.203 26.609 12.805 1 91.62 164 GLN B CA 1
ATOM 3278 C C . GLN B 1 164 ? 20.781 26.625 12.258 1 91.62 164 GLN B C 1
ATOM 3280 O O . GLN B 1 164 ? 19.859 26.125 12.898 1 91.62 164 GLN B O 1
ATOM 3285 N N . ILE B 1 165 ? 20.688 27.188 11.125 1 89.38 165 ILE B N 1
ATOM 3286 C CA . ILE B 1 165 ? 19.375 27.25 10.484 1 89.38 165 ILE B CA 1
ATOM 3287 C C . ILE B 1 165 ? 18.875 25.844 10.172 1 89.38 165 ILE B C 1
ATOM 3289 O O . ILE B 1 165 ? 17.719 25.516 10.422 1 89.38 165 ILE B O 1
ATOM 3293 N N . PHE B 1 166 ? 19.781 25.016 9.711 1 87.88 166 PHE B N 1
ATOM 3294 C CA . PHE B 1 166 ? 19.406 23.641 9.367 1 87.88 166 PHE B CA 1
ATOM 3295 C C . PHE B 1 166 ? 18.984 22.875 10.617 1 87.88 166 PHE B C 1
ATOM 3297 O O . PHE B 1 166 ? 17.922 22.234 10.633 1 87.88 166 PHE B O 1
ATOM 3304 N N . MET B 1 167 ? 19.719 22.969 11.641 1 88.75 167 MET B N 1
ATOM 3305 C CA . MET B 1 167 ? 19.516 22.172 12.844 1 88.75 167 MET B CA 1
ATOM 3306 C C . MET B 1 167 ? 18.312 22.672 13.641 1 88.75 167 MET B C 1
ATOM 3308 O O . MET B 1 167 ? 17.578 21.875 14.234 1 88.75 167 MET B O 1
ATOM 3312 N N . LYS B 1 168 ? 18.031 23.984 13.602 1 88.06 168 LYS B N 1
ATOM 3313 C CA . LYS B 1 168 ? 17.016 24.547 14.477 1 88.06 168 LYS B CA 1
ATOM 3314 C C . LYS B 1 168 ? 15.695 24.734 13.742 1 88.06 168 LYS B C 1
ATOM 3316 O O . LYS B 1 168 ? 14.633 24.75 14.367 1 88.06 168 LYS B O 1
ATOM 3321 N N . LEU B 1 169 ? 15.805 24.812 12.5 1 87.5 169 LEU B N 1
ATOM 3322 C CA . LEU B 1 169 ? 14.586 25.125 11.766 1 87.5 169 LEU B CA 1
ATOM 3323 C C . LEU B 1 169 ? 14.227 24 10.805 1 87.5 169 LEU B C 1
ATOM 3325 O O . LEU B 1 169 ? 13.156 23.391 10.93 1 87.5 169 LEU B O 1
ATOM 3329 N N . LYS B 1 170 ? 15.133 23.641 9.93 1 87.31 170 LYS B N 1
ATOM 3330 C CA . LYS B 1 170 ? 14.836 22.703 8.844 1 87.31 170 LYS B CA 1
ATOM 3331 C C . LYS B 1 170 ? 14.727 21.281 9.352 1 87.31 170 LYS B C 1
ATOM 3333 O O . LYS B 1 170 ? 13.773 20.562 9.023 1 87.31 170 LYS B O 1
ATOM 3338 N N . LEU B 1 171 ? 15.633 20.906 10.203 1 89.81 171 LEU B N 1
ATOM 3339 C CA . LEU B 1 171 ? 15.734 19.516 10.656 1 89.81 171 LEU B CA 1
ATOM 3340 C C . LEU B 1 171 ? 14.516 19.125 11.484 1 89.81 171 LEU B C 1
ATOM 3342 O O . LEU B 1 171 ? 13.914 18.078 11.266 1 89.81 171 LEU B O 1
ATOM 3346 N N . PRO B 1 172 ? 14.086 19.953 12.398 1 88.75 172 PRO B N 1
ATOM 3347 C CA . PRO B 1 172 ? 12.898 19.594 13.18 1 88.75 172 PRO B CA 1
ATOM 3348 C C . PRO B 1 172 ? 11.656 19.391 12.312 1 88.75 172 PRO B C 1
ATOM 3350 O O . PRO B 1 172 ? 10.898 18.438 12.516 1 88.75 172 PRO B O 1
ATOM 3353 N N . SER B 1 173 ? 11.5 20.25 11.422 1 88.06 173 SER B N 1
ATOM 3354 C CA . SER B 1 173 ? 10.375 20.109 10.508 1 88.06 173 SER B CA 1
ATOM 3355 C C . SER B 1 173 ? 10.516 18.859 9.633 1 88.06 173 SER B C 1
ATOM 3357 O O . SER B 1 173 ? 9.539 18.156 9.391 1 88.06 173 SER B O 1
ATOM 3359 N N . ALA B 1 174 ? 11.664 18.625 9.25 1 93.06 174 ALA B N 1
ATOM 3360 C CA . ALA B 1 174 ? 11.953 17.469 8.391 1 93.06 174 ALA B CA 1
ATOM 3361 C C . ALA B 1 174 ? 11.766 16.156 9.141 1 93.06 174 ALA B C 1
ATOM 3363 O O . ALA B 1 174 ? 11.305 15.172 8.57 1 93.06 174 ALA B O 1
ATOM 3364 N N . LEU B 1 175 ? 12.062 16.203 10.445 1 93.94 175 LEU B N 1
ATOM 3365 C CA . LEU B 1 175 ? 12.008 14.977 11.242 1 93.94 175 LEU B CA 1
ATOM 3366 C C . LEU B 1 175 ? 10.57 14.484 11.383 1 93.94 175 LEU B C 1
ATOM 3368 O O . LEU B 1 175 ? 10.305 13.289 11.289 1 93.94 175 LEU B O 1
ATOM 3372 N N . VAL B 1 176 ? 9.672 15.367 11.555 1 90.88 176 VAL B N 1
ATOM 3373 C CA . VAL B 1 176 ? 8.266 15 11.703 1 90.88 176 VAL B CA 1
ATOM 3374 C C . VAL B 1 176 ? 7.766 14.336 10.422 1 90.88 176 VAL B C 1
ATOM 3376 O O . VAL B 1 176 ? 7.18 13.25 10.477 1 90.88 176 VAL B O 1
ATOM 3379 N N . HIS B 1 177 ? 8.102 14.938 9.328 1 92.94 177 HIS B N 1
ATOM 3380 C CA . HIS B 1 177 ? 7.703 14.398 8.031 1 92.94 177 HIS B CA 1
ATOM 3381 C C . HIS B 1 177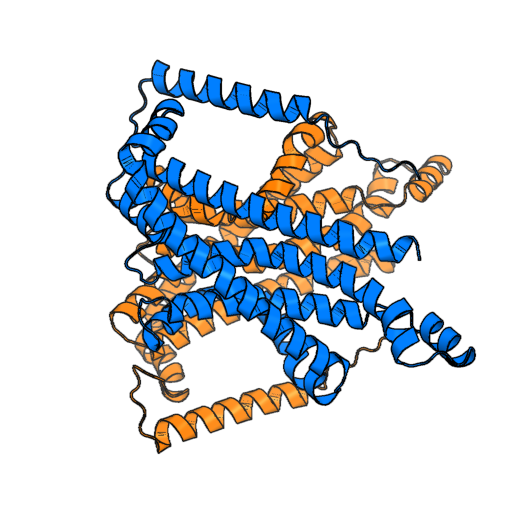 ? 8.438 13.094 7.727 1 92.94 177 HIS B C 1
ATOM 3383 O O . HIS B 1 177 ? 7.848 12.156 7.191 1 92.94 177 HIS B O 1
ATOM 3389 N N . PHE B 1 178 ? 9.695 13.133 8.133 1 96.56 178 PHE B N 1
ATOM 3390 C CA . PHE B 1 178 ? 10.555 11.977 7.895 1 96.56 178 PHE B CA 1
ATOM 3391 C C . PHE B 1 178 ? 10.008 10.742 8.602 1 96.56 178 PHE B C 1
ATOM 3393 O O . PHE B 1 178 ? 9.891 9.672 8 1 96.56 178 PHE B O 1
ATOM 3400 N N . PHE B 1 179 ? 9.602 10.844 9.82 1 95.69 179 PHE B N 1
ATOM 3401 C CA . PHE B 1 179 ? 9.102 9.703 10.586 1 95.69 179 PHE B CA 1
ATOM 3402 C C . PHE B 1 179 ? 7.719 9.289 10.094 1 95.69 179 PHE B C 1
ATOM 3404 O O . PHE B 1 179 ? 7.367 8.109 10.141 1 95.69 179 PHE B O 1
ATOM 3411 N N . SER B 1 180 ? 6.895 10.25 9.617 1 91.75 180 SER B N 1
ATOM 3412 C CA . SER B 1 180 ? 5.633 9.891 8.969 1 91.75 180 SER B CA 1
ATOM 3413 C C . SER B 1 180 ? 5.867 9.008 7.75 1 91.75 180 SER B C 1
ATOM 3415 O O . SER B 1 180 ? 5.168 8.016 7.555 1 91.75 180 SER B O 1
ATOM 3417 N N . GLY B 1 181 ? 6.859 9.328 6.98 1 93.62 181 GLY B N 1
ATOM 3418 C CA . GLY B 1 181 ? 7.234 8.523 5.828 1 93.62 181 GLY B CA 1
ATOM 3419 C C . GLY B 1 181 ? 7.77 7.156 6.207 1 93.62 181 GLY B C 1
ATOM 3420 O O . GLY B 1 181 ? 7.48 6.164 5.535 1 93.62 181 GLY B O 1
ATOM 3421 N N . LEU B 1 182 ? 8.484 7.133 7.324 1 96.81 182 LEU B N 1
ATOM 3422 C CA . LEU B 1 182 ? 9.039 5.871 7.797 1 96.81 182 LEU B CA 1
ATOM 3423 C C . LEU B 1 182 ? 7.938 4.918 8.234 1 96.81 182 LEU B C 1
ATOM 3425 O O . LEU B 1 182 ? 8.023 3.711 7.988 1 96.81 182 LEU B O 1
ATOM 3429 N N . LYS B 1 183 ? 6.992 5.418 8.859 1 93.75 183 LYS B N 1
ATOM 3430 C CA . LYS B 1 183 ? 5.883 4.594 9.328 1 93.75 183 LYS B CA 1
ATOM 3431 C C . LYS B 1 183 ? 5.113 3.986 8.156 1 93.75 183 LYS B C 1
ATOM 3433 O O . LYS B 1 183 ? 4.793 2.797 8.164 1 93.75 183 LYS B O 1
ATOM 3438 N N . ILE B 1 184 ? 4.902 4.711 7.16 1 90.44 184 ILE B N 1
ATOM 3439 C CA . ILE B 1 184 ? 4.25 4.219 5.953 1 90.44 184 ILE B CA 1
ATOM 3440 C C . ILE B 1 184 ? 5.137 3.172 5.281 1 90.44 184 ILE B C 1
ATOM 3442 O O . ILE B 1 184 ? 4.664 2.098 4.906 1 90.44 184 ILE B O 1
ATOM 3446 N N . ALA B 1 185 ? 6.355 3.486 5.223 1 95.44 185 ALA B N 1
ATOM 3447 C CA . ALA B 1 185 ? 7.316 2.617 4.551 1 95.44 185 ALA B CA 1
ATOM 3448 C C . ALA B 1 185 ? 7.457 1.284 5.277 1 95.44 185 ALA B C 1
ATOM 3450 O O . ALA B 1 185 ? 7.711 0.252 4.652 1 95.44 185 ALA B O 1
ATOM 3451 N N . ALA B 1 186 ? 7.32 1.341 6.57 1 95.06 186 ALA B N 1
ATOM 3452 C CA . ALA B 1 186 ? 7.43 0.107 7.344 1 95.06 186 ALA B CA 1
ATOM 3453 C C . ALA B 1 186 ? 6.383 -0.911 6.902 1 95.06 186 ALA B C 1
ATOM 3455 O O . ALA B 1 186 ? 6.703 -2.078 6.664 1 95.06 186 ALA B O 1
ATOM 3456 N N . ALA B 1 187 ? 5.168 -0.49 6.805 1 91.38 187 ALA B N 1
ATOM 3457 C CA . ALA B 1 187 ? 4.098 -1.37 6.352 1 91.38 187 ALA B CA 1
ATOM 3458 C C . ALA B 1 187 ? 4.328 -1.82 4.91 1 91.38 187 ALA B C 1
ATOM 3460 O O . ALA B 1 187 ? 4.102 -2.984 4.574 1 91.38 187 ALA B O 1
ATOM 3461 N N . TYR B 1 188 ? 4.832 -0.951 4.105 1 92.69 188 TYR B N 1
ATOM 3462 C CA . TYR B 1 188 ? 5.07 -1.244 2.697 1 92.69 188 TYR B CA 1
ATOM 3463 C C . TYR B 1 188 ? 6.203 -2.248 2.535 1 92.69 188 TYR B C 1
ATOM 3465 O O . TYR B 1 188 ? 6.188 -3.07 1.616 1 92.69 188 TYR B O 1
ATOM 3473 N N . ALA B 1 189 ? 7.16 -2.104 3.432 1 96.56 189 ALA B N 1
ATOM 3474 C CA . ALA B 1 189 ? 8.312 -2.998 3.342 1 96.56 189 ALA B CA 1
ATOM 3475 C C . ALA B 1 189 ? 7.891 -4.453 3.533 1 96.56 189 ALA B C 1
ATOM 3477 O O . ALA B 1 189 ? 8.32 -5.332 2.781 1 96.56 189 ALA B O 1
ATOM 3478 N N . VAL B 1 190 ? 7.137 -4.691 4.508 1 96.56 190 VAL B N 1
ATOM 3479 C CA . VAL B 1 190 ? 6.648 -6.043 4.766 1 96.56 190 VAL B CA 1
ATOM 3480 C C . VAL B 1 190 ? 5.801 -6.52 3.586 1 96.56 190 VAL B C 1
ATOM 3482 O O . VAL B 1 190 ? 5.973 -7.641 3.105 1 96.56 190 VAL B O 1
ATOM 3485 N N . MET B 1 191 ? 4.977 -5.699 3.154 1 94.5 191 MET B N 1
ATOM 3486 C CA . MET B 1 191 ? 4.137 -6 1.998 1 94.5 191 MET B CA 1
ATOM 3487 C C . MET B 1 191 ? 4.992 -6.309 0.772 1 94.5 191 MET B C 1
ATOM 3489 O O . MET B 1 191 ? 4.727 -7.273 0.052 1 94.5 191 MET B O 1
ATOM 3493 N N . GLY B 1 192 ? 5.961 -5.48 0.539 1 94.88 192 GLY B N 1
ATOM 3494 C CA . GLY B 1 192 ? 6.844 -5.672 -0.601 1 94.88 192 GLY B CA 1
ATOM 3495 C C . GLY B 1 192 ? 7.582 -6.996 -0.57 1 94.88 192 GLY B C 1
ATOM 3496 O O . GLY B 1 192 ? 7.715 -7.66 -1.599 1 94.88 192 GLY B O 1
ATOM 3497 N N . ALA B 1 193 ? 8.039 -7.355 0.6 1 96.69 193 ALA B N 1
ATOM 3498 C CA . ALA B 1 193 ? 8.742 -8.625 0.748 1 96.69 193 ALA B CA 1
ATOM 3499 C C . ALA B 1 193 ? 7.824 -9.797 0.419 1 96.69 193 ALA B C 1
ATOM 3501 O O . ALA B 1 193 ? 8.203 -10.695 -0.337 1 96.69 193 ALA B O 1
ATOM 3502 N N . ILE B 1 194 ? 6.668 -9.75 0.919 1 96.06 194 ILE B N 1
ATOM 3503 C CA . ILE B 1 194 ? 5.719 -10.844 0.73 1 96.06 194 ILE B CA 1
ATOM 3504 C C . ILE B 1 194 ? 5.32 -10.93 -0.742 1 96.06 194 ILE B C 1
ATOM 3506 O O . ILE B 1 194 ? 5.32 -12.016 -1.326 1 96.06 194 ILE B O 1
ATOM 3510 N N . MET B 1 195 ? 5.043 -9.875 -1.345 1 93.31 195 MET B N 1
ATOM 3511 C CA . MET B 1 195 ? 4.605 -9.844 -2.736 1 93.31 195 MET B CA 1
ATOM 3512 C C . MET B 1 195 ? 5.723 -10.305 -3.668 1 93.31 195 MET B C 1
ATOM 3514 O O . MET B 1 195 ? 5.469 -10.984 -4.664 1 93.31 195 MET B O 1
ATOM 3518 N N . SER B 1 196 ? 6.883 -9.875 -3.334 1 94.62 196 SER B N 1
ATOM 3519 C CA . SER B 1 196 ? 8.016 -10.32 -4.141 1 94.62 196 SER B CA 1
ATOM 3520 C C . SER B 1 196 ? 8.211 -11.828 -4.039 1 94.62 196 SER B C 1
ATOM 3522 O O . SER B 1 196 ? 8.602 -12.477 -5.012 1 94.62 196 SER B O 1
ATOM 3524 N N . GLU B 1 197 ? 7.965 -12.383 -2.908 1 96.12 197 GLU B N 1
ATOM 3525 C CA . GLU B 1 197 ? 8.055 -13.828 -2.73 1 96.12 197 GLU B CA 1
ATOM 3526 C C . GLU B 1 197 ? 6.992 -14.555 -3.549 1 96.12 197 GLU B C 1
ATOM 3528 O O . GLU B 1 197 ? 7.223 -15.672 -4.023 1 96.12 197 GLU B O 1
ATOM 3533 N N . TRP B 1 198 ? 5.84 -13.914 -3.732 1 94.06 198 TRP B N 1
ATOM 3534 C CA . TRP B 1 198 ? 4.754 -14.531 -4.484 1 94.06 198 TRP B CA 1
ATOM 3535 C C . TRP B 1 198 ? 5.113 -14.648 -5.961 1 94.06 198 TRP B C 1
ATOM 3537 O O . TRP B 1 198 ? 4.57 -15.5 -6.672 1 94.06 198 TRP B O 1
ATOM 3547 N N . THR B 1 199 ? 5.965 -13.758 -6.434 1 93.44 199 THR B N 1
ATOM 3548 C CA . THR B 1 199 ? 6.363 -13.828 -7.836 1 93.44 199 THR B CA 1
ATOM 3549 C C . THR B 1 199 ? 7.395 -14.93 -8.047 1 93.44 199 THR B C 1
ATOM 3551 O O . THR B 1 199 ? 7.719 -15.273 -9.188 1 93.44 199 THR B O 1
ATOM 3554 N N . GLY B 1 200 ? 7.941 -15.391 -6.973 1 92.31 200 GLY B N 1
ATOM 3555 C CA . GLY B 1 200 ? 8.891 -16.484 -7.051 1 92.31 200 GLY B CA 1
ATOM 3556 C C . GLY B 1 200 ? 9.914 -16.469 -5.93 1 92.31 200 GLY B C 1
ATOM 3557 O O . GLY B 1 200 ? 10.617 -15.477 -5.738 1 92.31 200 GLY B O 1
ATOM 3558 N N . ALA B 1 201 ? 9.914 -17.547 -5.211 1 94.56 201 ALA B N 1
ATOM 3559 C CA . ALA B 1 201 ? 10.875 -17.734 -4.125 1 94.56 201 ALA B CA 1
ATOM 3560 C C . ALA B 1 201 ? 10.922 -19.188 -3.656 1 94.56 201 ALA B C 1
ATOM 3562 O O . ALA B 1 201 ? 10 -19.953 -3.939 1 94.56 201 ALA B O 1
ATOM 3563 N N . GLU B 1 202 ? 12.023 -19.5 -3.031 1 94.75 202 GLU B N 1
ATOM 3564 C CA . GLU B 1 202 ? 12.148 -20.828 -2.473 1 94.75 202 GLU B CA 1
ATOM 3565 C C . GLU B 1 202 ? 11.68 -20.875 -1.021 1 94.75 202 GLU B C 1
ATOM 3567 O O . GLU B 1 202 ? 11.211 -21.906 -0.54 1 94.75 202 GLU B O 1
ATOM 3572 N N . SER B 1 203 ? 11.898 -19.797 -0.409 1 96.94 203 SER B N 1
ATOM 3573 C CA . SER B 1 203 ? 11.531 -19.688 0.998 1 96.94 203 SER B CA 1
ATOM 3574 C C . SER B 1 203 ? 11.023 -18.281 1.328 1 96.94 203 SER B C 1
ATOM 3576 O O . SER B 1 203 ? 11.25 -17.344 0.569 1 96.94 203 SER B O 1
ATOM 3578 N N . GLY B 1 204 ? 10.328 -18.219 2.506 1 98 204 GLY B N 1
ATOM 3579 C CA . GLY B 1 204 ? 9.695 -17 2.975 1 98 204 GLY B CA 1
A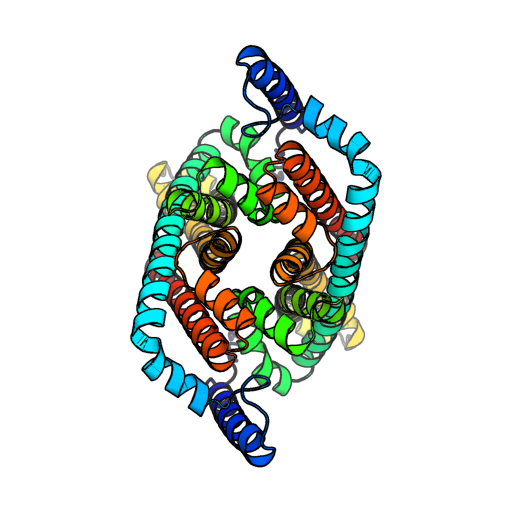TOM 3580 C C . GLY B 1 204 ? 8.266 -17.203 3.432 1 98 204 GLY B C 1
ATOM 3581 O O . GLY B 1 204 ? 7.605 -18.156 3.018 1 98 204 GLY B O 1
ATOM 3582 N N . LEU B 1 205 ? 7.836 -16.281 4.18 1 98.25 205 LEU B N 1
ATOM 3583 C CA . LEU B 1 205 ? 6.477 -16.391 4.703 1 98.25 205 LEU B CA 1
ATOM 3584 C C . LEU B 1 205 ? 5.453 -16.281 3.578 1 98.25 205 LEU B C 1
ATOM 3586 O O . LEU B 1 205 ? 4.379 -16.875 3.65 1 98.25 205 LEU B O 1
ATOM 3590 N N . GLY B 1 206 ? 5.816 -15.516 2.564 1 96.69 206 GLY B N 1
ATOM 3591 C CA . GLY B 1 206 ? 4.93 -15.438 1.414 1 96.69 206 GLY B CA 1
ATOM 3592 C C . GLY B 1 206 ? 4.715 -16.766 0.731 1 96.69 206 GLY B C 1
ATOM 3593 O O . GLY B 1 206 ? 3.576 -17.156 0.441 1 96.69 206 GLY B O 1
ATOM 3594 N N . ILE B 1 207 ? 5.746 -17.469 0.541 1 95.75 207 ILE B N 1
ATOM 3595 C CA . ILE B 1 207 ? 5.668 -18.766 -0.119 1 95.75 207 ILE B CA 1
ATOM 3596 C C . ILE B 1 207 ? 4.996 -19.781 0.808 1 95.75 207 ILE B C 1
ATOM 3598 O O . ILE B 1 207 ? 4.215 -20.625 0.357 1 95.75 207 ILE B O 1
ATOM 3602 N N . PHE B 1 208 ? 5.367 -19.688 2.045 1 97.62 208 PHE B N 1
ATOM 3603 C CA . PHE B 1 208 ? 4.723 -20.578 3.008 1 97.62 208 PHE B CA 1
ATOM 3604 C C . PHE B 1 208 ? 3.213 -20.375 3.006 1 97.62 208 PHE B C 1
ATOM 3606 O O . PHE B 1 208 ? 2.449 -21.344 3.064 1 97.62 208 PHE B O 1
ATOM 3613 N N . LEU B 1 209 ? 2.818 -19.172 2.91 1 96.88 209 LEU B N 1
ATOM 3614 C CA . LEU B 1 209 ? 1.4 -18.828 2.896 1 96.88 209 LEU B CA 1
ATOM 3615 C C . LEU B 1 209 ? 0.708 -19.422 1.673 1 96.88 209 LEU B C 1
ATOM 3617 O O . LEU B 1 209 ? -0.34 -20.062 1.795 1 96.88 209 LEU B O 1
ATOM 3621 N N . THR B 1 210 ? 1.251 -19.312 0.526 1 95 210 THR B N 1
ATOM 3622 C CA . THR B 1 210 ? 0.619 -19.797 -0.696 1 95 210 THR B CA 1
ATOM 3623 C C . THR B 1 210 ? 0.673 -21.312 -0.766 1 95 210 THR B C 1
ATOM 3625 O O . THR B 1 210 ? -0.242 -21.953 -1.293 1 95 210 THR B O 1
ATOM 3628 N N . ARG B 1 211 ? 1.725 -21.906 -0.272 1 95.75 211 ARG B N 1
ATOM 3629 C CA . ARG B 1 211 ? 1.788 -23.359 -0.196 1 95.75 211 ARG B CA 1
ATOM 3630 C C . ARG B 1 211 ? 0.717 -23.906 0.743 1 95.75 211 ARG B C 1
ATOM 3632 O O . ARG B 1 211 ? 0.079 -24.906 0.443 1 95.75 211 ARG B O 1
ATOM 3639 N N . SER B 1 212 ? 0.606 -23.234 1.861 1 96.62 212 SER B N 1
ATOM 3640 C CA . SER B 1 212 ? -0.435 -23.625 2.807 1 96.62 212 SER B CA 1
ATOM 3641 C C . SER B 1 212 ? -1.823 -23.469 2.197 1 96.62 212 SER B C 1
ATOM 3643 O O . SER B 1 212 ? -2.717 -24.266 2.457 1 96.62 212 SER B O 1
ATOM 3645 N N . MET B 1 213 ? -1.987 -22.453 1.388 1 95.56 213 MET B N 1
ATOM 3646 C CA . MET B 1 213 ? -3.25 -22.219 0.687 1 95.56 213 MET B CA 1
ATOM 3647 C C . MET B 1 213 ? -3.555 -23.375 -0.26 1 95.56 213 MET B C 1
ATOM 3649 O O . MET B 1 213 ? -4.672 -23.906 -0.268 1 95.56 213 MET B O 1
ATOM 3653 N N . LYS B 1 214 ? -2.574 -23.781 -0.994 1 94.56 214 LYS B N 1
ATOM 3654 C CA . LYS B 1 214 ? -2.744 -24.828 -1.995 1 94.56 214 LYS B CA 1
ATOM 3655 C C . LYS B 1 214 ? -3.016 -26.172 -1.338 1 94.56 214 LYS B C 1
ATOM 3657 O O . LYS B 1 214 ? -3.646 -27.047 -1.938 1 94.56 214 LYS B O 1
ATOM 3662 N N . SER B 1 215 ? -2.572 -26.328 -0.139 1 95.62 215 SER B N 1
ATOM 3663 C CA . SER B 1 215 ? -2.785 -27.578 0.593 1 95.62 215 SER B CA 1
ATOM 3664 C C . SER B 1 215 ? -3.951 -27.453 1.567 1 95.62 215 SER B C 1
ATOM 3666 O O . SER B 1 215 ? -4.172 -28.328 2.398 1 95.62 215 SER B O 1
ATOM 3668 N N . PHE B 1 216 ? -4.613 -26.328 1.58 1 95.12 216 PHE B N 1
ATOM 3669 C CA . PHE B 1 216 ? -5.797 -26.047 2.383 1 95.12 216 PHE B CA 1
ATOM 3670 C C . PHE B 1 216 ? -5.488 -26.188 3.869 1 95.12 216 PHE B C 1
ATOM 3672 O O . PHE B 1 216 ? -6.328 -26.656 4.641 1 95.12 216 PHE B O 1
ATOM 3679 N N . ARG B 1 217 ? -4.305 -25.875 4.188 1 96.44 217 ARG B N 1
ATOM 3680 C CA . ARG B 1 217 ? -3.916 -25.828 5.594 1 96.44 217 ARG B CA 1
ATOM 3681 C C . ARG B 1 217 ? -4.18 -24.438 6.188 1 96.44 217 ARG B C 1
ATOM 3683 O O . ARG B 1 217 ? -3.244 -23.688 6.473 1 96.44 217 ARG B O 1
ATOM 3690 N N . THR B 1 218 ? -5.387 -24.266 6.578 1 96.94 218 THR B N 1
ATOM 3691 C CA . THR B 1 218 ? -5.844 -22.938 6.961 1 96.94 218 THR B CA 1
ATOM 3692 C C . THR B 1 218 ? -5.258 -22.531 8.312 1 96.94 218 THR B C 1
ATOM 3694 O O . THR B 1 218 ? -4.98 -21.344 8.547 1 96.94 218 THR B O 1
ATOM 3697 N N . ALA B 1 219 ? -5.066 -23.469 9.172 1 97.5 219 ALA B N 1
ATOM 3698 C CA . ALA B 1 219 ? -4.445 -23.141 10.453 1 97.5 219 ALA B CA 1
ATOM 3699 C C . ALA B 1 219 ? -3.031 -22.594 10.258 1 97.5 219 ALA B C 1
ATOM 3701 O O . ALA B 1 219 ? -2.625 -21.656 10.93 1 97.5 219 ALA B O 1
ATOM 3702 N N . ALA B 1 220 ? -2.35 -23.234 9.336 1 97.5 220 ALA B N 1
ATOM 3703 C CA . ALA B 1 220 ? -1 -22.781 9.016 1 97.5 220 ALA B CA 1
ATOM 3704 C C . ALA B 1 220 ? -1.023 -21.391 8.406 1 97.5 220 ALA B C 1
ATOM 3706 O O . ALA B 1 220 ? -0.139 -20.562 8.672 1 97.5 220 ALA B O 1
ATOM 3707 N N . MET B 1 221 ? -2.033 -21.141 7.613 1 97.5 221 MET B N 1
ATOM 3708 C CA . MET B 1 221 ? -2.18 -19.812 7.023 1 97.5 221 MET B CA 1
ATOM 3709 C C . MET B 1 221 ? -2.395 -18.75 8.102 1 97.5 221 MET B C 1
ATOM 3711 O O . MET B 1 221 ? -1.772 -17.688 8.07 1 97.5 221 MET B O 1
ATOM 3715 N N . PHE B 1 222 ? -3.266 -19.078 9.047 1 97.31 222 PHE B N 1
ATOM 3716 C CA . PHE B 1 222 ? -3.531 -18.141 10.133 1 97.31 222 PHE B CA 1
ATOM 3717 C C . PHE B 1 222 ? -2.271 -17.906 10.953 1 97.31 222 PHE B C 1
ATOM 3719 O O . PHE B 1 222 ? -2.002 -16.766 11.367 1 97.31 222 PHE B O 1
ATOM 3726 N N . ALA B 1 223 ? -1.553 -18.938 11.203 1 97.69 223 ALA B N 1
ATOM 3727 C CA . ALA B 1 223 ? -0.303 -18.797 11.945 1 97.69 223 ALA B CA 1
ATOM 3728 C C . ALA B 1 223 ? 0.682 -17.906 11.203 1 97.69 223 ALA B C 1
ATOM 3730 O O . ALA B 1 223 ? 1.331 -17.047 11.805 1 97.69 223 ALA B O 1
ATOM 3731 N N . ASP B 1 224 ? 0.799 -18.141 9.906 1 97.81 224 ASP B N 1
ATOM 3732 C CA . ASP B 1 224 ? 1.652 -17.344 9.031 1 97.81 224 ASP B CA 1
ATOM 3733 C C . ASP B 1 224 ? 1.26 -15.867 9.078 1 97.81 224 ASP B C 1
ATOM 3735 O O . ASP B 1 224 ? 2.109 -15 9.289 1 97.81 224 ASP B O 1
ATOM 3739 N N . ILE B 1 225 ? 0.021 -15.578 8.945 1 96.81 225 ILE B N 1
ATOM 3740 C CA . ILE B 1 225 ? -0.519 -14.219 8.945 1 96.81 225 ILE B CA 1
ATOM 3741 C C . ILE B 1 225 ? -0.264 -13.555 10.297 1 96.81 225 ILE B C 1
ATOM 3743 O O . ILE B 1 225 ? 0.078 -12.375 10.359 1 96.81 225 ILE B O 1
ATOM 3747 N N . ALA B 1 226 ? -0.405 -14.297 11.352 1 96.25 226 ALA B N 1
ATOM 3748 C CA . ALA B 1 226 ? -0.138 -13.781 12.688 1 96.25 226 ALA B CA 1
ATOM 3749 C C . ALA B 1 226 ? 1.314 -13.328 12.828 1 96.25 226 ALA B C 1
ATOM 3751 O O . ALA B 1 226 ? 1.593 -12.266 13.383 1 96.25 226 ALA B O 1
ATOM 3752 N N . ILE B 1 227 ? 2.217 -14.133 12.312 1 97.62 227 ILE B N 1
ATOM 3753 C CA . ILE B 1 227 ? 3.637 -13.805 12.391 1 97.62 227 ILE B CA 1
ATOM 3754 C C . ILE B 1 227 ? 3.918 -12.539 11.594 1 97.62 227 ILE B C 1
ATOM 3756 O O . ILE B 1 227 ? 4.605 -11.633 12.07 1 97.62 227 ILE B O 1
ATOM 3760 N N . ILE B 1 228 ? 3.363 -12.461 10.398 1 97.44 228 ILE B N 1
ATOM 3761 C CA . ILE B 1 228 ? 3.543 -11.297 9.547 1 97.44 228 ILE B CA 1
ATOM 3762 C C . ILE B 1 228 ? 2.998 -10.055 10.25 1 97.44 228 ILE B C 1
ATOM 3764 O O . ILE B 1 228 ? 3.646 -9.008 10.266 1 97.44 228 ILE B O 1
ATOM 3768 N N . SER B 1 229 ? 1.861 -10.188 10.844 1 95.5 229 SER B N 1
ATOM 3769 C CA . SER B 1 229 ? 1.212 -9.078 11.531 1 95.5 229 SER B CA 1
ATOM 3770 C C . SER B 1 229 ? 2.037 -8.609 12.727 1 95.5 229 SER B C 1
ATOM 3772 O O . SER B 1 229 ? 2.262 -7.41 12.906 1 95.5 229 SER B O 1
ATOM 3774 N N . ILE B 1 230 ? 2.479 -9.508 13.516 1 95.88 230 ILE B N 1
ATOM 3775 C CA . ILE B 1 230 ? 3.279 -9.188 14.688 1 95.88 230 ILE B CA 1
ATOM 3776 C C . ILE B 1 230 ? 4.57 -8.492 14.258 1 95.88 230 ILE B C 1
ATOM 3778 O O . ILE B 1 230 ? 4.98 -7.496 14.859 1 95.88 230 ILE B O 1
ATOM 3782 N N . PHE B 1 231 ? 5.188 -9.039 13.25 1 97.44 231 PHE B N 1
ATOM 3783 C CA . PHE B 1 231 ? 6.422 -8.453 12.742 1 97.44 231 PHE B CA 1
ATOM 3784 C C . PHE B 1 231 ? 6.184 -7.027 12.266 1 97.44 231 PHE B C 1
ATOM 3786 O O . PHE B 1 231 ? 6.977 -6.129 12.555 1 97.44 231 PHE B O 1
ATOM 3793 N N . SER B 1 232 ? 5.129 -6.836 11.555 1 96.56 232 SER B N 1
ATOM 3794 C CA . SER B 1 232 ? 4.793 -5.508 11.047 1 96.56 232 SER B CA 1
ATOM 3795 C C . SER B 1 232 ? 4.551 -4.527 12.188 1 96.56 232 SER B C 1
ATOM 3797 O O . SER B 1 232 ? 5.004 -3.381 12.133 1 96.56 232 SER B O 1
ATOM 3799 N N . ILE B 1 233 ? 3.84 -4.918 13.203 1 94.81 233 ILE B N 1
ATOM 3800 C CA . ILE B 1 233 ? 3.549 -4.082 14.367 1 94.81 233 ILE B CA 1
ATOM 3801 C C . ILE B 1 233 ? 4.844 -3.754 15.102 1 94.81 233 ILE B C 1
ATOM 3803 O O . ILE B 1 233 ? 5.039 -2.623 15.555 1 94.81 233 ILE B O 1
ATOM 3807 N N . LEU B 1 234 ? 5.691 -4.734 15.188 1 96.5 234 LEU B N 1
ATOM 3808 C CA . LEU B 1 234 ? 6.969 -4.531 15.867 1 96.5 234 LEU B CA 1
ATOM 3809 C C . LEU B 1 234 ? 7.824 -3.51 15.125 1 96.5 234 LEU B C 1
ATOM 3811 O O . LEU B 1 234 ? 8.453 -2.656 15.75 1 96.5 234 LEU B O 1
ATOM 3815 N N . LEU B 1 235 ? 7.871 -3.637 13.859 1 96.38 235 LEU B N 1
ATOM 3816 C CA . LEU B 1 235 ? 8.625 -2.676 13.055 1 96.38 235 LEU B CA 1
ATOM 3817 C C . LEU B 1 235 ? 8.062 -1.267 13.234 1 96.38 235 LEU B C 1
ATOM 3819 O O . LEU B 1 235 ? 8.828 -0.309 13.398 1 96.38 235 LEU B O 1
ATOM 3823 N N . PHE B 1 236 ? 6.809 -1.171 13.195 1 95.12 236 PHE B N 1
ATOM 3824 C CA . PHE B 1 236 ? 6.152 0.112 13.422 1 95.12 236 PHE B CA 1
ATOM 3825 C C . PHE B 1 236 ? 6.473 0.653 14.805 1 95.12 236 PHE B C 1
ATOM 3827 O O . PHE B 1 236 ? 6.781 1.837 14.961 1 95.12 236 PHE B O 1
ATOM 3834 N N . GLY B 1 237 ? 6.309 -0.194 15.789 1 94.94 237 GLY B N 1
ATOM 3835 C CA . GLY B 1 237 ? 6.621 0.189 17.156 1 94.94 237 GLY B CA 1
ATOM 3836 C C . GLY B 1 237 ? 8.055 0.657 17.344 1 94.94 237 GLY B C 1
ATOM 3837 O O . GLY B 1 237 ? 8.312 1.619 18.062 1 94.94 237 GLY B O 1
ATOM 3838 N N . LEU B 1 238 ? 8.961 0.027 16.688 1 97.06 238 LEU B N 1
ATOM 3839 C CA . LEU B 1 238 ? 10.367 0.417 16.75 1 97.06 238 LEU B CA 1
ATOM 3840 C C . LEU B 1 238 ? 10.562 1.814 16.172 1 97.06 238 LEU B C 1
ATOM 3842 O O . LEU B 1 238 ? 11.289 2.631 16.75 1 97.06 238 LEU B O 1
ATOM 3846 N N . ILE B 1 239 ? 9.945 2.07 15.086 1 96.56 239 ILE B N 1
ATOM 3847 C CA . ILE B 1 239 ? 10.047 3.375 14.445 1 96.56 239 ILE B CA 1
ATOM 3848 C C . ILE B 1 239 ? 9.445 4.445 15.352 1 96.56 239 ILE B C 1
ATOM 3850 O O . ILE B 1 239 ? 10.008 5.531 15.508 1 96.56 239 ILE B O 1
ATOM 3854 N N . LYS B 1 240 ? 8.344 4.133 15.922 1 94.12 240 LYS B N 1
ATOM 3855 C CA . LYS B 1 240 ? 7.695 5.066 16.844 1 94.12 240 LYS B CA 1
ATOM 3856 C C . LYS B 1 240 ? 8.586 5.371 18.031 1 94.12 240 LYS B C 1
ATOM 3858 O O . LYS B 1 240 ? 8.633 6.512 18.516 1 94.12 240 LYS B O 1
ATOM 3863 N N . LEU B 1 241 ? 9.25 4.383 18.547 1 95.56 241 LEU B N 1
ATOM 3864 C CA . LEU B 1 241 ? 10.156 4.559 19.672 1 95.56 241 LEU B CA 1
ATOM 3865 C C . LEU B 1 241 ? 11.32 5.469 19.297 1 95.56 241 LEU B C 1
ATOM 3867 O O . LEU B 1 241 ? 11.703 6.348 20.078 1 95.56 241 LEU B O 1
ATOM 3871 N N . ILE B 1 242 ? 11.82 5.277 18.125 1 96.06 242 ILE B N 1
ATOM 3872 C CA . ILE B 1 242 ? 12.922 6.109 17.656 1 96.06 242 ILE B CA 1
ATOM 3873 C C . ILE B 1 242 ? 12.43 7.539 17.438 1 96.06 242 ILE B C 1
ATOM 3875 O O . ILE B 1 242 ? 13.141 8.5 17.766 1 96.06 242 ILE B O 1
ATOM 3879 N N . GLU B 1 243 ? 11.258 7.629 16.844 1 95 243 GLU B N 1
ATOM 3880 C CA . GLU B 1 243 ? 10.648 8.938 16.641 1 95 243 GLU B CA 1
ATOM 3881 C C . GLU B 1 243 ? 10.547 9.719 17.938 1 95 243 GLU B C 1
ATOM 3883 O O . GLU B 1 243 ? 10.922 10.891 18 1 95 243 GLU B O 1
ATOM 3888 N N . LYS B 1 244 ? 10.07 9.133 19.016 1 93.12 244 LYS B N 1
ATOM 3889 C CA . LYS B 1 244 ? 9.898 9.766 20.312 1 93.12 244 LYS B CA 1
ATOM 3890 C C . LYS B 1 244 ? 11.234 10.258 20.875 1 93.12 244 LYS B C 1
ATOM 3892 O O . LYS B 1 244 ? 11.305 11.336 21.469 1 93.12 244 LYS B O 1
ATOM 3897 N N . ARG B 1 245 ? 12.172 9.547 20.641 1 91.38 245 ARG B N 1
ATOM 3898 C CA . ARG B 1 245 ? 13.492 9.898 21.156 1 91.38 245 ARG B CA 1
ATOM 3899 C C . ARG B 1 245 ? 14.102 11.047 20.344 1 91.38 245 ARG B C 1
ATOM 3901 O O . ARG B 1 245 ? 14.789 11.898 20.906 1 91.38 245 ARG B O 1
ATOM 3908 N N . CYS B 1 246 ? 13.812 11.039 19.078 1 89.81 246 CYS B N 1
ATOM 3909 C CA . CYS B 1 246 ? 14.414 12.039 18.203 1 89.81 246 CYS B CA 1
ATOM 3910 C C . CYS B 1 246 ? 13.656 13.359 18.281 1 89.81 246 CYS B C 1
ATOM 3912 O O . CYS B 1 246 ? 14.266 14.43 18.25 1 89.81 246 CYS B O 1
ATOM 3914 N N . ILE B 1 247 ? 12.336 13.336 18.328 1 82.88 247 ILE B N 1
ATOM 3915 C CA . ILE B 1 247 ? 11.531 14.555 18.312 1 82.88 247 ILE B CA 1
ATOM 3916 C C . ILE B 1 247 ? 11.484 15.164 19.703 1 82.88 247 ILE B C 1
ATOM 3918 O O . ILE B 1 247 ? 11.461 16.391 19.859 1 82.88 247 ILE B O 1
ATOM 3922 N N . LYS B 1 248 ? 11.242 14.555 20.812 1 67.81 248 LYS B N 1
ATOM 3923 C CA . LYS B 1 248 ? 11.312 15.109 22.156 1 67.81 248 LYS B CA 1
ATOM 3924 C C . LYS B 1 248 ? 12.531 16 22.328 1 67.81 248 LYS B C 1
ATOM 3926 O O . LYS B 1 248 ? 12.469 17.047 22.984 1 67.81 248 LYS B O 1
ATOM 3931 N N . TRP B 1 249 ? 13.422 15.656 21.734 1 55.31 249 TRP B N 1
ATOM 3932 C CA . TRP B 1 249 ? 14.617 16.469 21.828 1 55.31 249 TRP B CA 1
ATOM 3933 C C . TRP B 1 249 ? 14.398 17.844 21.203 1 55.31 249 TRP B C 1
ATOM 3935 O O . TRP B 1 249 ? 14.891 18.859 21.719 1 55.31 249 TRP B O 1
ATOM 3945 N N . ASN B 1 250 ? 13.531 17.875 20.141 1 53.44 250 ASN B N 1
ATOM 3946 C CA . ASN B 1 250 ? 13.43 19.141 19.422 1 53.44 250 ASN B CA 1
ATOM 3947 C C . ASN B 1 250 ? 12.477 20.109 20.109 1 53.44 250 ASN B C 1
ATOM 3949 O O . ASN B 1 250 ? 12.641 21.328 20.031 1 53.44 250 ASN B O 1
ATOM 3953 N N . VAL B 1 251 ? 11.352 19.609 20.734 1 48.75 251 VAL B N 1
ATOM 3954 C CA . VAL B 1 251 ? 10.469 20.547 21.438 1 48.75 251 VAL B CA 1
ATOM 3955 C C . VAL B 1 251 ? 11.18 21.094 22.672 1 48.75 251 VAL B C 1
ATOM 3957 O O . VAL B 1 251 ? 10.883 22.203 23.109 1 48.75 251 VAL B O 1
ATOM 3960 N N . LYS B 1 252 ? 12.031 20.469 23.328 1 44.47 252 LYS B N 1
ATOM 3961 C CA . LYS B 1 252 ? 12.672 21.016 24.531 1 44.47 252 LYS B CA 1
ATOM 3962 C C . LYS B 1 252 ? 13.805 21.969 24.156 1 44.47 252 LYS B C 1
ATOM 3964 O O . LYS B 1 252 ? 14.289 22.719 25 1 44.47 252 LYS B O 1
ATOM 3969 N N . GLY B 1 253 ? 14.328 21.781 23.016 1 38.53 253 GLY B N 1
ATOM 3970 C CA . GLY B 1 253 ? 15.383 22.766 22.797 1 38.53 253 GLY B CA 1
ATOM 3971 C C . GLY B 1 253 ? 14.867 24.062 22.219 1 38.53 253 GLY B C 1
ATOM 3972 O O . GLY B 1 253 ? 13.805 24.094 21.594 1 38.53 253 GLY B O 1
#

Solvent-accessible surface area (backbone atoms only — not comparable to full-atom values): 24668 Å² total; per-residue (Å²): 132,82,74,84,64,75,61,48,60,66,62,59,57,50,50,51,54,52,52,48,48,52,49,46,33,49,49,27,60,73,66,63,48,54,46,61,78,46,44,32,60,70,50,23,58,47,31,56,63,80,41,29,68,60,52,49,53,16,42,53,46,36,49,49,38,20,52,52,9,39,50,54,10,47,53,53,16,52,52,51,26,52,45,30,73,73,30,68,67,47,31,44,63,46,51,63,54,41,57,49,51,67,34,30,53,66,70,71,48,34,49,58,38,31,71,75,53,35,52,51,68,64,22,28,27,51,42,8,18,58,53,18,18,39,49,29,21,47,27,30,38,50,12,57,64,62,45,61,63,68,55,50,52,50,38,49,72,69,66,50,49,71,66,51,45,37,62,71,45,29,42,54,41,15,47,57,29,30,49,55,13,45,50,55,19,44,24,34,12,51,41,26,26,33,53,31,25,66,65,40,48,92,67,13,48,35,39,52,35,55,53,23,51,76,66,48,33,38,25,52,31,52,40,47,49,49,53,53,39,51,50,30,46,50,52,42,50,52,50,51,54,51,43,52,62,59,47,57,53,54,76,74,97,133,82,73,82,65,76,59,45,61,67,61,58,54,50,48,51,51,52,52,48,49,51,50,46,33,49,49,28,60,75,64,62,47,54,46,59,77,46,45,31,59,67,50,24,56,45,31,58,62,78,40,30,68,60,50,49,55,18,41,52,46,36,50,48,38,20,52,52,10,39,51,54,10,48,54,54,16,52,52,50,25,52,44,31,74,74,31,68,66,47,30,47,64,45,49,63,53,41,56,50,52,66,35,30,52,66,69,73,46,34,50,58,39,30,70,76,55,37,53,52,68,64,24,28,27,53,41,7,18,59,52,19,18,40,49,28,20,47,28,30,38,51,11,57,63,61,46,60,62,68,57,51,50,50,39,49,72,69,68,50,50,73,67,52,46,36,62,70,44,29,44,54,41,16,48,59,28,30,50,55,13,45,51,55,19,46,23,35,12,53,40,26,27,34,54,31,24,66,67,37,49,91,65,12,47,35,40,51,35,52,52,24,50,76,67,48,34,38,25,53,32,52,41,48,49,49,50,54,38,52,52,30,46,49,52,42,49,50,50,50,55,51,44,53,62,60,47,58,54,52,75,74,96

Foldseek 3Di:
DPPPPPPPDVVVVVVVVVVVLVCQQCVCVVVVPDVLVPNRPVLLVVCCVVCVVQLVFQAVLLLVLLVLLLVLLLVLLVVLLVVVLVDVVSVVPCVVVLVVLVVDPLLVCLLVLCVVPNADSVSLSVQLSSQLNSLLNNLLNCQLVVWDVVVVVVCVVVVHDPVRCCVQIRVLSSLVSNLVSSLVSLLRSSVSNLSSVVSHYDGHLNVQLVVCVVVSVVSSNVSSVVSSVVSSVVSNVVSVVVSCVVNVVNVVD/DPPPPPPPDVVVVVVVVVVVLVCQQCVCVVVVPDVLVPNRPVLLVVCCVVCVVQLVFQAVLLLVLLVLLLVLLLVLLVVLLVVVLVDVVSVVPCVVVLVVLVVDPLLVCLLVLCVVPNADSVSLSVQLSSQLNSLLNNLLNCQLVVWDVVVVVVCVVVVHDPVRCCVQTRVLSSLVSNLVSSLVSLLRSSVSNLSSCVSHYDGHLNVQLVVCVVVSVVSSNVNSVVSSVVSSVVSNVVSVVVSCVVNVVNVVD

Sequence (506 aa):
MKKFRNIGNPIYSSIAVVVFIIVWEIFTRAKNIKEYILPAPSAILNEFITSGDLLLHHSMVTMTETVLGFILGLVLAILLSLLMSSFKLFRSIFYPFMFLSQTIPIIVVAPLITVWFGFGLVSKLIVCVLVVFFPIALNLTEGLSSYDKDLEELLMCMNASKLQIFMKLKLPSALVHFFSGLKIAAAYAVMGAIMSEWTGAESGLGIFLTRSMKSFRTAAMFADIAIISIFSILLFGLIKLIEKRCIKWNVKGMKKFRNIGNPIYSSIAVVVFIIVWEIFTRAKNIKEYILPAPSAILNEFITSGDLLLHHSMVTMTETVLGFILGLVLAILLSLLMSSFKLFRSIFYPFMFLSQTIPIIVVAPLITVWFGFGLVSKLIVCVLVVFFPIALNLTEGLSSYDKDLEELLMCMNASKLQIFMKLKLPSALVHFFSGLKIAAAYAVMGAIMSEWTGAESGLGIFLTRSMKSFRTAAMFADIAIISIFSILLFGLIKLIEKRCIKWNVKG

Nearest PDB structures (foldseek):
  8wm8-assembly1_A  TM=8.191E-01  e=1.231E-06  Nostoc sp. PCC 7120 = FACHB-418
  7ahd-assembly1_A  TM=8.198E-01  e=5.399E-06  Lactococcus lactis subsp. lactis
  7ahd-assembly1_B  TM=7.126E-01  e=8.121E-07  Lactococcus lactis subsp. lactis
  7ahc-assembly1_B  TM=7.299E-01  e=1.866E-06  Lactococcus lactis subsp. lactis
  8w9m-assembly1_B  TM=7.338E-01  e=2.143E-06  Nostoc sp. PCC 7120 = FACHB-418

pLDDT: mean 90.49, std 12.37, range [26.27, 98.5]

Secondary structure (DSSP, 8-state):
---------HHHHHHHHHHHHHHHHHHHHHTT--TTT---HHHHHHHHHHTHHHHHHHHHHHHHHHHHHHHHHHHHHHHHHHHHHH-HHHHHHHHHHHHHHTTS-GGGGHHHHHHHH-SSHHHHHHHHHHHHHHHHHHHHHHHHT-S-HHHHHHHHHTT--HHHHIIIIIHHHHHHHHHHHHHHHHHHHHHHHHHHHHTS-SSSHHHHHHHHHHTT-HHHHHHHHHHHHHHHHHHHHHHHHHHHHHHHHHHH-/---------HHHHHHHHHHHHHHHHHHHHHTT--TTT---HHHHHHHHHHTHHHHHHHHHHHHHHHHHHHHHHHHHHHHHHHHHHH-HHHHHHHHHHHHHHTTS-GGGGHHHHHHHH-SSHHHHHHHHHHHHHHHHHHHHHHHHT-S-HHHHHHHHHTT--HHHHIIIIIHHHHHHHHHHHHHHHHHHHHHHHHHHHHTS-SSSHHHHHHHHHHTT-HHHHHHHHHHHHHHHHHHHHHHHHHHHHHHHHHHH-